Protein AF-0000000066260259 (afdb_homodimer)

pLDDT: mean 92.44, std 12.63, range [24.7, 98.81]

Radius of gyration: 32.08 Å; Cα contacts (8 Å, |Δi|>4): 1469; chains: 2; bounding box: 53×121×78 Å

Sequence (698 aa):
MSDLNYLYGAPLSKADFKTTAEDFMVDEDLGIEFTGSGEHVCLQVVKKGENTQYVAKLIAQRAGVSPRDVSYAGMKDRHGVCSQWFSVKVPIKKPIDFSDLNSESVFVVSQQRHERKLRTGCHKGNKFTITLRNVTDPLDILCRINAVRSGVPNYFGEQRFGRDGHNLVMAEKMFAGERIRDKKLRGIIISAARSHVFNQLVSLRVKEHGLAKTMHREVFMLSGSNAFFEDAISDENIARLASGDIMMSAPMVGKSEKGLTEQEKVWLGPYQSWCDGLGELGLKNERRMLRLIPQDFSVETIDESTLKLSFGLPKGCFATALLRELVDYTDASPRERKEKDSKDEDPIKMSDLNYLYGAPLSKADFKTTAEDFMVDEDLGIEFTGSGEHVCLQVVKKGENTQYVAKLIAQRAGVSPRDVSYAGMKDRHGVCSQWFSVKVPIKKPIDFSDLNSESVFVVSQQRHERKLRTGCHKGNKFTITLRNVTDPLDILCRINAVRSGVPNYFGEQRFGRDGHNLVMAEKMFAGERIRDKKLRGIIISAARSHVFNQLVSLRVKEHGLAKTMHREVFMLSGSNAFFEDAISDENIARLASGDIMMSAPMVGKSEKGLTEQEKVWLGPYQSWCDGLGELGLKNERRMLRLIPQDFSVETIDESTLKLSFGLPKGCFATALLRELVDYTDASPRERKEKDSKDEDPIK

Organism: Pseudoalteromonas translucida (strain TAC 125) (NCBI:txid326442)

Foldseek 3Di:
DVPFDWLQDFFDKEWAWLQAQAQKEKEFAAVDDAPQDAQKKKWKKKFAQAWPLVVLCLVCVQQVHDSVQKAWAETDDNRHTYITMIMHGHDPVDDGDPCVVDDPGMGTPDIGDHHDGRHHNSTFWMKIKHKIFQIPDVVSLVVCQVVCLVWFFQADDPVLQPDVNVLQVVLVVVLVPDDDPPPVSVVSSLRSLLRVLQSQLLSVCSVPPNQPDDDQKFWKAAPPDQDTDIDGDDPVVVVCVVVRRIAGWTKSAEQDPPRPDPVRVVSCVVVVSSNVSRHVVPDHITIDGGIWRWAPWDKDDPDPGMIMIITMGGPPTDPVSSVRNRHNYDHNGDDDDPPPPPPPPPPPD/DVPFDWLQDFFDKEWAWLLAQAQKEKEFAAVDDAPQDAQKKKWKKKFAQDWPLVVLCLVCVQQVHDSVQKAWAETDDNRHTYITMIMHGHDPVDDGDPCVVDDPGMGTPDIGDHHDGHHHNSTFWMKIKHKIFQIPDVVSLVVCQVVCLVWFFQADDPVLQPDVNVLQVVLVVVLVPDDDPPPVSVVSSLRSLLRVLQSQLLSVCSVPPNQPDDDQKFWKAAPPDQDTDIDGDDPVVVVCVVVRRIAGWTKSAEQDPPRPDPVRVVSCVVVVSSNVSRHVVPDHITIDGGIWRWAPWDKDDPDPGMIMIITMGGPPTDPVSSVRNRHNYDHNGDDDDPPPPVPPPPPPD

Solvent-accessible surface area (backbone atoms only — not comparable to full-atom values): 37172 Å² total; per-residue (Å²): 118,87,81,54,62,59,89,84,48,79,42,85,19,36,26,34,33,29,71,45,41,77,22,30,28,36,40,54,37,49,87,72,84,70,71,69,40,55,41,19,39,34,33,35,34,37,31,43,65,42,42,52,66,58,54,32,39,53,51,13,60,75,67,70,51,55,46,86,60,36,34,37,21,66,88,57,66,32,79,9,35,35,34,40,47,33,19,34,75,41,57,76,93,56,76,78,75,64,63,78,62,48,54,96,38,33,38,60,78,44,78,42,28,17,76,59,77,46,46,71,65,62,35,52,24,35,35,38,38,38,34,37,34,68,29,72,36,55,54,58,32,60,22,31,47,68,31,46,54,73,29,35,61,50,37,71,43,66,81,62,24,43,75,92,38,46,31,48,56,49,32,54,41,38,66,73,65,49,84,68,82,53,63,68,58,42,52,51,22,52,50,24,42,36,43,49,53,30,36,53,53,52,23,49,40,42,70,75,59,41,82,56,41,57,53,59,56,42,43,32,26,37,59,98,51,80,50,67,51,72,45,63,66,42,58,65,53,52,54,32,45,73,73,49,54,31,39,59,42,42,47,34,63,16,54,50,71,62,78,55,51,74,68,52,54,58,71,40,53,92,45,44,69,58,38,51,43,38,18,73,72,67,36,58,46,43,66,39,62,40,64,39,60,50,40,81,69,48,62,43,75,76,53,87,31,31,41,35,39,34,33,30,41,55,61,95,62,46,70,55,27,56,42,54,61,35,28,49,64,41,82,44,51,79,77,78,74,80,74,77,85,65,70,84,72,67,77,83,123,121,86,82,52,62,60,88,84,47,80,42,84,18,35,26,34,33,29,70,45,42,78,21,30,28,37,39,54,36,48,85,70,84,69,73,70,40,55,42,19,39,33,32,34,33,38,31,43,65,44,42,54,65,59,53,32,40,55,52,12,60,75,68,70,50,54,46,85,59,37,34,38,21,65,87,57,68,32,80,10,34,33,35,41,46,35,19,32,76,42,59,76,91,58,76,80,76,64,63,77,63,48,54,97,36,33,38,59,78,43,78,44,27,17,75,60,76,45,45,70,65,61,35,53,24,36,36,39,38,39,35,37,35,68,29,74,36,57,52,60,32,61,21,31,48,65,31,44,52,75,30,35,62,51,36,72,44,65,79,61,26,43,74,93,39,44,30,47,56,50,33,54,41,37,68,73,67,49,80,66,81,54,63,68,59,42,52,50,22,52,49,25,43,36,43,49,54,30,36,53,51,53,22,50,39,41,70,75,59,42,80,57,40,57,52,58,56,42,45,34,27,37,59,98,53,80,49,66,50,75,46,64,67,41,58,63,54,52,53,32,44,73,73,49,53,30,39,61,42,43,50,34,66,16,54,48,71,62,79,55,50,73,66,52,53,59,70,39,51,93,46,43,69,58,36,49,43,37,19,73,73,66,37,59,46,42,67,40,63,38,64,39,59,51,40,79,70,48,62,43,74,77,53,87,32,30,40,37,38,35,32,29,41,55,62,95,62,47,69,55,28,55,42,53,61,34,28,49,64,40,80,45,50,79,80,77,72,81,74,75,85,66,67,83,72,70,75,85,121

InterPro domains:
  IPR001656 Pseudouridine synthase, TruD [MF_01082] (2-331)
  IPR001656 Pseudouridine synthase, TruD [PF01142] (6-164)
  IPR001656 Pseudouridine synthase, TruD [PF01142] (182-326)
  IPR011760 Pseudouridine synthase, TruD, insertion domain [PS50984] (151-309)
  IPR020103 Pseudouridine synthase, catalytic domain superfamily [SSF55120] (4-329)
  IPR042214 Pseudouridine synthase, TruD, catalytic domain [G3DSA:3.30.2350.20] (14-326)
  IPR043165 Pseudouridine synthase, TruD, insertion domain superfamily [G3DSA:3.30.2340.10] (163-290)
  IPR050170 tRNA pseudouridine synthase D [PTHR47811] (1-342)

Structure (mmCIF, N/CA/C/O backbone):
data_AF-0000000066260259-model_v1
#
loop_
_entity.id
_entity.type
_entity.pdbx_description
1 polymer 'tRNA pseudouridine synthase D'
#
loop_
_atom_site.group_PDB
_atom_site.id
_atom_site.type_symbol
_atom_site.label_atom_id
_atom_site.label_alt_id
_atom_site.label_comp_id
_atom_site.label_asym_id
_atom_site.label_entity_id
_atom_site.label_seq_id
_atom_site.pdbx_PDB_ins_code
_atom_site.Cartn_x
_atom_site.Cartn_y
_atom_site.Cartn_z
_atom_site.occupancy
_atom_site.B_iso_or_equiv
_atom_site.auth_seq_id
_atom_site.auth_comp_id
_atom_site.auth_asym_id
_atom_site.auth_atom_id
_atom_site.pdbx_PDB_model_num
ATOM 1 N N . MET A 1 1 ? -6.402 25.031 -4.301 1 54.44 1 MET A N 1
ATOM 2 C CA . MET A 1 1 ? -5.867 23.703 -4.09 1 54.44 1 MET A CA 1
ATOM 3 C C . MET A 1 1 ? -6.52 22.703 -5.039 1 54.44 1 MET A C 1
ATOM 5 O O . MET A 1 1 ? -6.047 21.562 -5.18 1 54.44 1 MET A O 1
ATOM 9 N N . SER A 1 2 ? -7.512 23.234 -5.75 1 63.25 2 SER A N 1
ATOM 10 C CA . SER A 1 2 ? -8.289 22.375 -6.645 1 63.25 2 SER A CA 1
ATOM 11 C C . SER A 1 2 ? -7.457 21.938 -7.848 1 63.25 2 SER A C 1
ATOM 13 O O . SER A 1 2 ? -7.789 20.953 -8.508 1 63.25 2 SER A O 1
ATOM 15 N N . ASP A 1 3 ? -6.262 22.422 -7.945 1 85.94 3 ASP A N 1
ATOM 16 C CA . ASP A 1 3 ? -5.527 22.125 -9.172 1 85.94 3 ASP A CA 1
ATOM 17 C C . ASP A 1 3 ? -4.465 21.062 -8.922 1 85.94 3 ASP A C 1
ATOM 19 O O . ASP A 1 3 ? -3.746 20.672 -9.844 1 85.94 3 ASP A O 1
ATOM 23 N N . LEU A 1 4 ? -4.445 20.609 -7.707 1 95.94 4 LEU A N 1
ATOM 24 C CA . LEU A 1 4 ? -3.453 19.594 -7.402 1 95.94 4 LEU A CA 1
ATOM 25 C C . LEU A 1 4 ? -3.955 18.203 -7.809 1 95.94 4 LEU A C 1
ATOM 27 O O . LEU A 1 4 ? -5.141 17.906 -7.66 1 95.94 4 LEU A O 1
ATOM 31 N N . ASN A 1 5 ? -3.127 17.422 -8.312 1 97.81 5 ASN A N 1
ATOM 32 C CA . ASN A 1 5 ? -3.488 16.078 -8.758 1 97.81 5 ASN A CA 1
ATOM 33 C C . ASN A 1 5 ? -3.869 15.18 -7.586 1 97.81 5 ASN A C 1
ATOM 35 O O . ASN A 1 5 ? -3.316 15.312 -6.492 1 97.81 5 ASN A O 1
ATOM 39 N N . TYR A 1 6 ? -4.867 14.352 -7.836 1 97.31 6 TYR A N 1
ATOM 40 C CA . TYR A 1 6 ? -5.277 13.336 -6.871 1 97.31 6 TYR A CA 1
ATOM 41 C C . TYR A 1 6 ? -4.52 12.031 -7.094 1 97.31 6 TYR A C 1
ATOM 43 O O . TYR A 1 6 ? -4.242 11.656 -8.234 1 97.31 6 TYR A O 1
ATOM 51 N N . LEU A 1 7 ? -4.184 11.352 -6.043 1 97.12 7 LEU A N 1
ATOM 52 C CA . LEU A 1 7 ? -3.514 10.062 -6.16 1 97.12 7 LEU A CA 1
ATOM 53 C C . LEU A 1 7 ? -4.504 8.969 -6.539 1 97.12 7 LEU A C 1
ATOM 55 O O . LEU A 1 7 ? -4.176 8.07 -7.324 1 97.12 7 LEU A O 1
ATOM 59 N N . TYR A 1 8 ? -5.75 9.055 -5.977 1 96.25 8 TYR A N 1
ATOM 60 C CA . TYR A 1 8 ? -6.734 8 -6.18 1 96.25 8 TYR A CA 1
ATOM 61 C C . TYR A 1 8 ? -7.918 8.508 -7 1 96.25 8 TYR A C 1
ATOM 63 O O . TYR A 1 8 ? -9.031 8.008 -6.867 1 96.25 8 TYR A O 1
ATOM 71 N N . GLY A 1 9 ? -7.727 9.57 -7.762 1 95.12 9 GLY A N 1
ATOM 72 C CA . GLY A 1 9 ? -8.805 10.195 -8.508 1 95.12 9 GLY A CA 1
ATOM 73 C C . GLY A 1 9 ? -9.648 11.141 -7.668 1 95.12 9 GLY A C 1
ATOM 74 O O . GLY A 1 9 ? -9.734 10.984 -6.449 1 95.12 9 GLY A O 1
ATOM 75 N N . ALA A 1 10 ? -10.297 12.07 -8.289 1 96.12 10 ALA A N 1
ATOM 76 C CA . ALA A 1 10 ? -11.117 13.055 -7.574 1 96.12 10 ALA A CA 1
ATOM 77 C C . ALA A 1 10 ? -12.312 12.391 -6.898 1 96.12 10 ALA A C 1
ATOM 79 O O . ALA A 1 10 ? -12.984 11.555 -7.5 1 96.12 10 ALA A O 1
ATOM 80 N N . PRO A 1 11 ? -12.547 12.719 -5.664 1 97.06 11 PRO A N 1
ATOM 81 C CA . PRO A 1 11 ? -13.734 12.172 -5 1 97.06 11 PRO A CA 1
ATOM 82 C C . PRO A 1 11 ? -15.039 12.672 -5.609 1 97.06 11 PRO A C 1
ATOM 84 O O . PRO A 1 11 ? -15.086 13.789 -6.137 1 97.06 11 PRO A O 1
ATOM 87 N N . LEU A 1 12 ? -16.047 11.883 -5.477 1 96.69 12 LEU A N 1
ATOM 88 C CA . LEU A 1 12 ? -17.359 12.234 -6.008 1 96.69 12 LEU A CA 1
ATOM 89 C C . LEU A 1 12 ? -18.25 12.781 -4.902 1 96.69 12 LEU A C 1
ATOM 91 O O . LEU A 1 12 ? -19.109 13.633 -5.16 1 96.69 12 LEU A O 1
ATOM 95 N N . SER A 1 13 ? -18.078 12.273 -3.695 1 98.38 13 SER A N 1
ATOM 96 C CA . SER A 1 13 ? -18.938 12.648 -2.574 1 98.38 13 SER A CA 1
ATOM 97 C C . SER A 1 13 ? -18.625 14.055 -2.08 1 98.38 13 SER A C 1
ATOM 99 O O . SER A 1 13 ? -17.469 14.477 -2.09 1 98.38 13 SER A O 1
ATOM 101 N N . LYS A 1 14 ? -19.562 14.711 -1.703 1 98.5 14 LYS A N 1
ATOM 102 C CA . LYS A 1 14 ? -19.438 16 -1.031 1 98.5 14 LYS A CA 1
ATOM 103 C C . LYS A 1 14 ? -19.828 15.898 0.439 1 98.5 14 LYS A C 1
ATOM 105 O O . LYS A 1 14 ? -20.594 15 0.823 1 98.5 14 LYS A O 1
ATOM 110 N N . ALA A 1 15 ? -19.344 16.781 1.272 1 98.69 15 ALA A N 1
ATOM 111 C CA . ALA A 1 15 ? -19.688 16.797 2.691 1 98.69 15 ALA A CA 1
ATOM 112 C C . ALA A 1 15 ? -19.344 18.141 3.332 1 98.69 15 ALA A C 1
ATOM 114 O O . ALA A 1 15 ? -18.562 18.922 2.777 1 98.69 15 ALA A O 1
ATOM 115 N N . ASP A 1 16 ? -20 18.391 4.441 1 98.25 16 ASP A N 1
ATOM 116 C CA . ASP A 1 16 ? -19.641 19.531 5.281 1 98.25 16 ASP A CA 1
ATOM 117 C C . ASP A 1 16 ? -18.594 19.141 6.316 1 98.25 16 ASP A C 1
ATOM 119 O O . ASP A 1 16 ? -18.703 18.094 6.953 1 98.25 16 ASP A O 1
ATOM 123 N N . PHE A 1 17 ? -17.641 20 6.352 1 95.56 17 PHE A N 1
ATOM 124 C CA . PHE A 1 17 ? -16.531 19.844 7.277 1 95.56 17 PHE A CA 1
ATOM 125 C C . PHE A 1 17 ? -16.531 20.938 8.328 1 95.56 17 PHE A C 1
ATOM 127 O O . PHE A 1 17 ? -16.672 22.125 8 1 95.56 17 PHE A O 1
ATOM 134 N N . LYS A 1 18 ? -16.547 20.609 9.602 1 95.56 18 LYS A N 1
ATOM 135 C CA . LYS A 1 18 ? -16.484 21.547 10.727 1 95.56 18 LYS A CA 1
ATOM 136 C C . LYS A 1 18 ? -17.812 22.312 10.875 1 95.56 18 LYS A C 1
ATOM 138 O O . LYS A 1 18 ? -17.812 23.531 11.062 1 95.56 18 LYS A O 1
ATOM 143 N N . THR A 1 19 ? -18.953 21.594 10.789 1 95.75 19 THR A N 1
ATOM 144 C CA . THR A 1 19 ? -20.25 22.203 11.031 1 95.75 19 THR A CA 1
ATOM 145 C C . THR A 1 19 ? -20.375 22.703 12.469 1 95.75 19 THR A C 1
ATOM 147 O O . THR A 1 19 ? -20.922 23.781 12.719 1 95.75 19 THR A O 1
ATOM 150 N N . THR A 1 20 ? -19.938 21.953 13.383 1 95.56 20 THR A N 1
ATOM 151 C CA . THR A 1 20 ? -19.781 22.328 14.789 1 95.56 20 THR A CA 1
ATOM 152 C C . THR A 1 20 ? -18.344 22.094 15.25 1 95.56 20 THR A C 1
ATOM 154 O O . THR A 1 20 ? -17.578 21.375 14.586 1 95.56 20 THR A O 1
ATOM 157 N N . ALA A 1 21 ? -17.938 22.703 16.312 1 95.56 21 ALA A N 1
ATOM 158 C CA . ALA A 1 21 ? -16.594 22.531 16.844 1 95.56 21 ALA A CA 1
ATOM 159 C C . ALA A 1 21 ? -16.281 21.047 17.094 1 95.56 21 ALA A C 1
ATOM 161 O O . ALA A 1 21 ? -15.156 20.609 16.859 1 95.56 21 ALA A O 1
ATOM 162 N N . GLU A 1 22 ? -17.312 20.281 17.516 1 96.69 22 GLU A N 1
ATOM 163 C CA . GLU A 1 22 ? -17.156 18.875 17.859 1 96.69 22 GLU A CA 1
ATOM 164 C C . GLU A 1 22 ? -16.906 18.016 16.625 1 96.69 22 GLU A C 1
ATOM 166 O O . GLU A 1 22 ? -16.469 16.875 16.734 1 96.69 22 GLU A O 1
ATOM 171 N N . ASP A 1 23 ? -17.141 18.562 15.477 1 97.94 23 ASP A N 1
ATOM 172 C CA . ASP A 1 23 ? -16.938 17.828 14.234 1 97.94 23 ASP A CA 1
ATOM 173 C C . ASP A 1 23 ? -15.461 17.781 13.852 1 97.94 23 ASP A C 1
ATOM 175 O O . ASP A 1 23 ? -15.078 17.047 12.938 1 97.94 23 ASP A O 1
ATOM 179 N N . PHE A 1 24 ? -14.68 18.562 14.555 1 97.75 24 PHE A N 1
ATOM 180 C CA . PHE A 1 24 ? -13.234 18.578 14.352 1 97.75 24 PHE A CA 1
ATOM 181 C C . PHE A 1 24 ? -12.508 18.547 15.688 1 97.75 24 PHE A C 1
ATOM 183 O O . PHE A 1 24 ? -12.281 19.594 16.312 1 97.75 24 PHE A O 1
ATOM 190 N N . MET A 1 25 ? -12.047 17.422 16 1 98.38 25 MET A N 1
ATOM 191 C CA . MET A 1 25 ? -11.359 17.234 17.281 1 98.38 25 MET A CA 1
ATOM 192 C C . MET A 1 25 ? -9.906 16.828 17.062 1 98.38 25 MET A C 1
ATOM 194 O O . MET A 1 25 ? -9.617 15.977 16.203 1 98.38 25 MET A O 1
ATOM 198 N N . VAL A 1 26 ? -9.008 17.453 17.766 1 98.12 26 VAL A N 1
ATOM 199 C CA . VAL A 1 26 ? -7.582 17.156 17.672 1 98.12 26 VAL A CA 1
ATOM 200 C C . VAL A 1 26 ? -6.996 16.969 19.078 1 98.12 26 VAL A C 1
ATOM 202 O O . VAL A 1 26 ? -7.129 17.844 19.922 1 98.12 26 VAL A O 1
ATOM 205 N N . ASP A 1 27 ? -6.41 15.859 19.297 1 98.06 27 ASP A N 1
ATOM 206 C CA . ASP A 1 27 ? -5.691 15.594 20.531 1 98.06 27 ASP A CA 1
ATOM 207 C C . ASP A 1 27 ? -4.184 15.555 20.297 1 98.06 27 ASP A C 1
ATOM 209 O O . ASP A 1 27 ? -3.686 14.68 19.594 1 98.06 27 ASP A O 1
ATOM 213 N N . GLU A 1 28 ? -3.541 16.453 20.906 1 97.81 28 GLU A N 1
ATOM 214 C CA . GLU A 1 28 ? -2.09 16.516 20.766 1 97.81 28 GLU A CA 1
ATOM 215 C C . GLU A 1 28 ? -1.412 15.398 21.562 1 97.81 28 GLU A C 1
ATOM 217 O O . GLU A 1 28 ? -1.689 15.219 22.75 1 97.81 28 GLU A O 1
ATOM 222 N N . ASP A 1 29 ? -0.609 14.688 20.875 1 96.88 29 ASP A N 1
ATOM 223 C CA . ASP A 1 29 ? 0.257 13.695 21.516 1 96.88 29 ASP A CA 1
ATOM 224 C C . ASP A 1 29 ? 1.654 14.266 21.75 1 96.88 29 ASP A C 1
ATOM 226 O O . ASP A 1 29 ? 2.455 14.375 20.828 1 96.88 29 ASP A O 1
ATOM 230 N N . LEU A 1 30 ? 1.907 14.586 22.906 1 95.38 30 LEU A N 1
ATOM 231 C CA . LEU A 1 30 ? 3.174 15.234 23.234 1 95.38 30 LEU A CA 1
ATOM 232 C C . LEU A 1 30 ? 4.336 14.25 23.109 1 95.38 30 LEU A C 1
ATOM 234 O O . LEU A 1 30 ? 5.375 14.594 22.531 1 95.38 30 LEU A O 1
ATOM 238 N N . GLY A 1 31 ? 4.16 13.008 23.656 1 93.81 31 GLY A N 1
ATOM 239 C CA . GLY A 1 31 ? 5.199 11.984 23.594 1 93.81 31 GLY A CA 1
ATOM 240 C C . GLY A 1 31 ? 6.352 12.25 24.547 1 93.81 31 GLY A C 1
ATOM 241 O O . GLY A 1 31 ? 7.48 11.82 24.297 1 93.81 31 GLY A O 1
ATOM 242 N N . ILE A 1 32 ? 6.18 13.016 25.5 1 93.5 32 ILE A N 1
ATOM 243 C CA . ILE A 1 32 ? 7.211 13.367 26.469 1 93.5 32 ILE A CA 1
ATOM 244 C C . ILE A 1 32 ? 6.785 12.906 27.859 1 93.5 32 ILE A C 1
ATOM 246 O O . ILE A 1 32 ? 5.641 13.117 28.266 1 93.5 32 ILE A O 1
ATOM 250 N N . GLU A 1 33 ? 7.688 12.305 28.531 1 94.44 33 GLU A N 1
ATOM 251 C CA . GLU A 1 33 ? 7.48 11.984 29.938 1 94.44 33 GLU A CA 1
ATOM 252 C C . GLU A 1 33 ? 7.945 13.125 30.828 1 94.44 33 GLU A C 1
ATOM 254 O O . GLU A 1 33 ? 9.117 13.508 30.797 1 94.44 33 GLU A O 1
ATOM 259 N N . PHE A 1 34 ? 7.094 13.539 31.609 1 96.06 34 PHE A N 1
ATOM 260 C CA . PHE A 1 34 ? 7.426 14.664 32.469 1 96.06 34 PHE A CA 1
ATOM 261 C C . PHE A 1 34 ? 8.266 14.195 33.656 1 96.06 34 PHE A C 1
ATOM 263 O O . PHE A 1 34 ? 8.062 13.102 34.188 1 96.06 34 PHE A O 1
ATOM 270 N N . THR A 1 35 ? 9.109 15.062 34.156 1 96 35 THR A N 1
ATOM 271 C CA . THR A 1 35 ? 10.039 14.711 35.219 1 96 35 THR A CA 1
ATOM 272 C C . THR A 1 35 ? 9.352 14.75 36.594 1 96 35 THR A C 1
ATOM 274 O O . THR A 1 35 ? 9.836 14.156 37.531 1 96 35 THR A O 1
ATOM 277 N N . GLY A 1 36 ? 8.289 15.484 36.688 1 94.75 36 GLY A N 1
ATOM 278 C CA . GLY A 1 36 ? 7.574 15.594 37.969 1 94.75 36 GLY A CA 1
ATOM 279 C C . GLY A 1 36 ? 8.148 16.656 38.875 1 94.75 36 GLY A C 1
ATOM 280 O O . GLY A 1 36 ? 7.656 16.859 39.969 1 94.75 36 GLY A O 1
ATOM 281 N N . SER A 1 37 ? 9.156 17.25 38.375 1 93.56 37 SER A N 1
ATOM 282 C CA . SER A 1 37 ? 9.82 18.328 39.125 1 93.56 37 SER A CA 1
ATOM 283 C C . SER A 1 37 ? 10.289 19.438 38.156 1 93.56 37 SER A C 1
ATOM 285 O O . SER A 1 37 ? 10.188 19.297 36.938 1 93.56 37 SER A O 1
ATOM 287 N N . GLY A 1 38 ? 10.633 20.594 38.75 1 94.25 38 GLY A N 1
ATOM 288 C CA . GLY A 1 38 ? 11.117 21.703 37.969 1 94.25 38 GLY A CA 1
ATOM 289 C C . GLY A 1 38 ? 10.219 22.922 38.031 1 94.25 38 GLY A C 1
ATOM 290 O O . GLY A 1 38 ? 9.148 22.875 38.656 1 94.25 38 GLY A O 1
ATOM 291 N N . GLU A 1 39 ? 10.68 23.953 37.375 1 95.19 39 GLU A N 1
ATOM 292 C CA . GLU A 1 39 ? 9.992 25.234 37.531 1 95.19 39 GLU A CA 1
ATOM 293 C C . GLU A 1 39 ? 8.93 25.406 36.438 1 95.19 39 GLU A C 1
ATOM 295 O O . GLU A 1 39 ? 8.094 26.312 36.531 1 95.19 39 GLU A O 1
ATOM 300 N N . HIS A 1 40 ? 8.977 24.5 35.531 1 97.25 40 HIS A N 1
ATOM 301 C CA . HIS A 1 40 ? 7.965 24.641 34.469 1 97.25 40 HIS A CA 1
ATOM 302 C C . HIS A 1 40 ? 6.73 23.797 34.781 1 97.25 40 HIS A C 1
ATOM 304 O O . HIS A 1 40 ? 6.848 22.625 35.125 1 97.25 40 HIS A O 1
ATOM 310 N N . VAL A 1 41 ? 5.625 24.469 34.688 1 97.88 41 VAL A N 1
ATOM 311 C CA . VAL A 1 41 ? 4.352 23.766 34.812 1 97.88 41 VAL A CA 1
ATOM 312 C C . VAL A 1 41 ? 3.779 23.516 33.406 1 97.88 41 VAL A C 1
ATOM 314 O O . VAL A 1 41 ? 3.543 24.469 32.656 1 97.88 41 VAL A O 1
ATOM 317 N N . CYS A 1 42 ? 3.611 22.25 33.094 1 98.06 42 CYS A N 1
ATOM 318 C CA . CYS A 1 42 ? 3.002 21.844 31.844 1 98.06 42 CYS A CA 1
ATOM 319 C C . CYS A 1 42 ? 1.512 21.578 32.031 1 98.06 42 CYS A C 1
ATOM 321 O O . CYS A 1 42 ? 1.113 20.812 32.906 1 98.06 42 CYS A O 1
ATOM 323 N N . LEU A 1 43 ? 0.734 22.234 31.156 1 98.12 43 LEU A N 1
ATOM 324 C CA . LEU A 1 43 ? -0.72 22.156 31.25 1 98.12 43 LEU A CA 1
ATOM 325 C C . LEU A 1 43 ? -1.307 21.531 29.984 1 98.12 43 LEU A C 1
ATOM 327 O O . LEU A 1 43 ? -1.063 22.016 28.875 1 98.12 43 LEU A O 1
ATOM 331 N N . GLN A 1 44 ? -2.004 20.484 30.172 1 98.25 44 GLN A N 1
ATOM 332 C CA . GLN A 1 44 ? -2.857 20.016 29.078 1 98.25 44 GLN A CA 1
ATOM 333 C C . GLN A 1 44 ? -4.211 20.719 29.094 1 98.25 44 GLN A C 1
ATOM 335 O O . GLN A 1 44 ? -4.934 20.656 30.094 1 98.25 44 GLN A O 1
ATOM 340 N N . VAL A 1 45 ? -4.52 21.359 28 1 98.31 45 VAL A N 1
ATOM 341 C CA . VAL A 1 45 ? -5.742 22.156 27.984 1 98.31 45 VAL A CA 1
ATOM 342 C C . VAL A 1 45 ? -6.625 21.703 26.812 1 98.31 45 VAL A C 1
ATOM 344 O O . VAL A 1 45 ? -6.145 21.516 25.703 1 98.31 45 VAL A O 1
ATOM 347 N N . VAL A 1 46 ? -7.887 21.516 27.125 1 98.44 46 VAL A N 1
ATOM 348 C CA . VAL A 1 46 ? -8.891 21.344 26.078 1 98.44 46 VAL A CA 1
ATOM 349 C C . VAL A 1 46 ? -9.555 22.688 25.781 1 98.44 46 VAL A C 1
ATOM 351 O O . VAL A 1 46 ? -10.031 23.359 26.703 1 98.44 46 VAL A O 1
ATOM 354 N N . LYS A 1 47 ? -9.523 23.062 24.609 1 98 47 LYS A N 1
ATOM 355 C CA . LYS A 1 47 ? -10.188 24.312 24.219 1 98 47 LYS A CA 1
ATOM 356 C C . LYS A 1 47 ? -11.258 24.062 23.172 1 98 47 LYS A C 1
ATOM 358 O O . LYS A 1 47 ? -11.109 23.172 22.328 1 98 47 LYS A O 1
ATOM 363 N N . LYS A 1 48 ? -12.273 24.859 23.172 1 97.12 48 LYS A N 1
ATOM 364 C CA . LYS A 1 48 ? -13.359 24.844 22.188 1 97.12 48 LYS A CA 1
ATOM 365 C C . LYS A 1 48 ? -13.633 26.234 21.641 1 97.12 48 LYS A C 1
ATOM 367 O O . LYS A 1 48 ? -14.133 27.094 22.359 1 97.12 48 LYS A O 1
ATOM 372 N N . GLY A 1 49 ? -13.289 26.469 20.453 1 92.25 49 GLY A N 1
ATOM 373 C CA . GLY A 1 49 ? -13.594 27.734 19.812 1 92.25 49 GLY A CA 1
ATOM 374 C C . GLY A 1 49 ? -12.617 28.844 20.172 1 92.25 49 GLY A C 1
ATOM 375 O O . GLY A 1 49 ? -12.93 30.031 20.031 1 92.25 49 GLY A O 1
ATOM 376 N N . GLU A 1 50 ? -11.523 28.453 20.781 1 93.44 50 GLU A N 1
ATOM 377 C CA . GLU A 1 50 ? -10.516 29.438 21.188 1 93.44 50 GLU A CA 1
ATOM 378 C C . GLU A 1 50 ? -9.203 29.219 20.422 1 93.44 50 GLU A C 1
ATOM 380 O O . GLU A 1 50 ? -8.891 28.094 20.031 1 93.44 50 GLU A O 1
ATOM 385 N N . ASN A 1 51 ? -8.516 30.266 20.234 1 92.56 51 ASN A N 1
ATOM 386 C CA . ASN A 1 51 ? -7.203 30.109 19.625 1 92.56 51 ASN A CA 1
ATOM 387 C C . ASN A 1 51 ? -6.125 29.859 20.672 1 92.56 51 ASN A C 1
ATOM 389 O O . ASN A 1 51 ? -6.332 30.125 21.859 1 92.56 51 ASN A O 1
ATOM 393 N N . THR A 1 52 ? -5.059 29.375 20.219 1 95.31 52 THR A N 1
ATOM 394 C CA . THR A 1 52 ? -3.949 29 21.094 1 95.31 52 THR A CA 1
ATOM 395 C C . THR A 1 52 ? -3.402 30.219 21.812 1 95.31 52 THR A C 1
ATOM 397 O O . THR A 1 52 ? -3.139 30.172 23.016 1 95.31 52 THR A O 1
ATOM 400 N N . GLN A 1 53 ? -3.389 31.328 21.172 1 93.38 53 GLN A N 1
ATOM 401 C CA . GLN A 1 53 ? -2.834 32.562 21.75 1 93.38 53 GLN A CA 1
ATOM 402 C C . GLN A 1 53 ? -3.721 33.062 22.875 1 93.38 53 GLN A C 1
ATOM 404 O O . GLN A 1 53 ? -3.221 33.562 23.891 1 93.38 53 GLN A O 1
ATOM 409 N N . TYR A 1 54 ? -4.957 33 22.688 1 95.06 54 TYR A N 1
ATOM 410 C CA . TYR A 1 54 ? -5.895 33.406 23.719 1 95.06 54 TYR A CA 1
ATOM 411 C C . TYR A 1 54 ? -5.715 32.594 24.984 1 95.06 54 TYR A C 1
ATOM 413 O O . TYR A 1 54 ? -5.637 33.156 26.078 1 95.06 54 TYR A O 1
ATOM 421 N N . VAL A 1 55 ? -5.59 31.297 24.812 1 97.19 55 VAL A N 1
ATOM 422 C CA . VAL A 1 55 ? -5.402 30.406 25.969 1 97.19 55 VAL A CA 1
ATOM 423 C C . VAL A 1 55 ? -4.066 30.719 26.641 1 97.19 55 VAL A C 1
ATOM 425 O O . VAL A 1 55 ? -3.979 30.734 27.859 1 97.19 55 VAL A O 1
ATOM 428 N N . ALA A 1 56 ? -3.08 30.969 25.859 1 97.5 56 ALA A N 1
ATOM 429 C CA . ALA A 1 56 ? -1.773 31.344 26.406 1 97.5 56 ALA A CA 1
ATOM 430 C C . ALA A 1 56 ? -1.868 32.594 27.25 1 97.5 56 ALA A C 1
ATOM 432 O O . ALA A 1 56 ? -1.246 32.688 28.312 1 97.5 56 ALA A O 1
ATOM 433 N N . LYS A 1 57 ? -2.656 33.531 26.828 1 97.5 57 LYS A N 1
ATOM 434 C CA . LYS A 1 57 ? -2.854 34.781 27.562 1 97.5 57 LYS A CA 1
ATOM 435 C C . LYS A 1 57 ? -3.535 34.5 28.906 1 97.5 57 LYS A C 1
ATOM 437 O O . LYS A 1 57 ? -3.156 35.094 29.922 1 97.5 57 LYS A O 1
ATOM 442 N N . LEU A 1 58 ? -4.547 33.688 28.859 1 97.69 58 LEU A N 1
ATOM 443 C CA . LEU A 1 58 ? -5.238 33.344 30.094 1 97.69 58 LEU A CA 1
ATOM 444 C C . LEU A 1 58 ? -4.277 32.688 31.078 1 97.69 58 LEU A C 1
ATOM 446 O O . LEU A 1 58 ? -4.297 33.031 32.281 1 97.69 58 LEU A O 1
ATOM 450 N N . ILE A 1 59 ? -3.455 31.812 30.609 1 98.06 59 ILE A N 1
ATOM 451 C CA . ILE A 1 59 ? -2.488 31.125 31.453 1 98.06 59 ILE A CA 1
ATOM 452 C C . ILE A 1 59 ? -1.484 32.125 32.031 1 98.06 59 ILE A C 1
ATOM 454 O O . ILE A 1 59 ? -1.155 32.094 33.219 1 98.06 59 ILE A O 1
ATOM 458 N N . ALA A 1 60 ? -1.03 33 31.219 1 98.06 60 ALA A N 1
ATOM 459 C CA . ALA A 1 60 ? -0.077 34.031 31.641 1 98.06 60 ALA A CA 1
ATOM 460 C C . ALA A 1 60 ? -0.658 34.906 32.75 1 98.06 60 ALA A C 1
ATOM 462 O O . ALA A 1 60 ? 0.014 35.188 33.75 1 98.06 60 ALA A O 1
ATOM 463 N N . GLN A 1 61 ? -1.878 35.312 32.531 1 97.38 61 GLN A N 1
ATOM 464 C CA . GLN A 1 61 ? -2.559 36.156 33.531 1 97.38 61 GLN A CA 1
ATOM 465 C C . GLN A 1 61 ? -2.641 35.438 34.875 1 97.38 61 GLN A C 1
ATOM 467 O O . GLN A 1 61 ? -2.344 36.031 35.938 1 97.38 61 GLN A O 1
ATOM 472 N N . ARG A 1 62 ? -2.984 34.219 34.812 1 96.88 62 ARG A N 1
ATOM 473 C CA . ARG A 1 62 ? -3.102 33.438 36.031 1 96.88 62 ARG A CA 1
ATOM 474 C C . ARG A 1 62 ? -1.743 33.25 36.688 1 96.88 62 ARG A C 1
ATOM 476 O O . ARG A 1 62 ? -1.648 33.25 37.938 1 96.88 62 ARG A O 1
ATOM 483 N N . ALA A 1 63 ? -0.754 33.125 35.938 1 96.75 63 ALA A N 1
ATOM 484 C CA . ALA A 1 63 ? 0.589 32.875 36.438 1 96.75 63 ALA A CA 1
ATOM 485 C C . ALA A 1 63 ? 1.287 34.188 36.812 1 96.75 63 ALA A C 1
ATOM 487 O O . ALA A 1 63 ? 2.348 34.188 37.438 1 96.75 63 ALA A O 1
ATOM 488 N N . GLY A 1 64 ? 0.784 35.281 36.312 1 96.19 64 GLY A N 1
ATOM 489 C CA . GLY A 1 64 ? 1.396 36.594 36.562 1 96.19 64 GLY A CA 1
ATOM 490 C C . GLY A 1 64 ? 2.637 36.844 35.719 1 96.19 64 GLY A C 1
ATOM 491 O O . GLY A 1 64 ? 3.613 37.406 36.219 1 96.19 64 GLY A O 1
ATOM 492 N N . VAL A 1 65 ? 2.648 36.312 34.594 1 96.69 65 VAL A N 1
ATOM 493 C CA . VAL A 1 65 ? 3.785 36.5 33.688 1 96.69 65 VAL A CA 1
ATOM 494 C C . VAL A 1 65 ? 3.307 37.094 32.375 1 96.69 65 VAL A C 1
ATOM 496 O O . VAL A 1 65 ? 2.109 37.312 32.156 1 96.69 65 VAL A O 1
ATOM 499 N N . SER A 1 66 ? 4.258 37.375 31.516 1 96.19 66 SER A N 1
ATOM 500 C CA . SER A 1 66 ? 3.922 37.844 30.172 1 96.19 66 SER A CA 1
ATOM 501 C C . SER A 1 66 ? 3.439 36.688 29.297 1 96.19 66 SER A C 1
ATOM 503 O O . SER A 1 66 ? 3.904 35.562 29.422 1 96.19 66 SER A O 1
ATOM 505 N N . PRO A 1 67 ? 2.535 37 28.406 1 95.12 67 PRO A N 1
ATOM 506 C CA . PRO A 1 67 ? 2.086 35.969 27.469 1 95.12 67 PRO A CA 1
ATOM 507 C C . PRO A 1 67 ? 3.24 35.312 26.703 1 95.12 67 PRO A C 1
ATOM 509 O O . PRO A 1 67 ? 3.17 34.156 26.359 1 95.12 67 PRO A O 1
ATOM 512 N N . ARG A 1 68 ? 4.293 36 26.453 1 93.38 68 ARG A N 1
ATOM 513 C CA . ARG A 1 68 ? 5.453 35.5 25.734 1 93.38 68 ARG A CA 1
ATOM 514 C C . ARG A 1 68 ? 6.172 34.406 26.531 1 93.38 68 ARG A C 1
ATOM 516 O O . ARG A 1 68 ? 6.957 33.625 25.984 1 93.38 68 ARG A O 1
ATOM 523 N N . ASP A 1 69 ? 5.926 34.406 27.766 1 95.5 69 ASP A N 1
ATOM 524 C CA . ASP A 1 69 ? 6.598 33.469 28.656 1 95.5 69 ASP A CA 1
ATOM 525 C C . ASP A 1 69 ? 5.836 32.156 28.719 1 95.5 69 ASP A C 1
ATOM 527 O O . ASP A 1 69 ? 6.281 31.203 29.359 1 95.5 69 ASP A O 1
ATOM 531 N N . VAL A 1 70 ? 4.707 32.125 28.078 1 97.69 70 VAL A N 1
ATOM 532 C CA . VAL A 1 70 ? 3.949 30.875 27.953 1 97.69 70 VAL A CA 1
ATOM 533 C C . VAL A 1 70 ? 4.25 30.219 26.609 1 97.69 70 VAL A C 1
ATOM 535 O O . VAL A 1 70 ? 4.074 30.828 25.562 1 97.69 70 VAL A O 1
ATOM 538 N N . SER A 1 71 ? 4.723 28.984 26.703 1 97.25 71 SER A N 1
ATOM 539 C CA . SER A 1 71 ? 5.035 28.25 25.484 1 97.25 71 SER A CA 1
ATOM 540 C C . SER A 1 71 ? 4.016 27.156 25.219 1 97.25 71 SER A C 1
ATOM 542 O O . SER A 1 71 ? 3.252 26.781 26.109 1 97.25 71 SER A O 1
ATOM 544 N N . TYR A 1 72 ? 3.941 26.766 24.016 1 97.31 72 TYR A N 1
ATOM 545 C CA . TYR A 1 72 ? 3.08 25.656 23.609 1 97.31 72 TYR A CA 1
ATOM 546 C C . TYR A 1 72 ? 3.768 24.781 22.562 1 97.31 72 TYR A C 1
ATOM 548 O O . TYR A 1 72 ? 4.609 25.266 21.797 1 97.31 72 TYR A O 1
ATOM 556 N N . ALA A 1 73 ? 3.416 23.516 22.578 1 94.94 73 ALA A N 1
ATOM 557 C CA . ALA A 1 73 ? 4.066 22.547 21.688 1 94.94 73 ALA A CA 1
ATOM 558 C C . ALA A 1 73 ? 3.545 22.688 20.266 1 94.94 73 ALA A C 1
ATOM 560 O O . ALA A 1 73 ? 4.316 22.609 19.297 1 94.94 73 ALA A O 1
ATOM 561 N N . GLY A 1 74 ? 2.295 22.812 20.141 1 93.25 74 GLY A N 1
ATOM 562 C CA . GLY A 1 74 ? 1.692 23 18.828 1 93.25 74 GLY A CA 1
ATOM 563 C C . GLY A 1 74 ? 0.586 24.031 18.812 1 93.25 74 GLY A C 1
ATOM 564 O O . GLY A 1 74 ? -0.106 24.219 19.812 1 93.25 74 GLY A O 1
ATOM 565 N N . MET A 1 75 ? 0.454 24.641 17.641 1 90.25 75 MET A N 1
ATOM 566 C CA . MET A 1 75 ? -0.679 25.531 17.422 1 90.25 75 MET A CA 1
ATOM 567 C C . MET A 1 75 ? -1.876 24.781 16.859 1 90.25 75 MET A C 1
ATOM 569 O O . MET A 1 75 ? -1.721 23.938 15.984 1 90.25 75 MET A O 1
ATOM 573 N N . LYS A 1 76 ? -3.027 24.953 17.5 1 91.94 76 LYS A N 1
ATOM 574 C CA . LYS A 1 76 ? -4.234 24.25 17.078 1 91.94 76 LYS A CA 1
ATOM 575 C C . LYS A 1 76 ? -5.273 25.219 16.531 1 91.94 76 LYS A C 1
ATOM 577 O O . LYS A 1 76 ? -5.254 26.406 16.859 1 91.94 76 LYS A O 1
ATOM 582 N N . ASP A 1 77 ? -6.18 24.734 15.773 1 87.5 77 ASP A N 1
ATOM 583 C CA . ASP A 1 77 ? -7.23 25.516 15.141 1 87.5 77 ASP A CA 1
ATOM 584 C C . ASP A 1 77 ? -8.195 26.078 16.172 1 87.5 77 ASP A C 1
ATOM 586 O O . ASP A 1 77 ? -8.453 25.453 17.203 1 87.5 77 ASP A O 1
ATOM 590 N N . ARG A 1 78 ? -8.664 27.188 15.781 1 90.5 78 ARG A N 1
ATOM 591 C CA . ARG A 1 78 ? -9.688 27.812 16.625 1 90.5 78 ARG A CA 1
ATOM 592 C C . ARG A 1 78 ? -11 27.031 16.547 1 90.5 78 ARG A C 1
ATOM 594 O O . ARG A 1 78 ? -11.586 26.688 17.578 1 90.5 78 ARG A O 1
ATOM 601 N N . HIS A 1 79 ? -11.383 26.766 15.328 1 91.12 79 HIS A N 1
ATOM 602 C CA . HIS A 1 79 ? -12.664 26.109 15.133 1 91.12 79 HIS A CA 1
ATOM 603 C C . HIS A 1 79 ? -12.531 24.594 15.305 1 91.12 79 HIS A C 1
ATOM 605 O O . HIS A 1 79 ? -12.422 23.859 14.312 1 91.12 79 HIS A O 1
ATOM 611 N N . GLY A 1 80 ? -12.75 24.094 16.469 1 95.56 80 GLY A N 1
ATOM 612 C CA . GLY A 1 80 ? -12.633 22.703 16.859 1 95.56 80 GLY A CA 1
ATOM 613 C C . GLY A 1 80 ? -12.523 22.5 18.359 1 95.56 80 GLY A C 1
ATOM 614 O O . GLY A 1 80 ? -12.531 23.469 19.109 1 95.56 80 GLY A O 1
ATOM 615 N N . VAL A 1 81 ? -12.594 21.312 18.781 1 97.81 81 VAL A N 1
ATOM 616 C CA . VAL A 1 81 ? -12.266 20.906 20.141 1 97.81 81 VAL A CA 1
ATOM 617 C C . VAL A 1 81 ? -10.875 20.281 20.172 1 97.81 81 VAL A C 1
ATOM 619 O O . VAL A 1 81 ? -10.68 19.156 19.688 1 97.81 81 VAL A O 1
ATOM 622 N N . CYS A 1 82 ? -9.914 20.953 20.797 1 98.25 82 CYS A N 1
ATOM 623 C CA . CYS A 1 82 ? -8.531 20.516 20.719 1 98.25 82 CYS A CA 1
ATOM 624 C C . CYS A 1 82 ? -7.914 20.391 22.109 1 98.25 82 CYS A C 1
ATOM 626 O O . CYS A 1 82 ? -8.156 21.234 22.969 1 98.25 82 CYS A O 1
ATOM 628 N N . SER A 1 83 ? -7.219 19.375 22.312 1 98.06 83 SER A N 1
ATOM 629 C CA . SER A 1 83 ? -6.363 19.25 23.5 1 98.06 83 SER A CA 1
ATOM 630 C C . SER A 1 83 ? -4.906 19.531 23.141 1 98.06 83 SER A C 1
ATOM 632 O O . SER A 1 83 ? -4.371 18.953 22.188 1 98.06 83 SER A O 1
ATOM 634 N N . GLN A 1 84 ? -4.305 20.391 23.812 1 97.88 84 GLN A N 1
ATOM 635 C CA . GLN A 1 84 ? -2.91 20.734 23.531 1 97.88 84 GLN A CA 1
ATOM 636 C C . GLN A 1 84 ? -2.16 21.047 24.812 1 97.88 84 GLN A C 1
ATOM 638 O O . GLN A 1 84 ? -2.77 21.188 25.891 1 97.88 84 GLN A O 1
ATOM 643 N N . TRP A 1 85 ? -0.837 21.156 24.719 1 97.94 85 TRP A N 1
ATOM 644 C CA . TRP A 1 85 ? 0.014 21.344 25.891 1 97.94 85 TRP A CA 1
ATOM 645 C C . TRP A 1 85 ? 0.648 22.719 25.891 1 97.94 85 TRP A C 1
ATOM 647 O O . TRP A 1 85 ? 1.095 23.219 24.859 1 97.94 85 TRP A O 1
ATOM 657 N N . PHE A 1 86 ? 0.655 23.297 27.047 1 98.06 86 PHE A N 1
ATOM 658 C CA . PHE A 1 86 ? 1.323 24.562 27.312 1 98.06 86 PHE A CA 1
ATOM 659 C C . PHE A 1 86 ? 2.357 24.406 28.422 1 98.06 86 PHE A C 1
ATOM 661 O O . PHE A 1 86 ? 2.316 23.438 29.172 1 98.06 86 PHE A O 1
ATOM 668 N N . SER A 1 87 ? 3.271 25.344 28.469 1 97.94 87 SER A N 1
ATOM 669 C CA . SER A 1 87 ? 4.238 25.375 29.547 1 97.94 87 SER A CA 1
ATOM 670 C C . SER A 1 87 ? 4.48 26.797 30.031 1 97.94 87 SER A C 1
ATOM 672 O O . SER A 1 87 ? 4.555 27.734 29.234 1 97.94 87 SER A O 1
ATOM 674 N N . VAL A 1 88 ? 4.559 26.938 31.359 1 97.88 88 VAL A N 1
ATOM 675 C CA . VAL A 1 88 ? 4.809 28.25 31.953 1 97.88 88 VAL A CA 1
ATOM 676 C C . VAL A 1 88 ? 5.688 28.078 33.188 1 97.88 88 VAL A C 1
ATOM 678 O O . VAL A 1 88 ? 5.551 27.109 33.938 1 97.88 88 VAL A O 1
ATOM 681 N N . LYS A 1 89 ? 6.547 29.047 33.344 1 96.31 89 LYS A N 1
ATOM 682 C CA . LYS A 1 89 ? 7.406 29 34.531 1 96.31 89 LYS A CA 1
ATOM 683 C C . LYS A 1 89 ? 6.652 29.484 35.781 1 96.31 89 LYS A C 1
ATOM 685 O O . LYS A 1 89 ? 6.082 30.578 35.781 1 96.31 89 LYS A O 1
ATOM 690 N N . VAL A 1 90 ? 6.637 28.672 36.812 1 95.25 90 VAL A N 1
ATOM 691 C CA . VAL A 1 90 ? 6.031 28.969 38.094 1 95.25 90 VAL A CA 1
ATOM 692 C C . VAL A 1 90 ? 6.996 28.594 39.219 1 95.25 90 VAL A C 1
ATOM 694 O O . VAL A 1 90 ? 7.43 27.438 39.312 1 95.25 90 VAL A O 1
ATOM 697 N N . PRO A 1 91 ? 7.27 29.578 40.031 1 94.69 91 PRO A N 1
ATOM 698 C CA . PRO A 1 91 ? 8.148 29.234 41.156 1 94.69 91 PRO A CA 1
ATOM 699 C C . PRO A 1 91 ? 7.609 28.078 42 1 94.69 91 PRO A C 1
ATOM 701 O O . PRO A 1 91 ? 6.41 28.016 42.281 1 94.69 91 PRO A O 1
ATOM 704 N N . ILE A 1 92 ? 8.5 27.188 42.406 1 93.25 92 ILE A N 1
ATOM 705 C CA . ILE A 1 92 ? 8.141 25.969 43.125 1 93.25 92 ILE A CA 1
ATOM 706 C C . ILE A 1 92 ? 7.492 26.344 44.469 1 93.25 92 ILE A C 1
ATOM 708 O O . ILE A 1 92 ? 6.539 25.703 44.906 1 93.25 92 ILE A O 1
ATOM 712 N N . LYS A 1 93 ? 7.863 27.406 45.062 1 92.56 93 LYS A N 1
ATOM 713 C CA . LYS A 1 93 ? 7.41 27.828 46.375 1 92.56 93 LYS A CA 1
ATOM 714 C C . LYS A 1 93 ? 6.051 28.516 46.312 1 92.56 93 LYS A C 1
ATOM 716 O O . LYS A 1 93 ? 5.398 28.734 47.344 1 92.56 93 LYS A O 1
ATOM 721 N N . LYS A 1 94 ? 5.605 28.844 45.125 1 91.81 94 LYS A N 1
ATOM 722 C CA . LYS A 1 94 ? 4.32 29.5 44.938 1 91.81 94 LYS A CA 1
ATOM 723 C C . LYS A 1 94 ? 3.469 28.766 43.906 1 91.81 94 LYS A C 1
ATOM 725 O O . LYS A 1 94 ? 3.219 29.281 42.844 1 91.81 94 LYS A O 1
ATOM 730 N N . PRO A 1 95 ? 3.043 27.641 44.312 1 91.56 95 PRO A N 1
ATOM 731 C CA . PRO A 1 95 ? 2.264 26.875 43.344 1 91.56 95 PRO A CA 1
ATOM 732 C C . PRO A 1 95 ? 0.958 27.562 42.969 1 91.56 95 PRO A C 1
ATOM 734 O O . PRO A 1 95 ? 0.345 28.25 43.781 1 91.56 95 PRO A O 1
ATOM 737 N N . ILE A 1 96 ? 0.605 27.359 41.75 1 95.44 96 ILE A N 1
ATOM 738 C CA . ILE A 1 96 ? -0.613 27.922 41.188 1 95.44 96 ILE A CA 1
ATOM 739 C C . ILE A 1 96 ? -1.553 26.797 40.75 1 95.44 96 ILE A C 1
ATOM 741 O O . ILE A 1 96 ? -1.114 25.797 40.188 1 95.44 96 ILE A O 1
ATOM 745 N N . ASP A 1 97 ? -2.811 26.938 41.062 1 96.19 97 ASP A N 1
ATOM 746 C CA . ASP A 1 97 ? -3.84 26.031 40.562 1 96.19 97 ASP A CA 1
ATOM 747 C C . ASP A 1 97 ? -4.488 26.578 39.312 1 96.19 97 ASP A C 1
ATOM 749 O O . ASP A 1 97 ? -5.285 27.516 39.375 1 96.19 97 ASP A O 1
ATOM 753 N N . PHE A 1 98 ? -4.262 25.953 38.281 1 97.62 98 PHE A N 1
ATOM 754 C CA . PHE A 1 98 ? -4.707 26.484 37 1 97.62 98 PHE A CA 1
ATOM 755 C C . PHE A 1 98 ? -6.121 26.016 36.688 1 97.62 98 PHE A C 1
ATOM 757 O O . PHE A 1 98 ? -6.711 26.422 35.688 1 97.62 98 PHE A O 1
ATOM 764 N N . SER A 1 99 ? -6.723 25.203 37.438 1 95.44 99 SER A N 1
ATOM 765 C CA . SER A 1 99 ? -8.109 24.797 37.25 1 95.44 99 SER A CA 1
ATOM 766 C C . SER A 1 99 ? -9.055 25.984 37.312 1 95.44 99 SER A C 1
ATOM 768 O O . SER A 1 99 ? -10.203 25.906 36.875 1 95.44 99 SER A O 1
ATOM 770 N N . ASP A 1 100 ? -8.555 27.031 37.875 1 95.12 100 ASP A N 1
ATOM 771 C CA . ASP A 1 100 ? -9.336 28.266 37.969 1 95.12 100 ASP A CA 1
ATOM 772 C C . ASP A 1 100 ? -9.633 28.828 36.562 1 95.12 100 ASP A C 1
ATOM 774 O O . ASP A 1 100 ? -10.516 29.672 36.406 1 95.12 100 ASP A O 1
ATOM 778 N N . LEU A 1 101 ? -8.945 28.328 35.594 1 96.19 101 LEU A N 1
ATOM 779 C CA . LEU A 1 101 ? -9.125 28.797 34.219 1 96.19 101 LEU A CA 1
ATOM 780 C C . LEU A 1 101 ? -10.312 28.094 33.562 1 96.19 101 LEU A C 1
ATOM 782 O O . LEU A 1 101 ? -10.773 28.516 32.5 1 96.19 101 LEU A O 1
ATOM 786 N N . ASN A 1 102 ? -10.859 27.078 34.188 1 97.06 102 ASN A N 1
ATOM 787 C CA . ASN A 1 102 ? -11.914 26.266 33.594 1 97.06 102 ASN A CA 1
ATOM 788 C C . ASN A 1 102 ? -13.148 27.109 33.25 1 97.06 102 ASN A C 1
ATOM 790 O O . ASN A 1 102 ? -13.594 27.906 34.062 1 97.06 102 ASN A O 1
ATOM 794 N N . SER A 1 103 ? -13.562 26.984 32.062 1 96.5 103 SER A N 1
ATOM 795 C CA . SER A 1 103 ? -14.758 27.625 31.547 1 96.5 103 SER A CA 1
ATOM 796 C C . SER A 1 103 ? -15.461 26.734 30.516 1 96.5 103 SER A C 1
ATOM 798 O O . SER A 1 103 ? -15.188 25.531 30.438 1 96.5 103 SER A O 1
ATOM 800 N N . GLU A 1 104 ? -16.375 27.344 29.844 1 95.06 104 GLU A N 1
ATOM 801 C CA . GLU A 1 104 ? -17.109 26.594 28.828 1 95.06 104 GLU A CA 1
ATOM 802 C C . GLU A 1 104 ? -16.234 26.297 27.625 1 95.06 104 GLU A C 1
ATOM 804 O O . GLU A 1 104 ? -16.453 25.312 26.906 1 95.06 104 GLU A O 1
ATOM 809 N N . SER A 1 105 ? -15.172 27.062 27.453 1 96.69 105 SER A N 1
ATOM 810 C CA . SER A 1 105 ? -14.391 26.938 26.219 1 96.69 105 SER A CA 1
ATOM 811 C C . SER A 1 105 ? -12.961 26.5 26.531 1 96.69 105 SER A C 1
ATOM 813 O O . SER A 1 105 ? -12.211 26.141 25.609 1 96.69 105 SER A O 1
ATOM 815 N N . VAL A 1 106 ? -12.578 26.562 27.844 1 97.88 106 VAL A N 1
ATOM 816 C CA . VAL A 1 106 ? -11.227 26.203 28.25 1 97.88 106 VAL A CA 1
ATOM 817 C C . VAL A 1 106 ? -11.273 25.266 29.453 1 97.88 106 VAL A C 1
ATOM 819 O O . VAL A 1 106 ? -11.914 25.578 30.453 1 97.88 106 VAL A O 1
ATOM 822 N N . PHE A 1 107 ? -10.648 24.141 29.359 1 98.12 107 PHE A N 1
ATOM 823 C CA . PHE A 1 107 ? -10.656 23.156 30.438 1 98.12 107 PHE A CA 1
ATOM 824 C C . PHE A 1 107 ? -9.258 22.594 30.656 1 98.12 107 PHE A C 1
ATOM 826 O O . PHE A 1 107 ? -8.688 21.969 29.75 1 98.12 107 PHE A O 1
ATOM 833 N N . VAL A 1 108 ? -8.703 22.75 31.859 1 98.12 108 VAL A N 1
ATOM 834 C CA . VAL A 1 108 ? -7.395 22.203 32.188 1 98.12 108 VAL A CA 1
ATOM 835 C C . VAL A 1 108 ? -7.531 20.734 32.625 1 98.12 108 VAL A C 1
ATOM 837 O O . VAL A 1 108 ? -8.148 20.438 33.656 1 98.12 108 VAL A O 1
ATOM 840 N N . VAL A 1 109 ? -6.953 19.812 31.875 1 97.06 109 VAL A N 1
ATOM 841 C CA . VAL A 1 109 ? -7.066 18.375 32.062 1 97.06 109 VAL A CA 1
ATOM 842 C C . VAL A 1 109 ? -5.965 17.906 33.031 1 97.06 109 VAL A C 1
ATOM 844 O O . VAL A 1 109 ? -6.18 17 33.844 1 97.06 109 VAL A O 1
ATOM 847 N N . SER A 1 110 ? -4.777 18.484 32.844 1 96.38 110 SER A N 1
ATOM 848 C CA . SER A 1 110 ? -3.607 18.047 33.594 1 96.38 110 SER A CA 1
ATOM 849 C C . SER A 1 110 ? -2.629 19.188 33.812 1 96.38 110 SER A C 1
ATOM 851 O O . SER A 1 110 ? -2.562 20.125 33.031 1 96.38 110 SER A O 1
ATOM 853 N N . GLN A 1 111 ? -2.033 19.109 34.938 1 96.56 111 GLN A N 1
ATOM 854 C CA . GLN A 1 111 ? -0.967 20.016 35.344 1 96.56 111 GLN A CA 1
ATOM 855 C C . GLN A 1 111 ? 0.22 19.25 35.938 1 96.56 111 GLN A C 1
ATOM 857 O O . GLN A 1 111 ? 0.083 18.547 36.938 1 96.56 111 GLN A O 1
ATOM 862 N N . GLN A 1 112 ? 1.357 19.375 35.219 1 96.62 112 GLN A N 1
ATOM 863 C CA . GLN A 1 112 ? 2.533 18.625 35.656 1 96.62 112 GLN A CA 1
ATOM 864 C C . GLN A 1 112 ? 3.791 19.484 35.594 1 96.62 112 GLN A C 1
ATOM 866 O O . GLN A 1 112 ? 3.938 20.297 34.688 1 96.62 112 GLN A O 1
ATOM 871 N N . ARG A 1 113 ? 4.684 19.297 36.531 1 97.06 113 ARG A N 1
ATOM 872 C CA . ARG A 1 113 ? 5.949 20.016 36.5 1 97.06 113 ARG A CA 1
ATOM 873 C C . ARG A 1 113 ? 6.961 19.312 35.594 1 97.06 113 ARG A C 1
ATOM 875 O O . ARG A 1 113 ? 6.945 18.078 35.5 1 97.06 113 ARG A O 1
ATOM 882 N N . HIS A 1 114 ? 7.809 20.062 35.031 1 96.94 114 HIS A N 1
ATOM 883 C CA . HIS A 1 114 ? 8.867 19.594 34.156 1 96.94 114 HIS A CA 1
ATOM 884 C C . HIS A 1 114 ? 10.102 20.484 34.25 1 96.94 114 HIS A C 1
ATOM 886 O O . HIS A 1 114 ? 9.992 21.672 34.562 1 96.94 114 HIS A O 1
ATOM 892 N N . GLU A 1 115 ? 11.258 19.906 33.938 1 95.75 115 GLU A N 1
ATOM 893 C CA . GLU A 1 115 ? 12.523 20.625 34.094 1 95.75 115 GLU A CA 1
ATOM 894 C C . GLU A 1 115 ? 12.758 21.594 32.938 1 95.75 115 GLU A C 1
ATOM 896 O O . GLU A 1 115 ? 13.5 22.578 33.094 1 95.75 115 GLU A O 1
ATOM 901 N N . ARG A 1 116 ? 12.102 21.359 31.797 1 95 116 ARG A N 1
ATOM 902 C CA . ARG A 1 116 ? 12.328 22.172 30.609 1 95 116 ARG A CA 1
ATOM 903 C C . ARG A 1 116 ? 11.023 22.734 30.062 1 95 116 ARG A C 1
ATOM 905 O O . ARG A 1 116 ? 9.969 22.109 30.219 1 95 116 ARG A O 1
ATOM 912 N N . LYS A 1 117 ? 11.141 23.875 29.438 1 95.62 117 LYS A N 1
ATOM 913 C CA . LYS A 1 117 ? 10 24.438 28.734 1 95.62 117 LYS A CA 1
ATOM 914 C C . LYS A 1 117 ? 9.617 23.594 27.516 1 95.62 117 LYS A C 1
ATOM 916 O O . LYS A 1 117 ? 10.484 22.953 26.906 1 95.62 117 LYS A O 1
ATOM 921 N N . LEU A 1 118 ? 8.344 23.594 27.203 1 95.81 118 LEU A N 1
ATOM 922 C CA . LEU A 1 118 ? 7.918 22.953 25.953 1 95.81 118 LEU A CA 1
ATOM 923 C C . LEU A 1 118 ? 8.203 23.859 24.766 1 95.81 118 LEU A C 1
ATOM 925 O O . LEU A 1 118 ? 7.707 24.984 24.703 1 95.81 118 LEU A O 1
ATOM 929 N N . ARG A 1 119 ? 8.945 23.359 23.922 1 93.75 119 ARG A N 1
ATOM 930 C CA . ARG A 1 119 ? 9.227 24.125 22.703 1 93.75 119 ARG A CA 1
ATOM 931 C C . ARG A 1 119 ? 8.203 23.844 21.625 1 93.75 119 ARG A C 1
ATOM 933 O O . ARG A 1 119 ? 7.625 22.75 21.578 1 93.75 119 ARG A O 1
ATOM 940 N N . THR A 1 120 ? 8.055 24.828 20.812 1 91.31 120 THR A N 1
ATOM 941 C CA . THR A 1 120 ? 7.168 24.641 19.672 1 91.31 120 THR A CA 1
ATOM 942 C C . THR A 1 120 ? 7.648 23.469 18.812 1 91.31 120 THR A C 1
ATOM 944 O O . THR A 1 120 ? 8.844 23.359 18.516 1 91.31 120 THR A O 1
ATOM 947 N N . GLY A 1 121 ? 6.734 22.562 18.5 1 90.75 121 GLY A N 1
ATOM 948 C CA . GLY A 1 121 ? 7.066 21.438 17.625 1 90.75 121 GLY A CA 1
ATOM 949 C C . GLY A 1 121 ? 7.605 20.234 18.375 1 90.75 121 GLY A C 1
ATOM 950 O O . GLY A 1 121 ? 8.016 19.25 17.766 1 90.75 121 GLY A O 1
ATOM 951 N N . CYS A 1 122 ? 7.641 20.312 19.641 1 92.88 122 CYS A N 1
ATOM 952 C CA . CYS A 1 122 ? 8.242 19.203 20.391 1 92.88 122 CYS A CA 1
ATOM 953 C C . CYS A 1 122 ? 7.273 18.031 20.5 1 92.88 122 CYS A C 1
ATOM 955 O O . CYS A 1 122 ? 7.672 16.938 20.906 1 92.88 122 CYS A O 1
ATOM 957 N N . HIS A 1 123 ? 5.965 18.281 20.141 1 94.25 123 HIS A N 1
ATOM 958 C CA . HIS A 1 123 ? 4.996 17.203 20.219 1 94.25 123 HIS A CA 1
ATOM 959 C C . HIS A 1 123 ? 5.27 16.125 19.156 1 94.25 123 HIS A C 1
ATOM 961 O O . HIS A 1 123 ? 5.883 16.422 18.125 1 94.25 123 HIS A O 1
ATOM 967 N N . LYS A 1 124 ? 4.824 14.961 19.453 1 94.06 124 LYS A N 1
ATOM 968 C CA . LYS A 1 124 ? 5.051 13.812 18.578 1 94.06 124 LYS A CA 1
ATOM 969 C C . LYS A 1 124 ? 4.098 13.828 17.391 1 94.06 124 LYS A C 1
ATOM 971 O O . LYS A 1 124 ? 4.488 13.5 16.266 1 94.06 124 LYS A O 1
ATOM 976 N N . GLY A 1 125 ? 2.873 14.078 17.656 1 96.06 125 GLY A N 1
ATOM 977 C CA . GLY A 1 125 ? 1.842 14.07 16.641 1 96.06 125 GLY A CA 1
ATOM 978 C C . GLY A 1 125 ? 0.469 14.438 17.172 1 96.06 125 GLY A C 1
ATOM 979 O O . GLY A 1 125 ? 0.351 15 18.266 1 96.06 125 GLY A O 1
ATOM 980 N N . ASN A 1 126 ? -0.497 14.227 16.281 1 97.81 126 ASN A N 1
ATOM 981 C CA . ASN A 1 126 ? -1.873 14.555 16.641 1 97.81 126 ASN A CA 1
ATOM 982 C C . ASN A 1 126 ? -2.834 13.43 16.266 1 97.81 126 ASN A C 1
ATOM 984 O O . ASN A 1 126 ? -2.66 12.766 15.242 1 97.81 126 ASN A O 1
ATOM 988 N N . LYS A 1 127 ? -3.781 13.266 17.156 1 98.38 127 LYS A N 1
ATOM 989 C CA . LYS A 1 127 ? -4.906 12.391 16.859 1 98.38 127 LYS A CA 1
ATOM 990 C C . LYS A 1 127 ? -6.129 13.188 16.422 1 98.38 127 LYS A C 1
ATOM 992 O O . LYS A 1 127 ? -6.551 14.117 17.109 1 98.38 127 LYS A O 1
ATOM 997 N N . PHE A 1 128 ? -6.691 12.781 15.352 1 98.62 128 PHE A N 1
ATOM 998 C CA . PHE A 1 128 ? -7.824 13.492 14.773 1 98.62 128 PHE A CA 1
ATOM 999 C C . PHE A 1 128 ? -9.094 12.648 14.867 1 98.62 128 PHE A C 1
ATOM 1001 O O . PHE A 1 128 ? -9.055 11.438 14.648 1 98.62 128 PHE A O 1
ATOM 1008 N N . THR A 1 129 ? -10.156 13.258 15.211 1 98.75 129 THR A N 1
ATOM 1009 C CA . THR A 1 129 ? -11.508 12.742 15.055 1 98.75 129 THR A CA 1
ATOM 1010 C C . THR A 1 129 ? -12.383 13.727 14.281 1 98.75 129 THR A C 1
ATOM 1012 O O . THR A 1 129 ? -12.703 14.805 14.789 1 98.75 129 THR A O 1
ATOM 1015 N N . ILE A 1 130 ? -12.766 13.367 13.125 1 98.69 130 ILE A N 1
ATOM 1016 C CA . ILE A 1 130 ? -13.461 14.281 12.219 1 98.69 130 ILE A CA 1
ATOM 1017 C C . ILE A 1 130 ? -14.836 13.703 11.867 1 98.69 130 ILE A C 1
ATOM 1019 O O . ILE A 1 130 ? -14.938 12.555 11.422 1 98.69 130 ILE A O 1
ATOM 1023 N N . THR A 1 131 ? -15.812 14.492 12.078 1 98.75 131 THR A N 1
ATOM 1024 C CA . THR A 1 131 ? -17.156 14.117 11.664 1 98.75 131 THR A CA 1
ATOM 1025 C C . THR A 1 131 ? -17.578 14.883 10.414 1 98.75 131 THR A C 1
ATOM 1027 O O . THR A 1 131 ? -17.625 16.109 10.422 1 98.75 131 THR A O 1
ATOM 1030 N N . LEU A 1 132 ? -17.828 14.188 9.336 1 98.75 132 LEU A N 1
ATOM 1031 C CA . LEU A 1 132 ? -18.359 14.766 8.102 1 98.75 132 LEU A CA 1
ATOM 1032 C C . LEU A 1 132 ? -19.891 14.719 8.086 1 98.75 132 LEU A C 1
ATOM 1034 O O . LEU A 1 132 ? -20.484 13.68 8.383 1 98.75 132 LEU A O 1
ATOM 1038 N N . ARG A 1 133 ? -20.469 15.805 7.758 1 98.62 133 ARG A N 1
ATOM 1039 C CA . ARG A 1 133 ? -21.922 15.891 7.742 1 98.62 133 ARG A CA 1
ATOM 1040 C C . ARG A 1 133 ? -22.438 16.188 6.336 1 98.62 133 ARG A C 1
ATOM 1042 O O . ARG A 1 133 ? -21.703 16.688 5.488 1 98.62 133 ARG A O 1
ATOM 1049 N N . ASN A 1 134 ? -23.734 15.828 6.086 1 98.62 134 ASN A N 1
ATOM 1050 C CA . ASN A 1 134 ? -24.375 16 4.793 1 98.62 134 ASN A CA 1
ATOM 1051 C C . ASN A 1 134 ? -23.594 15.32 3.674 1 98.62 134 ASN A C 1
ATOM 1053 O O . ASN A 1 134 ? -23.359 15.914 2.621 1 98.62 134 ASN A O 1
ATOM 1057 N N . VAL A 1 135 ? -23.156 14.188 3.977 1 98.75 135 VAL A N 1
ATOM 1058 C CA . VAL A 1 135 ? -22.422 13.391 2.996 1 98.75 135 VAL A CA 1
ATOM 1059 C C . VAL A 1 135 ? -23.359 12.945 1.881 1 98.75 135 VAL A C 1
ATOM 1061 O O . VAL A 1 135 ? -24.375 12.305 2.143 1 98.75 135 VAL A O 1
ATOM 1064 N N . THR A 1 136 ? -23.016 13.203 0.646 1 98.62 136 THR A N 1
ATOM 1065 C CA . THR A 1 136 ? -23.922 12.953 -0.471 1 98.62 136 THR A CA 1
ATOM 1066 C C . THR A 1 136 ? -23.828 11.5 -0.921 1 98.62 136 THR A C 1
ATOM 1068 O O . THR A 1 136 ? -24.812 10.922 -1.388 1 98.62 136 THR A O 1
ATOM 1071 N N . ASP A 1 137 ? -22.672 10.898 -0.891 1 97.81 137 ASP A N 1
ATOM 1072 C CA . ASP A 1 137 ? -22.438 9.523 -1.319 1 97.81 137 ASP A CA 1
ATOM 1073 C C . ASP A 1 137 ? -21.469 8.805 -0.371 1 97.81 137 ASP A C 1
ATOM 1075 O O . ASP A 1 137 ? -20.297 8.641 -0.681 1 97.81 137 ASP A O 1
ATOM 1079 N N . PRO A 1 138 ? -21.984 8.312 0.746 1 98 138 PRO A N 1
ATOM 1080 C CA . PRO A 1 138 ? -21.125 7.688 1.755 1 98 138 PRO A CA 1
ATOM 1081 C C . PRO A 1 138 ? -20.312 6.523 1.196 1 98 138 PRO A C 1
ATOM 1083 O O . PRO A 1 138 ? -19.156 6.324 1.594 1 98 138 PRO A O 1
ATOM 1086 N N . LEU A 1 139 ? -20.844 5.766 0.3 1 97.19 139 LEU A N 1
ATOM 1087 C CA . LEU A 1 139 ? -20.141 4.613 -0.255 1 97.19 139 LEU A CA 1
ATOM 1088 C C . LEU A 1 139 ? -18.891 5.051 -1.012 1 97.19 139 LEU A C 1
ATOM 1090 O O . LEU A 1 139 ? -17.891 4.34 -1.015 1 97.19 139 LEU A O 1
ATOM 1094 N N . ASP A 1 140 ? -18.984 6.148 -1.664 1 97.31 140 ASP A N 1
ATOM 1095 C CA . ASP A 1 140 ? -17.828 6.668 -2.379 1 97.31 140 ASP A CA 1
ATOM 1096 C C . ASP A 1 140 ? -16.656 6.926 -1.423 1 97.31 140 ASP A C 1
ATOM 1098 O O . ASP A 1 140 ? -15.508 6.641 -1.75 1 97.31 140 ASP A O 1
ATOM 1102 N N . ILE A 1 141 ? -16.969 7.445 -0.259 1 98.44 141 ILE A N 1
ATOM 1103 C CA . ILE A 1 141 ? -15.93 7.699 0.737 1 98.44 141 ILE A CA 1
ATOM 1104 C C . ILE A 1 141 ? -15.398 6.375 1.279 1 98.44 141 ILE A C 1
ATOM 1106 O O . ILE A 1 141 ? -14.188 6.172 1.362 1 98.44 141 ILE A O 1
ATOM 1110 N N . LEU A 1 142 ? -16.312 5.496 1.617 1 98.38 142 LEU A N 1
ATOM 1111 C CA . LEU A 1 142 ? -15.938 4.223 2.223 1 98.38 142 LEU A CA 1
ATOM 1112 C C . LEU A 1 142 ? -15.031 3.422 1.292 1 98.38 142 LEU A C 1
ATOM 1114 O O . LEU A 1 142 ? -14.086 2.781 1.744 1 98.38 142 LEU A O 1
ATOM 1118 N N . CYS A 1 143 ? -15.258 3.51 0.026 1 97.25 143 CYS A N 1
ATOM 1119 C CA . CYS A 1 143 ? -14.508 2.744 -0.964 1 97.25 143 CYS A CA 1
ATOM 1120 C C . CYS A 1 143 ? -13.062 3.205 -1.031 1 97.25 143 CYS A C 1
ATOM 1122 O O . CYS A 1 143 ? -12.203 2.504 -1.574 1 97.25 143 CYS A O 1
ATOM 1124 N N . ARG A 1 144 ? -12.773 4.348 -0.461 1 97.81 144 ARG A N 1
ATOM 1125 C CA . ARG A 1 144 ? -11.469 4.973 -0.621 1 97.81 144 ARG A CA 1
ATOM 1126 C C . ARG A 1 144 ? -10.625 4.797 0.637 1 97.81 144 ARG A C 1
ATOM 1128 O O . ARG A 1 144 ? -9.422 5.07 0.626 1 97.81 144 ARG A O 1
ATOM 1135 N N . ILE A 1 145 ? -11.219 4.27 1.694 1 97.88 145 ILE A N 1
ATOM 1136 C CA . ILE A 1 145 ? -10.586 4.289 3.01 1 97.88 145 ILE A CA 1
ATOM 1137 C C . ILE A 1 145 ? -9.328 3.424 2.988 1 97.88 145 ILE A C 1
ATOM 1139 O O . ILE A 1 145 ? -8.266 3.852 3.445 1 97.88 145 ILE A O 1
ATOM 1143 N N . ASN A 1 146 ? -9.414 2.281 2.488 1 94 146 ASN A N 1
ATOM 1144 C CA . ASN A 1 146 ? -8.242 1.404 2.504 1 94 146 ASN A CA 1
ATOM 1145 C C . ASN A 1 146 ? -7.125 1.946 1.622 1 94 146 ASN A C 1
ATOM 1147 O O . ASN A 1 146 ? -5.945 1.754 1.922 1 94 146 ASN A O 1
ATOM 1151 N N . ALA A 1 147 ? -7.496 2.596 0.499 1 96 147 ALA A N 1
ATOM 1152 C CA . ALA A 1 147 ? -6.488 3.256 -0.328 1 96 147 ALA A CA 1
ATOM 1153 C C . ALA A 1 147 ? -5.77 4.352 0.455 1 96 147 ALA A C 1
ATOM 1155 O O . ALA A 1 147 ? -4.535 4.422 0.445 1 96 147 ALA A O 1
ATOM 1156 N N . VAL A 1 148 ? -6.496 5.086 1.162 1 97.62 148 VAL A N 1
ATOM 1157 C CA . VAL A 1 148 ? -5.957 6.219 1.91 1 97.62 148 VAL A CA 1
ATOM 1158 C C . VAL A 1 148 ? -5.09 5.711 3.059 1 97.62 148 VAL A C 1
ATOM 1160 O O . VAL A 1 148 ? -4.078 6.328 3.402 1 97.62 148 VAL A O 1
ATOM 1163 N N . ARG A 1 149 ? -5.406 4.586 3.596 1 96.25 149 ARG A N 1
ATOM 1164 C CA . ARG A 1 149 ? -4.605 3.975 4.652 1 96.25 149 ARG A CA 1
ATOM 1165 C C . ARG A 1 149 ? -3.18 3.713 4.176 1 96.25 149 ARG A C 1
ATOM 1167 O O . ARG A 1 149 ? -2.244 3.703 4.977 1 96.25 149 ARG A O 1
ATOM 1174 N N . SER A 1 150 ? -3.084 3.584 2.865 1 93.62 150 SER A N 1
ATOM 1175 C CA . SER A 1 150 ? -1.765 3.311 2.305 1 93.62 150 SER A CA 1
ATOM 1176 C C . SER A 1 150 ? -0.983 4.602 2.078 1 93.62 150 SER A C 1
ATOM 1178 O O . SER A 1 150 ? 0.195 4.562 1.719 1 93.62 150 SER A O 1
ATOM 1180 N N . GLY A 1 151 ? -1.655 5.68 2.205 1 96.56 151 GLY A N 1
ATOM 1181 C CA . GLY A 1 151 ? -0.978 6.965 2.133 1 96.56 151 GLY A CA 1
ATOM 1182 C C . GLY A 1 151 ? -1.558 7.887 1.078 1 96.56 151 GLY A C 1
ATOM 1183 O O . GLY A 1 151 ? -2.189 7.426 0.124 1 96.56 151 GLY A O 1
ATOM 1184 N N . VAL A 1 152 ? -1.304 9.172 1.26 1 98.38 152 VAL A N 1
ATOM 1185 C CA . VAL A 1 152 ? -1.759 10.227 0.356 1 98.38 152 VAL A CA 1
ATOM 1186 C C . VAL A 1 152 ? -0.634 11.234 0.127 1 98.38 152 VAL A C 1
ATOM 1188 O O . VAL A 1 152 ? 0.355 11.242 0.863 1 98.38 152 VAL A O 1
ATOM 1191 N N . PRO A 1 153 ? -0.754 12.023 -0.952 1 98.5 153 PRO A N 1
ATOM 1192 C CA . PRO A 1 153 ? 0.231 13.102 -1.074 1 98.5 153 PRO A CA 1
ATOM 1193 C C . PRO A 1 153 ? 0.246 14.031 0.139 1 98.5 153 PRO A C 1
ATOM 1195 O O . PRO A 1 153 ? -0.81 14.484 0.588 1 98.5 153 PRO A O 1
ATOM 1198 N N . ASN A 1 154 ? 1.362 14.328 0.623 1 98.06 154 ASN A N 1
ATOM 1199 C CA . ASN A 1 154 ? 1.495 15.133 1.832 1 98.06 154 ASN A CA 1
ATOM 1200 C C . ASN A 1 154 ? 1.362 16.625 1.531 1 98.06 154 ASN A C 1
ATOM 1202 O O . ASN A 1 154 ? 2.215 17.422 1.926 1 98.06 154 ASN A O 1
ATOM 1206 N N . TYR A 1 155 ? 0.297 17.016 0.914 1 98.06 155 TYR A N 1
ATOM 1207 C CA . TYR A 1 155 ? 0.041 18.391 0.524 1 98.06 155 TYR A CA 1
ATOM 1208 C C . TYR A 1 155 ? -0.142 19.281 1.75 1 98.06 155 TYR A C 1
ATOM 1210 O O . TYR A 1 155 ? -0.674 18.844 2.771 1 98.06 155 TYR A O 1
ATOM 1218 N N . PHE A 1 156 ? 0.276 20.484 1.545 1 96.19 156 PHE A N 1
ATOM 1219 C CA . PHE A 1 156 ? -0.154 21.516 2.486 1 96.19 156 PHE A CA 1
ATOM 1220 C C . PHE A 1 156 ? -1.611 21.891 2.25 1 96.19 156 PHE A C 1
ATOM 1222 O O . PHE A 1 156 ? -2.053 22 1.104 1 96.19 156 PHE A O 1
ATOM 1229 N N . GLY A 1 157 ? -2.273 22.094 3.297 1 89.25 157 GLY A N 1
ATOM 1230 C CA . GLY A 1 157 ? -3.688 22.422 3.215 1 89.25 157 GLY A CA 1
ATOM 1231 C C . GLY A 1 157 ? -3.945 23.875 2.848 1 89.25 157 GLY A C 1
ATOM 1232 O O . GLY A 1 157 ? -3.037 24.703 2.908 1 89.25 157 GLY A O 1
ATOM 1233 N N . GLU A 1 158 ? -5.152 24.219 2.529 1 85.81 158 GLU A N 1
ATOM 1234 C CA . GLU A 1 158 ? -5.559 25.547 2.086 1 85.81 158 GLU A CA 1
ATOM 1235 C C . GLU A 1 158 ? -5.328 26.578 3.178 1 85.81 158 GLU A C 1
ATOM 1237 O O . GLU A 1 158 ? -5.059 27.75 2.883 1 85.81 158 GLU A O 1
ATOM 1242 N N . GLN A 1 159 ? -5.434 26.141 4.363 1 80.25 159 GLN A N 1
ATOM 1243 C CA . GLN A 1 159 ? -5.281 27.047 5.492 1 80.25 159 GLN A CA 1
ATOM 1244 C C . GLN A 1 159 ? -3.891 27.688 5.504 1 80.25 159 GLN A C 1
ATOM 1246 O O . GLN A 1 159 ? -3.701 28.766 6.062 1 80.25 159 GLN A O 1
ATOM 1251 N N . ARG A 1 160 ? -3.004 27.016 4.875 1 85 160 ARG A N 1
ATOM 1252 C CA . ARG A 1 160 ? -1.641 27.531 4.785 1 85 160 ARG A CA 1
ATOM 1253 C C . ARG A 1 160 ? -1.575 28.75 3.875 1 85 160 ARG A C 1
ATOM 1255 O O . ARG A 1 160 ? -0.68 29.594 4.012 1 85 160 ARG A O 1
ATOM 1262 N N . PHE A 1 161 ? -2.547 28.969 3.033 1 90.31 161 PHE A N 1
ATOM 1263 C CA . PHE A 1 161 ? -2.41 29.938 1.954 1 90.31 161 PHE A CA 1
ATOM 1264 C C . PHE A 1 161 ? -3.342 31.125 2.174 1 90.31 161 PHE A C 1
ATOM 1266 O O . PHE A 1 161 ? -3.355 32.062 1.376 1 90.31 161 PHE A O 1
ATOM 1273 N N . GLY A 1 162 ? -4.055 31.078 3.326 1 82.25 162 GLY A N 1
ATOM 1274 C CA . GLY A 1 162 ? -4.926 32.188 3.672 1 82.25 162 GLY A CA 1
ATOM 1275 C C . GLY A 1 162 ? -6.234 32.188 2.906 1 82.25 162 GLY A C 1
ATOM 1276 O O . GLY A 1 162 ? -6.465 31.312 2.066 1 82.25 162 GLY A O 1
ATOM 1277 N N . ARG A 1 163 ? -7.027 33.094 3.221 1 79.12 163 ARG A N 1
ATOM 1278 C CA . ARG A 1 163 ? -8.32 33.219 2.559 1 79.12 163 ARG A CA 1
ATOM 1279 C C . ARG A 1 163 ? -8.148 33.531 1.074 1 79.12 163 ARG A C 1
ATOM 1281 O O . ARG A 1 163 ? -7.457 34.5 0.71 1 79.12 163 ARG A O 1
ATOM 1288 N N . ASP A 1 164 ? -8.727 32.719 0.25 1 79.94 164 ASP A N 1
ATOM 1289 C CA . ASP A 1 164 ? -8.727 32.875 -1.2 1 79.94 164 ASP A CA 1
ATOM 1290 C C . ASP A 1 164 ? -7.305 33 -1.743 1 79.94 164 ASP A C 1
ATOM 1292 O O . ASP A 1 164 ? -7.047 33.75 -2.67 1 79.94 164 ASP A O 1
ATOM 1296 N N . GLY A 1 165 ? -6.348 32.5 -1.007 1 86.06 165 GLY A N 1
ATOM 1297 C CA . GLY A 1 165 ? -4.973 32.469 -1.481 1 86.06 165 GLY A CA 1
ATOM 1298 C C . GLY A 1 165 ? -4.262 33.781 -1.331 1 86.06 165 GLY A C 1
ATOM 1299 O O . GLY A 1 165 ? -3.307 34.062 -2.057 1 86.06 165 GLY A O 1
ATOM 1300 N N . HIS A 1 166 ? -4.68 34.562 -0.511 1 89.69 166 HIS A N 1
ATOM 1301 C CA . HIS A 1 166 ? -4.148 35.906 -0.341 1 89.69 166 HIS A CA 1
ATOM 1302 C C . HIS A 1 166 ? -2.65 35.875 -0.052 1 89.69 166 HIS A C 1
ATOM 1304 O O . HIS A 1 166 ? -1.903 36.719 -0.533 1 89.69 166 HIS A O 1
ATOM 1310 N N . ASN A 1 167 ? -2.211 34.938 0.722 1 92.81 167 ASN A N 1
ATOM 1311 C CA . ASN A 1 167 ? -0.792 34.812 1.051 1 92.81 167 ASN A CA 1
ATOM 1312 C C . ASN A 1 167 ? 0.059 34.625 -0.199 1 92.81 167 ASN A C 1
ATOM 1314 O O . ASN A 1 167 ? 1.188 35.094 -0.275 1 92.81 167 ASN A O 1
ATOM 1318 N N . LEU A 1 168 ? -0.471 33.969 -1.171 1 93.69 168 LEU A N 1
ATOM 1319 C CA . LEU A 1 168 ? 0.268 33.719 -2.402 1 93.69 168 LEU A CA 1
ATOM 1320 C C . LEU A 1 168 ? 0.362 34.969 -3.252 1 93.69 168 LEU A C 1
ATOM 1322 O O . LEU A 1 168 ? 1.386 35.219 -3.895 1 93.69 168 LEU A O 1
ATOM 1326 N N . VAL A 1 169 ? -0.712 35.688 -3.268 1 93.94 169 VAL A N 1
ATOM 1327 C CA . VAL A 1 169 ? -0.704 36.969 -3.971 1 93.94 169 VAL A CA 1
ATOM 1328 C C . VAL A 1 169 ? 0.348 37.906 -3.355 1 93.94 169 VAL A C 1
ATOM 1330 O O . VAL A 1 169 ? 1.122 38.531 -4.074 1 93.94 169 VAL A O 1
ATOM 1333 N N . MET A 1 170 ? 0.375 37.906 -2.051 1 94.62 170 MET A N 1
ATOM 1334 C CA . MET A 1 170 ? 1.361 38.719 -1.342 1 94.62 170 MET A CA 1
ATOM 1335 C C . MET A 1 170 ? 2.775 38.219 -1.633 1 94.62 170 MET A C 1
ATOM 1337 O O . MET A 1 170 ? 3.703 39.031 -1.748 1 94.62 170 MET A O 1
ATOM 1341 N N . ALA A 1 171 ? 2.939 37 -1.739 1 94.94 171 ALA A N 1
ATOM 1342 C CA . ALA A 1 171 ? 4.242 36.406 -2.07 1 94.94 171 ALA A CA 1
ATOM 1343 C C . ALA A 1 171 ? 4.715 36.875 -3.443 1 94.94 171 ALA A C 1
ATOM 1345 O O . ALA A 1 171 ? 5.879 37.25 -3.617 1 94.94 171 ALA A O 1
ATOM 1346 N N . GLU A 1 172 ? 3.824 36.844 -4.395 1 94.38 172 GLU A N 1
ATOM 1347 C CA . GLU A 1 172 ? 4.141 37.312 -5.742 1 94.38 172 GLU A CA 1
ATOM 1348 C C . GLU A 1 172 ? 4.609 38.75 -5.727 1 94.38 172 GLU A C 1
ATOM 1350 O O . GLU A 1 172 ? 5.602 39.094 -6.375 1 94.38 172 GLU A O 1
ATOM 1355 N N . LYS A 1 173 ? 3.912 39.5 -4.98 1 94.56 173 LYS A N 1
ATOM 1356 C CA . LYS A 1 173 ? 4.27 40.906 -4.863 1 94.56 173 LYS A CA 1
ATOM 1357 C C . LYS A 1 173 ? 5.621 41.094 -4.176 1 94.56 173 LYS A C 1
ATOM 1359 O O . LYS A 1 173 ? 6.438 41.906 -4.594 1 94.56 173 LYS A O 1
ATOM 1364 N N . MET A 1 174 ? 5.781 40.344 -3.148 1 94.56 174 MET A N 1
ATOM 1365 C CA . MET A 1 174 ? 7.039 40.406 -2.408 1 94.56 174 MET A CA 1
ATOM 1366 C C . MET A 1 174 ? 8.219 40.062 -3.307 1 94.56 174 MET A C 1
ATOM 1368 O O . MET A 1 174 ? 9.227 40.781 -3.322 1 94.56 174 MET A O 1
ATOM 1372 N N . PHE A 1 175 ? 8.102 39.062 -4.094 1 92.69 175 PHE A N 1
ATOM 1373 C CA . PHE A 1 175 ? 9.195 38.656 -4.957 1 92.69 175 PHE A CA 1
ATOM 1374 C C . PHE A 1 175 ? 9.352 39.594 -6.145 1 92.69 175 PHE A C 1
ATOM 1376 O O . PHE A 1 175 ? 10.391 39.562 -6.816 1 92.69 175 PHE A O 1
ATOM 1383 N N . ALA A 1 176 ? 8.336 40.344 -6.434 1 91.94 176 ALA A N 1
ATOM 1384 C CA . ALA A 1 176 ? 8.422 41.344 -7.484 1 91.94 176 ALA A CA 1
ATOM 1385 C C . ALA A 1 176 ? 9.031 42.625 -6.953 1 91.94 176 ALA A C 1
ATOM 1387 O O . ALA A 1 176 ? 9.195 43.594 -7.699 1 91.94 176 ALA A O 1
ATOM 1388 N N . GLY A 1 177 ? 9.25 42.688 -5.621 1 91 177 GLY A N 1
ATOM 1389 C CA . GLY A 1 177 ? 10.008 43.812 -5.117 1 91 177 GLY A CA 1
ATOM 1390 C C . GLY A 1 177 ? 9.289 44.562 -4.016 1 91 177 GLY A C 1
ATOM 1391 O O . GLY A 1 177 ? 9.852 45.5 -3.42 1 91 177 GLY A O 1
ATOM 1392 N N . GLU A 1 178 ? 8.039 44.219 -3.727 1 93.88 178 GLU A N 1
ATOM 1393 C CA . GLU A 1 178 ? 7.312 44.906 -2.66 1 93.88 178 GLU A CA 1
ATOM 1394 C C . GLU A 1 178 ? 7.828 44.469 -1.287 1 93.88 178 GLU A C 1
ATOM 1396 O O . GLU A 1 178 ? 8.055 43.281 -1.035 1 93.88 178 GLU A O 1
ATOM 1401 N N . ARG A 1 179 ? 7.973 45.469 -0.445 1 91.75 179 ARG A N 1
ATOM 1402 C CA . ARG A 1 179 ? 8.492 45.219 0.891 1 91.75 179 ARG A CA 1
ATOM 1403 C C . ARG A 1 179 ? 7.359 45 1.89 1 91.75 179 ARG A C 1
ATOM 1405 O O . ARG A 1 179 ? 6.41 45.781 1.928 1 91.75 179 ARG A O 1
ATOM 1412 N N . ILE A 1 180 ? 7.5 43.938 2.59 1 92.25 180 ILE A N 1
ATOM 1413 C CA . ILE A 1 180 ? 6.594 43.688 3.703 1 92.25 180 ILE A CA 1
ATOM 1414 C C . ILE A 1 180 ? 7.305 43.969 5.023 1 92.25 180 ILE A C 1
ATOM 1416 O O . ILE A 1 180 ? 8.211 43.25 5.422 1 92.25 180 ILE A O 1
ATOM 1420 N N . ARG A 1 181 ? 6.859 44.969 5.762 1 91.5 181 ARG A N 1
ATOM 1421 C CA . ARG A 1 181 ? 7.555 45.5 6.938 1 91.5 181 ARG A CA 1
ATOM 1422 C C . ARG A 1 181 ? 7.285 44.625 8.156 1 91.5 181 ARG A C 1
ATOM 1424 O O . ARG A 1 181 ? 8.18 44.375 8.969 1 91.5 181 ARG A O 1
ATOM 1431 N N . ASP A 1 182 ? 6.078 44.156 8.219 1 92.19 182 ASP A N 1
ATOM 1432 C CA . ASP A 1 182 ? 5.723 43.312 9.359 1 92.19 182 ASP A CA 1
ATOM 1433 C C . ASP A 1 182 ? 6.445 41.969 9.297 1 92.19 182 ASP A C 1
ATOM 1435 O O . ASP A 1 182 ? 6.188 41.156 8.406 1 92.19 182 ASP A O 1
ATOM 1439 N N . LYS A 1 183 ? 7.359 41.781 10.234 1 90.81 183 LYS A N 1
ATOM 1440 C CA . LYS A 1 183 ? 8.203 40.562 10.25 1 90.81 183 LYS A CA 1
ATOM 1441 C C . LYS A 1 183 ? 7.371 39.312 10.352 1 90.81 183 LYS A C 1
ATOM 1443 O O . LYS A 1 183 ? 7.668 38.312 9.695 1 90.81 183 LYS A O 1
ATOM 1448 N N . LYS A 1 184 ? 6.398 39.344 11.133 1 86.75 184 LYS A N 1
ATOM 1449 C CA . LYS A 1 184 ? 5.539 38.156 11.312 1 86.75 184 LYS A CA 1
ATOM 1450 C C . LYS A 1 184 ? 4.805 37.812 10.023 1 86.75 184 LYS A C 1
ATOM 1452 O O . LYS A 1 184 ? 4.785 36.656 9.609 1 86.75 184 LYS A O 1
ATOM 1457 N N . LEU A 1 185 ? 4.199 38.812 9.461 1 89.81 185 LEU A N 1
ATOM 1458 C CA . LEU A 1 185 ? 3.494 38.625 8.203 1 89.81 185 LEU A CA 1
ATOM 1459 C C . LEU A 1 185 ? 4.441 38.094 7.121 1 89.81 185 LEU A C 1
ATOM 1461 O O . LEU A 1 185 ? 4.09 37.219 6.352 1 89.81 185 LEU A O 1
ATOM 1465 N N . ARG A 1 186 ? 5.586 38.688 7.082 1 93.31 186 ARG A N 1
ATOM 1466 C CA . ARG A 1 186 ? 6.594 38.281 6.113 1 93.31 186 ARG A CA 1
ATOM 1467 C C . ARG A 1 186 ? 6.91 36.781 6.258 1 93.31 186 ARG A C 1
ATOM 1469 O O . ARG A 1 186 ? 7.012 36.062 5.262 1 93.31 186 ARG A O 1
ATOM 1476 N N . GLY A 1 187 ? 7.09 36.344 7.43 1 93.31 187 GLY A N 1
ATOM 1477 C CA . GLY A 1 187 ? 7.328 34.938 7.68 1 93.31 187 GLY A CA 1
ATOM 1478 C C . GLY A 1 187 ? 6.219 34.031 7.164 1 93.31 187 GLY A C 1
ATOM 1479 O O . GLY A 1 187 ? 6.484 33 6.551 1 93.31 187 GLY A O 1
ATOM 1480 N N . ILE A 1 188 ? 5.012 34.469 7.371 1 91.38 188 ILE A N 1
ATOM 1481 C CA . ILE A 1 188 ? 3.836 33.719 6.941 1 91.38 188 ILE A CA 1
ATOM 1482 C C . ILE A 1 188 ? 3.824 33.594 5.418 1 91.38 188 ILE A C 1
ATOM 1484 O O . ILE A 1 188 ? 3.584 32.531 4.871 1 91.38 188 ILE A O 1
ATOM 1488 N N . ILE A 1 189 ? 4.074 34.688 4.828 1 93.94 189 ILE A N 1
ATOM 1489 C CA . ILE A 1 189 ? 4.047 34.75 3.369 1 93.94 189 ILE A CA 1
ATOM 1490 C C . ILE A 1 189 ? 5.141 33.875 2.785 1 93.94 189 ILE A C 1
ATOM 1492 O O . ILE A 1 189 ? 4.906 33.125 1.824 1 93.94 189 ILE A O 1
ATOM 1496 N N . ILE A 1 190 ? 6.305 33.906 3.379 1 95.12 190 ILE A N 1
ATOM 1497 C CA . ILE A 1 190 ? 7.43 33.094 2.93 1 95.12 190 ILE A CA 1
ATOM 1498 C C . ILE A 1 190 ? 7.09 31.625 3.064 1 95.12 190 ILE A C 1
ATOM 1500 O O . ILE A 1 190 ? 7.316 30.844 2.137 1 95.12 190 ILE A O 1
ATOM 1504 N N . SER A 1 191 ? 6.531 31.266 4.109 1 94.12 191 SER A N 1
ATOM 1505 C CA . SER A 1 191 ? 6.133 29.891 4.348 1 94.12 191 SER A CA 1
ATOM 1506 C C . SER A 1 191 ? 5.074 29.438 3.348 1 94.12 191 SER A C 1
ATOM 1508 O O . SER A 1 191 ? 5.137 28.312 2.834 1 94.12 191 SER A O 1
ATOM 1510 N N . ALA A 1 192 ? 4.16 30.266 3.111 1 94.62 192 ALA A N 1
ATOM 1511 C CA . ALA A 1 192 ? 3.105 29.953 2.15 1 94.62 192 ALA A CA 1
ATOM 1512 C C . ALA A 1 192 ? 3.682 29.734 0.757 1 94.62 192 ALA A C 1
ATOM 1514 O O . ALA A 1 192 ? 3.279 28.797 0.056 1 94.62 192 ALA A O 1
ATOM 1515 N N . ALA A 1 193 ? 4.598 30.609 0.409 1 95.56 193 ALA A N 1
ATOM 1516 C CA . ALA A 1 193 ? 5.23 30.484 -0.902 1 95.56 193 ALA A CA 1
ATOM 1517 C C . ALA A 1 193 ? 5.961 29.156 -1.034 1 95.56 193 ALA A C 1
ATOM 1519 O O . ALA A 1 193 ? 5.797 28.453 -2.029 1 95.56 193 ALA A O 1
ATOM 1520 N N . ARG A 1 194 ? 6.707 28.828 -0.041 1 95.88 194 ARG A N 1
ATOM 1521 C CA . ARG A 1 194 ? 7.469 27.578 -0.034 1 95.88 194 ARG A CA 1
ATOM 1522 C C . ARG A 1 194 ? 6.535 26.375 -0.077 1 95.88 194 ARG A C 1
ATOM 1524 O O . ARG A 1 194 ? 6.793 25.406 -0.804 1 95.88 194 ARG A O 1
ATOM 1531 N N . SER A 1 195 ? 5.457 26.453 0.653 1 96.56 195 SER A N 1
ATOM 1532 C CA . SER A 1 195 ? 4.457 25.391 0.685 1 96.56 195 SER A CA 1
ATOM 1533 C C . SER A 1 195 ? 3.793 25.219 -0.676 1 96.56 195 SER A C 1
ATOM 1535 O O . SER A 1 195 ? 3.5 24.094 -1.091 1 96.56 195 SER A O 1
ATOM 1537 N N . HIS A 1 196 ? 3.6 26.328 -1.298 1 96.06 196 HIS A N 1
ATOM 1538 C CA . HIS A 1 196 ? 2.973 26.297 -2.615 1 96.06 196 HIS A CA 1
ATOM 1539 C C . HIS A 1 196 ? 3.857 25.562 -3.621 1 96.06 196 HIS A C 1
ATOM 1541 O O . HIS A 1 196 ? 3.387 24.672 -4.344 1 96.06 196 HIS A O 1
ATOM 1547 N N . VAL A 1 197 ? 5.078 25.875 -3.637 1 96.56 197 VAL A N 1
ATOM 1548 C CA . VAL A 1 197 ? 6.012 25.25 -4.562 1 96.56 197 VAL A CA 1
ATOM 1549 C C . VAL A 1 197 ? 6.121 23.75 -4.242 1 96.56 197 VAL A C 1
ATOM 1551 O O . VAL A 1 197 ? 6.121 22.922 -5.148 1 96.56 197 VAL A O 1
ATOM 1554 N N . PHE A 1 198 ? 6.207 23.469 -2.959 1 97.75 198 PHE A N 1
ATOM 1555 C CA . PHE A 1 198 ? 6.211 22.062 -2.533 1 97.75 198 PHE A CA 1
ATOM 1556 C C . PHE A 1 198 ? 5.008 21.328 -3.105 1 97.75 198 PHE A C 1
ATOM 1558 O O . PHE A 1 198 ? 5.16 20.266 -3.719 1 97.75 198 PHE A O 1
ATOM 1565 N N . ASN A 1 199 ? 3.836 21.891 -2.938 1 98 199 ASN A N 1
ATOM 1566 C CA . ASN A 1 199 ? 2.605 21.266 -3.418 1 98 199 ASN A CA 1
ATOM 1567 C C . ASN A 1 199 ? 2.652 21.016 -4.926 1 98 199 ASN A C 1
ATOM 1569 O O . ASN A 1 199 ? 2.242 19.953 -5.398 1 98 199 ASN A O 1
ATOM 1573 N N . GLN A 1 200 ? 3.15 22 -5.637 1 97 200 GLN A N 1
ATOM 1574 C CA . GLN A 1 200 ? 3.203 21.875 -7.09 1 97 200 GLN A CA 1
ATOM 1575 C C . GLN A 1 200 ? 4.137 20.734 -7.508 1 97 200 GLN A C 1
ATOM 1577 O O . GLN A 1 200 ? 3.822 19.969 -8.422 1 97 200 GLN A O 1
ATOM 1582 N N . LEU A 1 201 ? 5.207 20.625 -6.859 1 97.25 201 LEU A N 1
ATOM 1583 C CA . LEU A 1 201 ? 6.164 19.562 -7.188 1 97.25 201 LEU A CA 1
ATOM 1584 C C . LEU A 1 201 ? 5.59 18.188 -6.855 1 97.25 201 LEU A C 1
ATOM 1586 O O . LEU A 1 201 ? 5.711 17.25 -7.648 1 97.25 201 LEU A O 1
ATOM 1590 N N . VAL A 1 202 ? 4.984 18.078 -5.68 1 98.12 202 VAL A N 1
ATOM 1591 C CA . VAL A 1 202 ? 4.367 16.828 -5.281 1 98.12 202 VAL A CA 1
ATOM 1592 C C . VAL A 1 202 ? 3.266 16.453 -6.27 1 98.12 202 VAL A C 1
ATOM 1594 O O . VAL A 1 202 ? 3.139 15.281 -6.652 1 98.12 202 VAL A O 1
ATOM 1597 N N . SER A 1 203 ? 2.539 17.438 -6.676 1 98 203 SER A N 1
ATOM 1598 C CA . SER A 1 203 ? 1.472 17.219 -7.645 1 98 203 SER A CA 1
ATOM 1599 C C . SER A 1 203 ? 2.023 16.672 -8.961 1 98 203 SER A C 1
ATOM 1601 O O . SER A 1 203 ? 1.459 15.75 -9.539 1 98 203 SER A O 1
ATOM 1603 N N . LEU A 1 204 ? 3.084 17.234 -9.406 1 96.56 204 LEU A N 1
ATOM 1604 C CA . LEU A 1 204 ? 3.719 16.766 -10.633 1 96.56 204 LEU A CA 1
ATOM 1605 C C . LEU A 1 204 ? 4.219 15.344 -10.477 1 96.56 204 LEU A C 1
ATOM 1607 O O . LEU A 1 204 ? 4.066 14.523 -11.391 1 96.56 204 LEU A O 1
ATOM 1611 N N . ARG A 1 205 ? 4.797 15.086 -9.344 1 97.06 205 ARG A N 1
ATOM 1612 C CA . ARG A 1 205 ? 5.258 13.734 -9.047 1 97.06 205 ARG A CA 1
ATOM 1613 C C . ARG A 1 205 ? 4.105 12.742 -9.109 1 97.06 205 ARG A C 1
ATOM 1615 O O . ARG A 1 205 ? 4.234 11.664 -9.703 1 97.06 205 ARG A O 1
ATOM 1622 N N . VAL A 1 206 ? 3.025 13.055 -8.508 1 97.06 206 VAL A N 1
ATOM 1623 C CA . VAL A 1 206 ? 1.837 12.211 -8.477 1 97.06 206 VAL A CA 1
ATOM 1624 C C . VAL A 1 206 ? 1.364 11.945 -9.906 1 97.06 206 VAL A C 1
ATOM 1626 O O . VAL A 1 206 ? 1.063 10.797 -10.266 1 97.06 206 VAL A O 1
ATOM 1629 N N . LYS A 1 207 ? 1.352 12.953 -10.68 1 95.06 207 LYS A N 1
ATOM 1630 C CA . LYS A 1 207 ? 0.869 12.844 -12.055 1 95.06 207 LYS A CA 1
ATOM 1631 C C . LYS A 1 207 ? 1.794 11.969 -12.891 1 95.06 207 LYS A C 1
ATOM 1633 O O . LYS A 1 207 ? 1.331 11.078 -13.609 1 95.06 207 LYS A O 1
ATOM 1638 N N . GLU A 1 208 ? 3.043 12.156 -12.734 1 91.5 208 GLU A N 1
ATOM 1639 C CA . GLU A 1 208 ? 4.004 11.547 -13.641 1 91.5 208 GLU A CA 1
ATOM 1640 C C . GLU A 1 208 ? 4.391 10.148 -13.18 1 91.5 208 GLU A C 1
ATOM 1642 O O . GLU A 1 208 ? 4.598 9.25 -14 1 91.5 208 GLU A O 1
ATOM 1647 N N . HIS A 1 209 ? 4.477 9.961 -11.898 1 89.94 209 HIS A N 1
ATOM 1648 C CA . HIS A 1 209 ? 5.109 8.742 -11.414 1 89.94 209 HIS A CA 1
ATOM 1649 C C . HIS A 1 209 ? 4.254 8.055 -10.352 1 89.94 209 HIS A C 1
ATOM 1651 O O . HIS A 1 209 ? 4.488 6.895 -10.016 1 89.94 209 HIS A O 1
ATOM 1657 N N . GLY A 1 210 ? 3.303 8.75 -9.891 1 92.25 210 GLY A N 1
ATOM 1658 C CA . GLY A 1 210 ? 2.627 8.25 -8.703 1 92.25 210 GLY A CA 1
ATOM 1659 C C . GLY A 1 210 ? 3.512 8.242 -7.473 1 92.25 210 GLY A C 1
ATOM 1660 O O . GLY A 1 210 ? 4.523 8.945 -7.426 1 92.25 210 GLY A O 1
ATOM 1661 N N . LEU A 1 211 ? 3.127 7.531 -6.438 1 95.31 211 LEU A N 1
ATOM 1662 C CA . LEU A 1 211 ? 3.906 7.516 -5.207 1 95.31 211 LEU A CA 1
ATOM 1663 C C . LEU A 1 211 ? 4.34 6.094 -4.855 1 95.31 211 LEU A C 1
ATOM 1665 O O . LEU A 1 211 ? 5.027 5.883 -3.854 1 95.31 211 LEU A O 1
ATOM 1669 N N . ALA A 1 212 ? 3.969 5.184 -5.691 1 94.19 212 ALA A N 1
ATOM 1670 C CA . ALA A 1 212 ? 4.277 3.787 -5.395 1 94.19 212 ALA A CA 1
ATOM 1671 C C . ALA A 1 212 ? 5.719 3.457 -5.762 1 94.19 212 ALA A C 1
ATOM 1673 O O . ALA A 1 212 ? 6.422 2.789 -4.996 1 94.19 212 ALA A O 1
ATOM 1674 N N . LYS A 1 213 ? 6.203 3.928 -6.84 1 95.31 213 LYS A N 1
ATOM 1675 C CA . LYS A 1 213 ? 7.562 3.686 -7.32 1 95.31 213 LYS A CA 1
ATOM 1676 C C . LYS A 1 213 ? 8.508 4.797 -6.879 1 95.31 213 LYS A C 1
ATOM 1678 O O . LYS A 1 213 ? 8.07 5.91 -6.578 1 95.31 213 LYS A O 1
ATOM 1683 N N . THR A 1 214 ? 9.781 4.461 -6.859 1 96.56 214 THR A N 1
ATOM 1684 C CA . THR A 1 214 ? 10.797 5.5 -6.703 1 96.56 214 THR A CA 1
ATOM 1685 C C . THR A 1 214 ? 11.32 5.957 -8.062 1 96.56 214 THR A C 1
ATOM 1687 O O . THR A 1 214 ? 11.078 5.305 -9.078 1 96.56 214 THR A O 1
ATOM 1690 N N . MET A 1 215 ? 11.953 7.051 -8.062 1 95.44 215 MET A N 1
ATOM 1691 C CA . MET A 1 215 ? 12.773 7.441 -9.203 1 95.44 215 MET A CA 1
ATOM 1692 C C . MET A 1 215 ? 14.148 6.777 -9.141 1 95.44 215 MET A C 1
ATOM 1694 O O . MET A 1 215 ? 14.492 6.148 -8.141 1 95.44 215 MET A O 1
ATOM 1698 N N . HIS A 1 216 ? 14.891 6.91 -10.242 1 96.19 216 HIS A N 1
ATOM 1699 C CA . HIS A 1 216 ? 16.219 6.332 -10.273 1 96.19 216 HIS A CA 1
ATOM 1700 C C . HIS A 1 216 ? 17.109 6.945 -9.203 1 96.19 216 HIS A C 1
ATOM 1702 O O . HIS A 1 216 ? 17.969 6.258 -8.625 1 96.19 216 HIS A O 1
ATOM 1708 N N . ARG A 1 217 ? 16.922 8.18 -9.031 1 96.25 217 ARG A N 1
ATOM 1709 C CA . ARG A 1 217 ? 17.594 8.938 -7.984 1 96.25 217 ARG A CA 1
ATOM 1710 C C . ARG A 1 217 ? 16.594 9.719 -7.137 1 96.25 217 ARG A C 1
ATOM 1712 O O . ARG A 1 217 ? 15.648 10.297 -7.664 1 96.25 217 ARG A O 1
ATOM 1719 N N . GLU A 1 218 ? 16.766 9.586 -5.836 1 97.06 218 GLU A N 1
ATOM 1720 C CA . GLU A 1 218 ? 15.883 10.242 -4.883 1 97.06 218 GLU A CA 1
ATOM 1721 C C . GLU A 1 218 ? 16.672 11.008 -3.826 1 97.06 218 GLU A C 1
ATOM 1723 O O . GLU A 1 218 ? 17.859 10.742 -3.621 1 97.06 218 GLU A O 1
ATOM 1728 N N . VAL A 1 219 ? 16.031 11.961 -3.262 1 97.81 219 VAL A N 1
ATOM 1729 C CA . VAL A 1 219 ? 16.5 12.477 -1.979 1 97.81 219 VAL A CA 1
ATOM 1730 C C . VAL A 1 219 ? 15.688 11.852 -0.846 1 97.81 219 VAL A C 1
ATOM 1732 O O . VAL A 1 219 ? 14.5 12.148 -0.687 1 97.81 219 VAL A O 1
ATOM 1735 N N . PHE A 1 220 ? 16.312 10.992 -0.099 1 98 220 PHE A N 1
ATOM 1736 C CA . PHE A 1 220 ? 15.664 10.281 0.992 1 98 220 PHE A CA 1
ATOM 1737 C C . PHE A 1 220 ? 15.797 11.055 2.299 1 98 220 PHE A C 1
ATOM 1739 O O . PHE A 1 220 ? 16.812 11.703 2.537 1 98 220 PHE A O 1
ATOM 1746 N N . MET A 1 221 ? 14.797 10.969 3.062 1 97.19 221 MET A N 1
ATOM 1747 C CA . MET A 1 221 ? 14.844 11.523 4.41 1 97.19 221 MET A CA 1
ATOM 1748 C C . MET A 1 221 ? 14.953 10.422 5.453 1 97.19 221 MET A C 1
ATOM 1750 O O . MET A 1 221 ? 14.336 9.359 5.312 1 97.19 221 MET A O 1
ATOM 1754 N N . LEU A 1 222 ? 15.688 10.703 6.438 1 96.06 222 LEU A N 1
ATOM 1755 C CA . LEU A 1 222 ? 15.742 9.773 7.562 1 96.06 222 LEU A CA 1
ATOM 1756 C C . LEU A 1 222 ? 14.508 9.906 8.438 1 96.06 222 LEU A C 1
ATOM 1758 O O . LEU A 1 222 ? 14.094 11.023 8.781 1 96.06 222 LEU A O 1
ATOM 1762 N N . SER A 1 223 ? 13.969 8.742 8.773 1 91.5 223 SER A N 1
ATOM 1763 C CA . SER A 1 223 ? 12.766 8.75 9.594 1 91.5 223 SER A CA 1
ATOM 1764 C C . SER A 1 223 ? 13.031 9.391 10.953 1 91.5 223 SER A C 1
ATOM 1766 O O . SER A 1 223 ? 14 9.047 11.625 1 91.5 223 SER A O 1
ATOM 1768 N N . GLY A 1 224 ? 12.156 10.336 11.367 1 83.56 224 GLY A N 1
ATOM 1769 C CA . GLY A 1 224 ? 12.25 10.953 12.68 1 83.56 224 GLY A CA 1
ATOM 1770 C C . GLY A 1 224 ? 13.242 12.102 12.719 1 83.56 224 GLY A C 1
ATOM 1771 O O . GLY A 1 224 ? 13.531 12.633 13.797 1 83.56 224 GLY A O 1
ATOM 1772 N N . SER A 1 225 ? 13.812 12.398 11.539 1 86.75 225 SER A N 1
ATOM 1773 C CA . SER A 1 225 ? 14.766 13.5 11.5 1 86.75 225 SER A CA 1
ATOM 1774 C C . SER A 1 225 ? 14.562 14.367 10.266 1 86.75 225 SER A C 1
ATOM 1776 O O . SER A 1 225 ? 13.742 14.047 9.406 1 86.75 225 SER A O 1
ATOM 1778 N N . ASN A 1 226 ? 15.273 15.445 10.297 1 87.81 226 ASN A N 1
ATOM 1779 C CA . ASN A 1 226 ? 15.227 16.328 9.141 1 87.81 226 ASN A CA 1
ATOM 1780 C C . ASN A 1 226 ? 16.406 16.078 8.203 1 87.81 226 ASN A C 1
ATOM 1782 O O . ASN A 1 226 ? 16.531 16.75 7.176 1 87.81 226 ASN A O 1
ATOM 1786 N N . ALA A 1 227 ? 17.156 15.094 8.523 1 94.44 227 ALA A N 1
ATOM 1787 C CA . ALA A 1 227 ? 18.312 14.797 7.672 1 94.44 227 ALA A CA 1
ATOM 1788 C C . ALA A 1 227 ? 17.875 14.109 6.383 1 94.44 227 ALA A C 1
ATOM 1790 O O . ALA A 1 227 ? 16.875 13.383 6.367 1 94.44 227 ALA A O 1
ATOM 1791 N N . PHE A 1 228 ? 18.641 14.438 5.336 1 96.94 228 PHE A N 1
ATOM 1792 C CA . PHE A 1 228 ? 18.328 13.836 4.047 1 96.94 228 PHE A CA 1
ATOM 1793 C C . PHE A 1 228 ? 19.594 13.602 3.229 1 96.94 228 PHE A C 1
ATOM 1795 O O . PHE A 1 228 ? 20.641 14.18 3.521 1 96.94 228 PHE A O 1
ATOM 1802 N N . PHE A 1 229 ? 19.531 12.719 2.311 1 97.5 229 PHE A N 1
ATOM 1803 C CA . PHE A 1 229 ? 20.641 12.43 1.41 1 97.5 229 PHE A CA 1
ATOM 1804 C C . PHE A 1 229 ? 20.125 12.023 0.034 1 97.5 229 PHE A C 1
ATOM 1806 O O . PHE A 1 229 ? 19.062 11.414 -0.083 1 97.5 229 PHE A O 1
ATOM 1813 N N . GLU A 1 230 ? 20.859 12.414 -0.932 1 97.19 230 GLU A N 1
ATOM 1814 C CA . GLU A 1 230 ? 20.562 12.031 -2.309 1 97.19 230 GLU A CA 1
ATOM 1815 C C . GLU A 1 230 ? 21.297 10.758 -2.697 1 97.19 230 GLU A C 1
ATOM 1817 O O . GLU A 1 230 ? 22.484 10.609 -2.402 1 97.19 230 GLU A O 1
ATOM 1822 N N . ASP A 1 231 ? 20.625 9.852 -3.346 1 97.06 231 ASP A N 1
ATOM 1823 C CA . ASP A 1 231 ? 21.25 8.617 -3.805 1 97.06 231 ASP A CA 1
ATOM 1824 C C . ASP A 1 231 ? 20.453 7.965 -4.918 1 97.06 231 ASP A C 1
ATOM 1826 O O . ASP A 1 231 ? 19.25 8.219 -5.051 1 97.06 231 ASP A O 1
ATOM 1830 N N . ALA A 1 232 ? 21.141 7.207 -5.727 1 96.12 232 ALA A N 1
ATOM 1831 C CA . ALA A 1 232 ? 20.438 6.312 -6.633 1 96.12 232 ALA A CA 1
ATOM 1832 C C . ALA A 1 232 ? 19.75 5.188 -5.867 1 96.12 232 ALA A C 1
ATOM 1834 O O . ALA A 1 232 ? 20.219 4.766 -4.812 1 96.12 232 ALA A O 1
ATOM 1835 N N . ILE A 1 233 ? 18.625 4.746 -6.359 1 97.12 233 ILE A N 1
ATOM 1836 C CA . ILE A 1 233 ? 17.984 3.598 -5.742 1 97.12 233 ILE A CA 1
ATOM 1837 C C . ILE A 1 233 ? 18.922 2.396 -5.77 1 97.12 233 ILE A C 1
ATOM 1839 O O . ILE A 1 233 ? 19.625 2.176 -6.758 1 97.12 233 ILE A O 1
ATOM 1843 N N . SER A 1 234 ? 18.969 1.657 -4.691 1 97.25 234 SER A N 1
ATOM 1844 C CA . SER A 1 234 ? 19.844 0.499 -4.5 1 97.25 234 SER A CA 1
ATOM 1845 C C . SER A 1 234 ? 19.172 -0.554 -3.625 1 97.25 234 SER A C 1
ATOM 1847 O O . SER A 1 234 ? 18.109 -0.305 -3.049 1 97.25 234 SER A O 1
ATOM 1849 N N . ASP A 1 235 ? 19.797 -1.702 -3.609 1 97.06 235 ASP A N 1
ATOM 1850 C CA . ASP A 1 235 ? 19.312 -2.764 -2.736 1 97.06 235 ASP A CA 1
ATOM 1851 C C . ASP A 1 235 ? 19.156 -2.264 -1.302 1 97.06 235 ASP A C 1
ATOM 1853 O O . ASP A 1 235 ? 18.141 -2.543 -0.65 1 97.06 235 ASP A O 1
ATOM 1857 N N . GLU A 1 236 ? 20.094 -1.503 -0.942 1 96.62 236 GLU A N 1
ATOM 1858 C CA . GLU A 1 236 ? 20.109 -0.998 0.427 1 96.62 236 GLU A CA 1
ATOM 1859 C C . GLU A 1 236 ? 18.953 -0.032 0.673 1 96.62 236 GLU A C 1
ATOM 1861 O O . GLU A 1 236 ? 18.234 -0.156 1.668 1 96.62 236 GLU A O 1
ATOM 1866 N N . ASN A 1 237 ? 18.797 0.921 -0.212 1 96.94 237 ASN A N 1
ATOM 1867 C CA . ASN A 1 237 ? 17.734 1.912 -0.044 1 96.94 237 ASN A CA 1
ATOM 1868 C C . ASN A 1 237 ? 16.359 1.273 -0.119 1 96.94 237 ASN A C 1
ATOM 1870 O O . ASN A 1 237 ? 15.43 1.711 0.563 1 96.94 237 ASN A O 1
ATOM 1874 N N . ILE A 1 238 ? 16.266 0.273 -0.926 1 96.81 238 ILE A N 1
ATOM 1875 C CA . ILE A 1 238 ? 15.008 -0.455 -1.052 1 96.81 238 ILE A CA 1
ATOM 1876 C C . ILE A 1 238 ? 14.656 -1.104 0.284 1 96.81 238 ILE A C 1
ATOM 1878 O O . ILE A 1 238 ? 13.523 -0.99 0.754 1 96.81 238 ILE A O 1
ATOM 1882 N N . ALA A 1 239 ? 15.617 -1.742 0.877 1 96 239 ALA A N 1
ATOM 1883 C CA . ALA A 1 239 ? 15.406 -2.379 2.174 1 96 239 ALA A CA 1
ATOM 1884 C C . ALA A 1 239 ? 15.102 -1.344 3.252 1 96 239 ALA A C 1
ATOM 1886 O O . ALA A 1 239 ? 14.227 -1.561 4.098 1 96 239 ALA A O 1
ATOM 1887 N N . ARG A 1 240 ? 15.797 -0.25 3.18 1 96.5 240 ARG A N 1
ATOM 1888 C CA . ARG A 1 240 ? 15.617 0.801 4.176 1 96.5 240 ARG A CA 1
ATOM 1889 C C . ARG A 1 240 ? 14.25 1.468 4.016 1 96.5 240 ARG A C 1
ATOM 1891 O O . ARG A 1 240 ? 13.633 1.863 5.004 1 96.5 240 ARG A O 1
ATOM 1898 N N . LEU A 1 241 ? 13.773 1.628 2.801 1 96 241 LEU A N 1
ATOM 1899 C CA . LEU A 1 241 ? 12.43 2.131 2.564 1 96 241 LEU A CA 1
ATOM 1900 C C . LEU A 1 241 ? 11.383 1.176 3.131 1 96 241 LEU A C 1
ATOM 1902 O O . LEU A 1 241 ? 10.43 1.606 3.785 1 96 241 LEU A O 1
ATOM 1906 N N . ALA A 1 242 ? 11.633 -0.072 2.941 1 93.06 242 ALA A N 1
ATOM 1907 C CA . ALA A 1 242 ? 10.688 -1.091 3.391 1 93.06 242 ALA A CA 1
ATOM 1908 C C . ALA A 1 242 ? 10.586 -1.109 4.914 1 93.06 242 ALA A C 1
ATOM 1910 O O . ALA A 1 242 ? 9.5 -1.318 5.469 1 93.06 242 ALA A O 1
ATOM 1911 N N . SER A 1 243 ? 11.672 -0.88 5.57 1 93.69 243 SER A N 1
ATOM 1912 C CA . SER A 1 243 ? 11.688 -0.919 7.027 1 93.69 243 SER A CA 1
ATOM 1913 C C . SER A 1 243 ? 11.203 0.4 7.621 1 93.69 243 SER A C 1
ATOM 1915 O O . SER A 1 243 ? 10.953 0.49 8.828 1 93.69 243 SER A O 1
ATOM 1917 N N . GLY A 1 244 ? 11.164 1.399 6.801 1 93.25 244 GLY A N 1
ATOM 1918 C CA . GLY A 1 244 ? 10.75 2.707 7.281 1 93.25 244 GLY A CA 1
ATOM 1919 C C . GLY A 1 244 ? 11.891 3.533 7.836 1 93.25 244 GLY A C 1
ATOM 1920 O O . GLY A 1 244 ? 11.672 4.582 8.445 1 93.25 244 GLY A O 1
ATOM 1921 N N . ASP A 1 245 ? 13.07 3.057 7.621 1 96.56 245 ASP A N 1
ATOM 1922 C CA . ASP A 1 245 ? 14.258 3.779 8.07 1 96.56 245 ASP A CA 1
ATOM 1923 C C . ASP A 1 245 ? 14.414 5.102 7.324 1 96.56 245 ASP A C 1
ATOM 1925 O O . ASP A 1 245 ? 14.867 6.094 7.898 1 96.56 245 ASP A O 1
ATOM 1929 N N . ILE A 1 246 ? 14.094 5.027 6.051 1 97.31 246 ILE A N 1
ATOM 1930 C CA . ILE A 1 246 ? 14.117 6.234 5.234 1 97.31 246 ILE A CA 1
ATOM 1931 C C . ILE A 1 246 ? 12.781 6.398 4.516 1 97.31 246 ILE A C 1
ATOM 1933 O O . ILE A 1 246 ? 11.977 5.465 4.461 1 97.31 246 ILE A O 1
ATOM 1937 N N . MET A 1 247 ? 12.547 7.582 4.027 1 96.56 247 MET A N 1
ATOM 1938 C CA . MET A 1 247 ? 11.305 7.91 3.332 1 96.56 247 MET A CA 1
ATOM 1939 C C . MET A 1 247 ? 11.578 8.758 2.092 1 96.56 247 MET A C 1
ATOM 1941 O O . MET A 1 247 ? 12.586 9.469 2.033 1 96.56 247 MET A O 1
ATOM 1945 N N . MET A 1 248 ? 10.711 8.656 1.19 1 96.5 248 MET A N 1
ATOM 1946 C CA . MET A 1 248 ? 10.773 9.57 0.051 1 96.5 248 MET A CA 1
ATOM 1947 C C . MET A 1 248 ? 10.352 10.977 0.457 1 96.5 248 MET A C 1
ATOM 1949 O O . MET A 1 248 ? 9.57 11.148 1.392 1 96.5 248 MET A O 1
ATOM 1953 N N . SER A 1 249 ? 10.852 11.906 -0.283 1 97.62 249 SER A N 1
ATOM 1954 C CA . SER A 1 249 ? 10.617 13.289 0.12 1 97.62 249 SER A CA 1
ATOM 1955 C C . SER A 1 249 ? 10.547 14.219 -1.09 1 97.62 249 SER A C 1
ATOM 1957 O O . SER A 1 249 ? 10.852 13.805 -2.213 1 97.62 249 SER A O 1
ATOM 1959 N N . ALA A 1 250 ? 10.086 15.359 -0.902 1 97.44 250 ALA A N 1
ATOM 1960 C CA . ALA A 1 250 ? 10.086 16.453 -1.87 1 97.44 250 ALA A CA 1
ATOM 1961 C C . ALA A 1 250 ? 10.688 17.719 -1.265 1 97.44 250 ALA A C 1
ATOM 1963 O O . ALA A 1 250 ? 10.758 17.859 -0.042 1 97.44 250 ALA A O 1
ATOM 1964 N N . PRO A 1 251 ? 11.086 18.594 -2.098 1 96.94 251 PRO A N 1
ATOM 1965 C CA . PRO A 1 251 ? 11.867 19.719 -1.574 1 96.94 251 PRO A CA 1
ATOM 1966 C C . PRO A 1 251 ? 10.984 20.844 -1.033 1 96.94 251 PRO A C 1
ATOM 1968 O O . PRO A 1 251 ? 9.953 21.156 -1.627 1 96.94 251 PRO A O 1
ATOM 1971 N N . MET A 1 252 ? 11.453 21.312 0.095 1 96.56 252 MET A N 1
ATOM 1972 C CA . MET A 1 252 ? 11.156 22.672 0.534 1 96.56 252 MET A CA 1
ATOM 1973 C C . MET A 1 252 ? 12.25 23.641 0.08 1 96.56 252 MET A C 1
ATOM 1975 O O . MET A 1 252 ? 13.297 23.75 0.721 1 96.56 252 MET A O 1
ATOM 1979 N N . VAL A 1 253 ? 11.945 24.375 -0.966 1 95.25 253 VAL A N 1
ATOM 1980 C CA . VAL A 1 253 ? 13 25 -1.766 1 95.25 253 VAL A CA 1
ATOM 1981 C C . VAL A 1 253 ? 13.586 26.188 -1.007 1 95.25 253 VAL A C 1
ATOM 1983 O O . VAL A 1 253 ? 12.875 26.875 -0.267 1 95.25 253 VAL A O 1
ATOM 1986 N N . GLY A 1 254 ? 14.898 26.438 -1.289 1 91.44 254 GLY A N 1
ATOM 1987 C CA . GLY A 1 254 ? 15.695 27.547 -0.804 1 91.44 254 GLY A CA 1
ATOM 1988 C C . GLY A 1 254 ? 16.906 27.844 -1.68 1 91.44 254 GLY A C 1
ATOM 1989 O O . GLY A 1 254 ? 16.828 27.703 -2.902 1 91.44 254 GLY A O 1
ATOM 1990 N N . LYS A 1 255 ? 17.984 28.406 -1.168 1 83.25 255 LYS A N 1
ATOM 1991 C CA . LYS A 1 255 ? 19.141 28.938 -1.872 1 83.25 255 LYS A CA 1
ATOM 1992 C C . LYS A 1 255 ? 19.969 27.828 -2.525 1 83.25 255 LYS A C 1
ATOM 1994 O O . LYS A 1 255 ? 20.484 28.016 -3.625 1 83.25 255 LYS A O 1
ATOM 1999 N N . SER A 1 256 ? 20.125 26.703 -2.018 1 75.38 256 SER A N 1
ATOM 2000 C CA . SER A 1 256 ? 21.078 25.703 -2.457 1 75.38 256 SER A CA 1
ATOM 2001 C C . SER A 1 256 ? 20.438 24.672 -3.373 1 75.38 256 SER A C 1
ATOM 2003 O O . SER A 1 256 ? 19.219 24.5 -3.35 1 75.38 256 SER A O 1
ATOM 2005 N N . GLU A 1 257 ? 21.375 24.25 -4.34 1 81.12 257 GLU A N 1
ATOM 2006 C CA . GLU A 1 257 ? 20.953 23.156 -5.199 1 81.12 257 GLU A CA 1
ATOM 2007 C C . GLU A 1 257 ? 21.094 21.812 -4.48 1 81.12 257 GLU A C 1
ATOM 2009 O O . GLU A 1 257 ? 20.594 20.781 -4.961 1 81.12 257 GLU A O 1
ATOM 2014 N N . LYS A 1 258 ? 21.672 21.938 -3.383 1 87.12 258 LYS A N 1
ATOM 2015 C CA . LYS A 1 258 ? 21.781 20.703 -2.611 1 87.12 258 LYS A CA 1
ATOM 2016 C C . LYS A 1 258 ? 20.406 20.156 -2.225 1 87.12 258 LYS A C 1
ATOM 2018 O O . LYS A 1 258 ? 19.516 20.938 -1.865 1 87.12 258 LYS A O 1
ATOM 2023 N N . GLY A 1 259 ? 20.266 18.891 -2.43 1 92.5 259 GLY A N 1
ATOM 2024 C CA . GLY A 1 259 ? 19.016 18.266 -2.025 1 92.5 259 GLY A CA 1
ATOM 2025 C C . GLY A 1 259 ? 17.969 18.281 -3.117 1 92.5 259 GLY A C 1
ATOM 2026 O O . GLY A 1 259 ? 16.766 18.156 -2.834 1 92.5 259 GLY A O 1
ATOM 2027 N N . LEU A 1 260 ? 18.406 18.578 -4.301 1 95.56 260 LEU A N 1
ATOM 2028 C CA . LEU A 1 260 ? 17.516 18.531 -5.457 1 95.56 260 LEU A CA 1
ATOM 2029 C C . LEU A 1 260 ? 18.016 17.547 -6.5 1 95.56 260 LEU A C 1
ATOM 2031 O O . LEU A 1 260 ? 19.188 17.609 -6.914 1 95.56 260 LEU A O 1
ATOM 2035 N N . THR A 1 261 ? 17.203 16.656 -6.887 1 96 261 THR A N 1
ATOM 2036 C CA . THR A 1 261 ? 17.562 15.805 -8.008 1 96 261 THR A CA 1
ATOM 2037 C C . THR A 1 261 ? 17.484 16.578 -9.328 1 96 261 THR A C 1
ATOM 2039 O O . THR A 1 261 ? 16.891 17.656 -9.383 1 96 261 THR A O 1
ATOM 2042 N N . GLU A 1 262 ? 18.047 16.016 -10.398 1 95.62 262 GLU A N 1
ATOM 2043 C CA . GLU A 1 262 ? 17.984 16.656 -11.703 1 95.62 262 GLU A CA 1
ATOM 2044 C C . GLU A 1 262 ? 16.547 16.812 -12.188 1 95.62 262 GLU A C 1
ATOM 2046 O O . GLU A 1 262 ? 16.172 17.844 -12.742 1 95.62 262 GLU A O 1
ATOM 2051 N N . GLN A 1 263 ? 15.797 15.828 -11.992 1 94.75 263 GLN A N 1
ATOM 2052 C CA . GLN A 1 263 ? 14.398 15.875 -12.398 1 94.75 263 GLN A CA 1
ATOM 2053 C C . GLN A 1 263 ? 13.641 16.969 -11.641 1 94.75 263 GLN A C 1
ATOM 2055 O O . GLN A 1 263 ? 12.812 17.672 -12.219 1 94.75 263 GLN A O 1
ATOM 2060 N N . GLU A 1 264 ? 13.883 17.109 -10.391 1 96.12 264 GLU A N 1
ATOM 2061 C CA . GLU A 1 264 ? 13.227 18.141 -9.586 1 96.12 264 GLU A CA 1
ATOM 2062 C C . GLU A 1 264 ? 13.602 19.547 -10.047 1 96.12 264 GLU A C 1
ATOM 2064 O O . GLU A 1 264 ? 12.773 20.453 -10.047 1 96.12 264 GLU A O 1
ATOM 2069 N N . LYS A 1 265 ? 14.82 19.688 -10.414 1 95.5 265 LYS A N 1
ATOM 2070 C CA . LYS A 1 265 ? 15.258 20.969 -10.961 1 95.5 265 LYS A CA 1
ATOM 2071 C C . LYS A 1 265 ? 14.445 21.344 -12.203 1 95.5 265 LYS A C 1
ATOM 2073 O O . LYS A 1 265 ? 14.055 22.5 -12.375 1 95.5 265 LYS A O 1
ATOM 2078 N N . VAL A 1 266 ? 14.219 20.328 -13.008 1 95.56 266 VAL A N 1
ATOM 2079 C CA . VAL A 1 266 ? 13.43 20.547 -14.211 1 95.56 266 VAL A CA 1
ATOM 2080 C C . VAL A 1 266 ? 12.008 20.953 -13.836 1 95.56 266 VAL A C 1
ATOM 2082 O O . VAL A 1 266 ? 11.453 21.906 -14.391 1 95.56 266 VAL A O 1
ATOM 2085 N N . TRP A 1 267 ? 11.43 20.281 -12.852 1 95.5 267 TRP A N 1
ATOM 2086 C CA . TRP A 1 267 ? 10.055 20.531 -12.422 1 95.5 267 TRP A CA 1
ATOM 2087 C C . TRP A 1 267 ? 9.945 21.906 -11.773 1 95.5 267 TRP A C 1
ATOM 2089 O O . TRP A 1 267 ? 8.875 22.531 -11.781 1 95.5 267 TRP A O 1
ATOM 2099 N N . LEU A 1 268 ? 11.016 22.438 -11.25 1 95.62 268 LEU A N 1
ATOM 2100 C CA . LEU A 1 268 ? 11.016 23.719 -10.555 1 95.62 268 LEU A CA 1
ATOM 2101 C C . LEU A 1 268 ? 11.141 24.875 -11.539 1 95.62 268 LEU A C 1
ATOM 2103 O O . LEU A 1 268 ? 10.969 26.031 -11.172 1 95.62 268 LEU A O 1
ATOM 2107 N N . GLY A 1 269 ? 11.352 24.578 -12.812 1 95.06 269 GLY A N 1
ATOM 2108 C CA . GLY A 1 269 ? 11.562 25.578 -13.852 1 95.06 269 GLY A CA 1
ATOM 2109 C C . GLY A 1 269 ? 10.523 26.688 -13.828 1 95.06 269 GLY A C 1
ATOM 2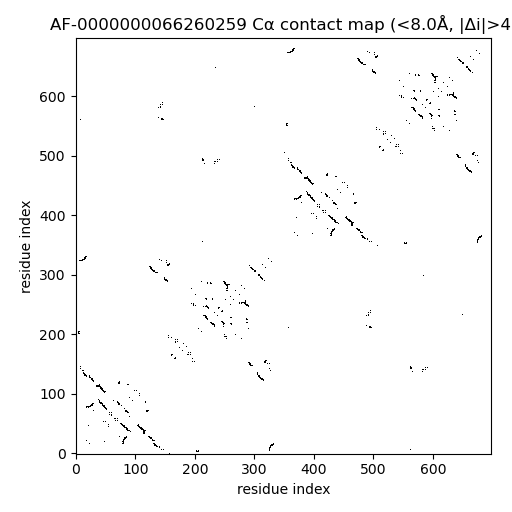110 O O . GLY A 1 269 ? 10.867 27.859 -13.695 1 95.06 269 GLY A O 1
ATOM 2111 N N . PRO A 1 270 ? 9.273 26.344 -13.914 1 94.88 270 PRO A N 1
ATOM 2112 C CA . PRO A 1 270 ? 8.203 27.344 -13.938 1 94.88 270 PRO A CA 1
ATOM 2113 C C . PRO A 1 270 ? 8.156 28.188 -12.664 1 94.88 270 PRO A C 1
ATOM 2115 O O . PRO A 1 270 ? 7.523 29.234 -12.641 1 94.88 270 PRO A O 1
ATOM 2118 N N . TYR A 1 271 ? 8.844 27.75 -11.578 1 93.69 271 TYR A N 1
ATOM 2119 C CA . TYR A 1 271 ? 8.805 28.438 -10.297 1 93.69 271 TYR A CA 1
ATOM 2120 C C . TYR A 1 271 ? 10.164 29.031 -9.945 1 93.69 271 TYR A C 1
ATOM 2122 O O . TYR A 1 271 ? 10.453 29.297 -8.781 1 93.69 271 TYR A O 1
ATOM 2130 N N . GLN A 1 272 ? 10.984 29.203 -10.914 1 92.56 272 GLN A N 1
ATOM 2131 C CA . GLN A 1 272 ? 12.367 29.609 -10.695 1 92.56 272 GLN A CA 1
ATOM 2132 C C . GLN A 1 272 ? 12.438 30.953 -9.984 1 92.56 272 GLN A C 1
ATOM 2134 O O . GLN A 1 272 ? 13.281 31.156 -9.109 1 92.56 272 GLN A O 1
ATOM 2139 N N . SER A 1 273 ? 11.578 31.844 -10.359 1 91.81 273 SER A N 1
ATOM 2140 C CA . SER A 1 273 ? 11.586 33.156 -9.742 1 91.81 273 SER A CA 1
ATOM 2141 C C . SER A 1 273 ? 11.32 33.062 -8.242 1 91.81 273 SER A C 1
ATOM 2143 O O . SER A 1 273 ? 11.945 33.781 -7.449 1 91.81 273 SER A O 1
ATOM 2145 N N . TRP A 1 274 ? 10.383 32.219 -7.836 1 92.81 274 TRP A N 1
ATOM 2146 C CA . TRP A 1 274 ? 10.094 32.031 -6.418 1 92.81 274 TRP A CA 1
ATOM 2147 C C . TRP A 1 274 ? 11.258 31.375 -5.707 1 92.81 274 TRP A C 1
ATOM 2149 O O . TRP A 1 274 ? 11.617 31.75 -4.59 1 92.81 274 TRP A O 1
ATOM 2159 N N . CYS A 1 275 ? 11.852 30.438 -6.391 1 93.38 275 CYS A N 1
ATOM 2160 C CA . CYS A 1 275 ? 13.016 29.766 -5.82 1 93.38 275 CYS A CA 1
ATOM 2161 C C . CYS A 1 275 ? 14.141 30.766 -5.555 1 93.38 275 CYS A C 1
ATOM 2163 O O . CYS A 1 275 ? 14.742 30.75 -4.477 1 93.38 275 CYS A O 1
ATOM 2165 N N . ASP A 1 276 ? 14.359 31.609 -6.531 1 92.31 276 ASP A N 1
ATOM 2166 C CA . ASP A 1 276 ? 15.398 32.625 -6.391 1 92.31 276 ASP A CA 1
ATOM 2167 C C . ASP A 1 276 ? 15.078 33.562 -5.242 1 92.31 276 ASP A C 1
ATOM 2169 O O . ASP A 1 276 ? 15.953 33.906 -4.438 1 92.31 276 ASP A O 1
ATOM 2173 N N . GLY A 1 277 ? 13.852 34 -5.234 1 92.5 277 GLY A N 1
ATOM 2174 C CA . GLY A 1 277 ? 13.43 34.875 -4.168 1 92.5 277 GLY A CA 1
ATOM 2175 C C . GLY A 1 277 ? 13.602 34.281 -2.783 1 92.5 277 GLY A C 1
ATOM 2176 O O . GLY A 1 277 ? 14.109 34.938 -1.873 1 92.5 277 GLY A O 1
ATOM 2177 N N . LEU A 1 278 ? 13.227 33.062 -2.629 1 94.19 278 LEU A N 1
ATOM 2178 C CA . LEU A 1 278 ? 13.359 32.344 -1.355 1 94.19 278 LEU A CA 1
ATOM 2179 C C . LEU A 1 278 ? 14.828 32.188 -0.98 1 94.19 278 LEU A C 1
ATOM 2181 O O . LEU A 1 278 ? 15.195 32.312 0.188 1 94.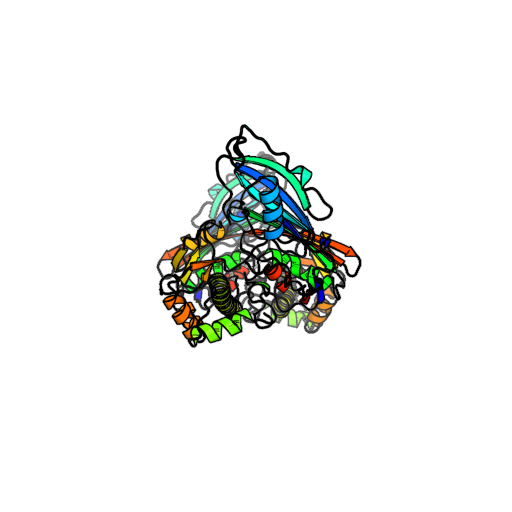19 278 LEU A O 1
ATOM 2185 N N . GLY A 1 279 ? 15.625 31.922 -1.938 1 92.56 279 GLY A N 1
ATOM 2186 C CA . GLY A 1 279 ? 17.062 31.844 -1.716 1 92.56 279 GLY A CA 1
ATOM 2187 C C . GLY A 1 279 ? 17.672 33.156 -1.261 1 92.56 279 GLY A C 1
ATOM 2188 O O . GLY A 1 279 ? 18.531 33.156 -0.373 1 92.56 279 GLY A O 1
ATOM 2189 N N . GLU A 1 280 ? 17.266 34.156 -1.844 1 92.19 280 GLU A N 1
ATOM 2190 C CA . GLU A 1 280 ? 17.781 35.5 -1.5 1 92.19 280 GLU A CA 1
ATOM 2191 C C . GLU A 1 280 ? 17.438 35.875 -0.063 1 92.19 280 GLU A C 1
ATOM 2193 O O . GLU A 1 280 ? 18.156 36.625 0.583 1 92.19 280 GLU A O 1
ATOM 2198 N N . LEU A 1 281 ? 16.344 35.312 0.383 1 92 281 LEU A N 1
ATOM 2199 C CA . LEU A 1 281 ? 15.914 35.562 1.754 1 92 281 LEU A CA 1
ATOM 2200 C C . LEU A 1 281 ? 16.688 34.688 2.74 1 92 281 LEU A C 1
ATOM 2202 O O . LEU A 1 281 ? 16.469 34.781 3.951 1 92 281 LEU A O 1
ATOM 2206 N N . GLY A 1 282 ? 17.594 33.844 2.221 1 91.62 282 GLY A N 1
ATOM 2207 C CA . GLY A 1 282 ? 18.5 33.094 3.066 1 91.62 282 GLY A CA 1
ATOM 2208 C C . GLY A 1 282 ? 17.969 31.719 3.432 1 91.62 282 GLY A C 1
ATOM 2209 O O . GLY A 1 282 ? 18.547 31.031 4.266 1 91.62 282 GLY A O 1
ATOM 2210 N N . LEU A 1 283 ? 16.906 31.312 2.844 1 93.19 283 LEU A N 1
ATOM 2211 C CA . LEU A 1 283 ? 16.359 29.984 3.146 1 93.19 283 LEU A CA 1
ATOM 2212 C C . LEU A 1 283 ? 17.203 28.891 2.484 1 93.19 283 LEU A C 1
ATOM 2214 O O . LEU A 1 283 ? 17.656 29.062 1.354 1 93.19 283 LEU A O 1
ATOM 2218 N N . LYS A 1 284 ? 17.359 27.797 3.23 1 92.25 284 LYS A N 1
ATOM 2219 C CA . LYS A 1 284 ? 18.047 26.625 2.703 1 92.25 284 LYS A CA 1
ATOM 2220 C C . LYS A 1 284 ? 17.047 25.578 2.219 1 92.25 284 LYS A C 1
ATOM 2222 O O . LYS A 1 284 ? 15.906 25.547 2.664 1 92.25 284 LYS A O 1
ATOM 2227 N N . ASN A 1 285 ? 17.531 24.734 1.316 1 93.81 285 ASN A N 1
ATOM 2228 C CA . ASN A 1 285 ? 16.703 23.609 0.915 1 93.81 285 ASN A CA 1
ATOM 2229 C C . ASN A 1 285 ? 16.484 22.641 2.072 1 93.81 285 ASN A C 1
ATOM 2231 O O . ASN A 1 285 ? 17.422 22.297 2.791 1 93.81 285 ASN A O 1
ATOM 2235 N N . GLU A 1 286 ? 15.305 22.344 2.277 1 95.12 286 GLU A N 1
ATOM 2236 C CA . GLU A 1 286 ? 14.891 21.297 3.209 1 95.12 286 GLU A CA 1
ATOM 2237 C C . GLU A 1 286 ? 14.047 20.234 2.508 1 95.12 286 GLU A C 1
ATOM 2239 O O . GLU A 1 286 ? 13.781 20.344 1.309 1 95.12 286 GLU A O 1
ATOM 2244 N N . ARG A 1 287 ? 13.797 19.188 3.236 1 96.69 287 ARG A N 1
ATOM 2245 C CA . ARG A 1 287 ? 12.992 18.125 2.662 1 96.69 287 ARG A CA 1
ATOM 2246 C C . ARG A 1 287 ? 11.781 17.812 3.541 1 96.69 287 ARG A C 1
ATOM 2248 O O . ARG A 1 287 ? 11.836 17.984 4.762 1 96.69 287 ARG A O 1
ATOM 2255 N N . ARG A 1 288 ? 10.781 17.453 2.902 1 96.75 288 ARG A N 1
ATOM 2256 C CA . ARG A 1 288 ? 9.547 17.031 3.557 1 96.75 288 ARG A CA 1
ATOM 2257 C C . ARG A 1 288 ? 9.023 15.727 2.959 1 96.75 288 ARG A C 1
ATOM 2259 O O . ARG A 1 288 ? 9.141 15.5 1.753 1 96.75 288 ARG A O 1
ATOM 2266 N N . MET A 1 289 ? 8.453 14.945 3.824 1 96.44 289 MET A N 1
ATOM 2267 C CA . MET A 1 289 ? 7.957 13.648 3.381 1 96.44 289 MET A CA 1
ATOM 2268 C C . MET A 1 289 ? 6.992 13.805 2.211 1 96.44 289 MET A C 1
ATOM 2270 O O . MET A 1 289 ? 6.137 14.695 2.223 1 96.44 289 MET A O 1
ATOM 2274 N N . LEU A 1 290 ? 7.113 12.953 1.294 1 97 290 LEU A N 1
ATOM 2275 C CA . LEU A 1 290 ? 6.324 12.969 0.068 1 97 290 LEU A CA 1
ATOM 2276 C C . LEU A 1 290 ? 4.941 12.375 0.302 1 97 290 LEU A C 1
ATOM 2278 O O . LEU A 1 290 ? 3.945 12.875 -0.219 1 97 290 LEU A O 1
ATOM 2282 N N . ARG A 1 291 ? 4.914 11.336 1.052 1 96.88 291 ARG A N 1
ATOM 2283 C CA . ARG A 1 291 ? 3.713 10.547 1.291 1 96.88 291 ARG A CA 1
ATOM 2284 C C . ARG A 1 291 ? 3.318 10.578 2.764 1 96.88 291 ARG A C 1
ATOM 2286 O O . ARG A 1 291 ? 4.156 10.359 3.641 1 96.88 291 ARG A O 1
ATOM 2293 N N . LEU A 1 292 ? 2.072 10.883 2.994 1 97.38 292 LEU A N 1
ATOM 2294 C CA . LEU A 1 292 ? 1.502 10.898 4.336 1 97.38 292 LEU A CA 1
ATOM 2295 C C . LEU A 1 292 ? 0.715 9.617 4.602 1 97.38 292 LEU A C 1
ATOM 2297 O O . LEU A 1 292 ? -0.281 9.344 3.93 1 97.38 292 LEU A O 1
ATOM 2301 N N . ILE A 1 293 ? 1.141 8.852 5.57 1 96.44 293 ILE A N 1
ATOM 2302 C CA . ILE A 1 293 ? 0.46 7.617 5.949 1 96.44 293 ILE A CA 1
ATOM 2303 C C . ILE A 1 293 ? -0.207 7.793 7.309 1 96.44 293 ILE A C 1
ATOM 2305 O O . ILE A 1 293 ? 0.474 7.973 8.32 1 96.44 293 ILE A O 1
ATOM 2309 N N . PRO A 1 294 ? -1.529 7.742 7.34 1 98 294 PRO A N 1
ATOM 2310 C CA . PRO A 1 294 ? -2.205 7.883 8.633 1 98 294 PRO A CA 1
ATOM 2311 C C . PRO A 1 294 ? -2.025 6.664 9.531 1 98 294 PRO A C 1
ATOM 2313 O O . PRO A 1 294 ? -1.913 5.539 9.039 1 98 294 PRO A O 1
ATOM 2316 N N . GLN A 1 295 ? -2.01 6.93 10.789 1 96.88 295 GLN A N 1
ATOM 2317 C CA . GLN A 1 295 ? -1.918 5.855 11.766 1 96.88 295 GLN A CA 1
ATOM 2318 C C . GLN A 1 295 ? -3.293 5.496 12.32 1 96.88 295 GLN A C 1
ATOM 2320 O O . GLN A 1 295 ? -4.102 6.379 12.609 1 96.88 295 GLN A O 1
ATOM 2325 N N . ASP A 1 296 ? -3.578 4.176 12.406 1 96 296 ASP A N 1
ATOM 2326 C CA . ASP A 1 296 ? -4.773 3.639 13.047 1 96 296 ASP A CA 1
ATOM 2327 C C . ASP A 1 296 ? -6.039 4.277 12.477 1 96 296 ASP A C 1
ATOM 2329 O O . ASP A 1 296 ? -6.898 4.738 13.227 1 96 296 ASP A O 1
ATOM 2333 N N . PHE A 1 297 ? -6.16 4.328 11.195 1 97.56 297 PHE A N 1
ATOM 2334 C CA . PHE A 1 297 ? -7.309 4.93 10.531 1 97.56 297 PHE A CA 1
ATOM 2335 C C . PHE A 1 297 ? -8.555 4.066 10.703 1 97.56 297 PHE A C 1
ATOM 2337 O O . PHE A 1 297 ? -8.539 2.877 10.375 1 97.56 297 PHE A O 1
ATOM 2344 N N . SER A 1 298 ? -9.633 4.68 11.219 1 96.94 298 SER A N 1
ATOM 2345 C CA . SER A 1 298 ? -10.914 3.99 11.352 1 96.94 298 SER A CA 1
ATOM 2346 C C . SER A 1 298 ? -12.07 4.875 10.898 1 96.94 298 SER A C 1
ATOM 2348 O O . SER A 1 298 ? -11.945 6.102 10.867 1 96.94 298 SER A O 1
ATOM 2350 N N . VAL A 1 299 ? -13.141 4.258 10.539 1 98.12 299 VAL A N 1
ATOM 2351 C CA . VAL A 1 299 ? -14.336 4.961 10.086 1 98.12 299 VAL A CA 1
ATOM 2352 C C . VAL A 1 299 ? -15.562 4.383 10.773 1 98.12 299 VAL A C 1
ATOM 2354 O O . VAL A 1 299 ? -15.625 3.18 11.047 1 98.12 299 VAL A O 1
ATOM 2357 N N . GLU A 1 300 ? -16.469 5.215 11.078 1 98.31 300 GLU A N 1
ATOM 2358 C CA . GLU A 1 300 ? -17.766 4.855 11.656 1 98.31 300 GLU A CA 1
ATOM 2359 C C . GLU A 1 300 ? -18.906 5.57 10.945 1 98.31 300 GLU A C 1
ATOM 2361 O O . GLU A 1 300 ? -18.953 6.805 10.93 1 98.31 300 GLU A O 1
ATOM 2366 N N . THR A 1 301 ? -19.781 4.809 10.391 1 98.44 301 THR A N 1
ATOM 2367 C CA . THR A 1 301 ? -21 5.383 9.836 1 98.44 301 THR A CA 1
ATOM 2368 C C . THR A 1 301 ? -22.016 5.668 10.938 1 98.44 301 THR A C 1
ATOM 2370 O O . THR A 1 301 ? -22.516 4.746 11.586 1 98.44 301 THR A O 1
ATOM 2373 N N . ILE A 1 302 ? -22.297 6.891 11.117 1 98.31 302 ILE A N 1
ATOM 2374 C CA . ILE A 1 302 ? -23.219 7.297 12.18 1 98.31 302 ILE A CA 1
ATOM 2375 C C . ILE A 1 302 ? -24.656 7.188 11.688 1 98.31 302 ILE A C 1
ATOM 2377 O O . ILE A 1 302 ? -25.531 6.688 12.406 1 98.31 302 ILE A O 1
ATOM 2381 N N . ASP A 1 303 ? -24.922 7.699 10.492 1 97.56 303 ASP A N 1
ATOM 2382 C CA . ASP A 1 303 ? -26.203 7.562 9.797 1 97.56 303 ASP A CA 1
ATOM 2383 C C . ASP A 1 303 ? -26.016 7.703 8.289 1 97.56 303 ASP A C 1
ATOM 2385 O O . ASP A 1 303 ? -24.891 7.637 7.785 1 97.56 303 ASP A O 1
ATOM 2389 N N . GLU A 1 304 ? -27.016 7.902 7.531 1 96.44 304 GLU A N 1
ATOM 2390 C CA . GLU A 1 304 ? -27 7.852 6.07 1 96.44 304 GLU A CA 1
ATOM 2391 C C . GLU A 1 304 ? -26.188 9.008 5.492 1 96.44 304 GLU A C 1
ATOM 2393 O O . GLU A 1 304 ? -25.766 8.953 4.332 1 96.44 304 GLU A O 1
ATOM 2398 N N . SER A 1 305 ? -25.922 10.07 6.254 1 98.25 305 SER A N 1
ATOM 2399 C CA . SER A 1 305 ? -25.234 11.234 5.703 1 98.25 305 SER A CA 1
ATOM 2400 C C . SER A 1 305 ? -24.156 11.742 6.652 1 98.25 305 SER A C 1
ATOM 2402 O O . SER A 1 305 ? -23.734 12.898 6.555 1 98.25 305 SER A O 1
ATOM 2404 N N . THR A 1 306 ? -23.797 10.922 7.629 1 98.75 306 THR A N 1
ATOM 2405 C CA . THR A 1 306 ? -22.812 11.328 8.609 1 98.75 306 THR A CA 1
ATOM 2406 C C . THR A 1 306 ? -21.75 10.242 8.812 1 98.75 306 THR A C 1
ATOM 2408 O O . THR A 1 306 ? -22.094 9.094 9.102 1 98.75 306 THR A O 1
ATOM 2411 N N . LEU A 1 307 ? -20.516 10.594 8.625 1 98.75 307 LEU A N 1
ATOM 2412 C CA . LEU A 1 307 ? -19.391 9.688 8.82 1 98.75 307 LEU A CA 1
ATOM 2413 C C . LEU A 1 307 ? -18.391 10.266 9.82 1 98.75 307 LEU A C 1
ATOM 2415 O O . LEU A 1 307 ? -18.109 11.469 9.789 1 98.75 307 LEU A O 1
ATOM 2419 N N . LYS A 1 308 ? -17.891 9.461 10.648 1 98.81 308 LYS A N 1
ATOM 2420 C CA . LYS A 1 308 ? -16.828 9.828 11.594 1 98.81 308 LYS A CA 1
ATOM 2421 C C . LYS A 1 308 ? -15.523 9.133 11.25 1 98.81 308 LYS A C 1
ATOM 2423 O O . LYS A 1 308 ? -15.484 7.91 11.078 1 98.81 308 LYS A O 1
ATOM 2428 N N . LEU A 1 309 ? -14.5 9.867 11.133 1 98.69 309 LEU A N 1
ATOM 2429 C CA . LEU A 1 309 ? -13.164 9.383 10.82 1 98.69 309 LEU A CA 1
ATOM 2430 C C . LEU A 1 309 ? -12.219 9.609 12 1 98.69 309 LEU A C 1
ATOM 2432 O O . LEU A 1 309 ? -12.266 10.656 12.648 1 98.69 309 LEU A O 1
ATOM 2436 N N . SER A 1 310 ? -11.336 8.672 12.273 1 98.62 310 SER A N 1
ATOM 2437 C CA . SER A 1 310 ? -10.32 8.789 13.312 1 98.62 310 SER A CA 1
ATOM 2438 C C . SER A 1 310 ? -8.961 8.297 12.828 1 98.62 310 SER A C 1
ATOM 2440 O O . SER A 1 310 ? -8.859 7.227 12.227 1 98.62 310 SER A O 1
ATOM 2442 N N . PHE A 1 311 ? -7.902 9.094 13.109 1 98.56 311 PHE A N 1
ATOM 2443 C CA . PHE A 1 311 ? -6.559 8.703 12.695 1 98.56 311 PHE A CA 1
ATOM 2444 C C . PHE A 1 311 ? -5.512 9.594 13.367 1 98.56 311 PHE A C 1
ATOM 2446 O O . PHE A 1 311 ? -5.836 10.648 13.898 1 98.56 311 PHE A O 1
ATOM 2453 N N . GLY A 1 312 ? -4.293 9.164 13.352 1 98.31 312 GLY A N 1
ATOM 2454 C CA . GLY A 1 312 ? -3.156 9.945 13.812 1 98.31 312 GLY A CA 1
ATOM 2455 C C . GLY A 1 312 ? -2.268 10.422 12.672 1 98.31 312 GLY A C 1
ATOM 2456 O O . GLY A 1 312 ? -2.123 9.734 11.664 1 98.31 312 GLY A O 1
ATOM 2457 N N . LEU A 1 313 ? -1.694 11.562 12.891 1 97.44 313 LEU A N 1
ATOM 2458 C CA . LEU A 1 313 ? -0.724 12.109 11.945 1 97.44 313 LEU A CA 1
ATOM 2459 C C . LEU A 1 313 ? 0.51 12.633 12.672 1 97.44 313 LEU A C 1
ATOM 2461 O O . LEU A 1 313 ? 0.41 13.117 13.797 1 97.44 313 LEU A O 1
ATOM 2465 N N . PRO A 1 314 ? 1.668 12.594 11.969 1 94 314 PRO A N 1
ATOM 2466 C CA . PRO A 1 314 ? 2.854 13.234 12.539 1 94 314 PRO A CA 1
ATOM 2467 C C . PRO A 1 314 ? 2.715 14.758 12.625 1 94 314 PRO A C 1
ATOM 2469 O O . PRO A 1 314 ? 1.813 15.328 12.016 1 94 314 PRO A O 1
ATOM 2472 N N . LYS A 1 315 ? 3.561 15.312 13.406 1 92.12 315 LYS A N 1
ATOM 2473 C CA . LYS A 1 315 ? 3.547 16.766 13.508 1 92.12 315 LYS A CA 1
ATOM 2474 C C . LYS A 1 315 ? 3.795 17.422 12.148 1 92.12 315 LYS A C 1
ATOM 2476 O O . LYS A 1 315 ? 4.512 16.859 11.312 1 92.12 315 LYS A O 1
ATOM 2481 N N . GLY A 1 316 ? 3.178 18.438 11.953 1 88.88 316 GLY A N 1
ATOM 2482 C CA . GLY A 1 316 ? 3.41 19.219 10.742 1 88.88 316 GLY A CA 1
ATOM 2483 C C . GLY A 1 316 ? 2.584 18.734 9.562 1 88.88 316 GLY A C 1
ATOM 2484 O O . GLY A 1 316 ? 2.646 19.328 8.477 1 88.88 316 GLY A O 1
ATOM 2485 N N . CYS A 1 317 ? 1.815 17.719 9.719 1 93.69 317 CYS A N 1
ATOM 2486 C CA . CYS A 1 317 ? 0.968 17.203 8.648 1 93.69 317 CYS A CA 1
ATOM 2487 C C . CYS A 1 317 ? -0.477 17.641 8.836 1 93.69 317 CYS A C 1
ATOM 2489 O O . CYS A 1 317 ? -0.892 17.969 9.953 1 93.69 317 CYS A O 1
ATOM 2491 N N . PHE A 1 318 ? -1.217 17.625 7.734 1 94.75 318 PHE A N 1
ATOM 2492 C CA . PHE A 1 318 ? -2.561 18.188 7.75 1 94.75 318 PHE A CA 1
ATOM 2493 C C . PHE A 1 318 ? -3.605 17.109 7.496 1 94.75 318 PHE A C 1
ATOM 2495 O O . PHE A 1 318 ? -3.492 16.344 6.539 1 94.75 318 PHE A O 1
ATOM 2502 N N . ALA A 1 319 ? -4.629 17.156 8.289 1 96.56 319 ALA A N 1
ATOM 2503 C CA . ALA A 1 319 ? -5.734 16.219 8.086 1 96.56 319 ALA A CA 1
ATOM 2504 C C . ALA A 1 319 ? -6.402 16.438 6.734 1 96.56 319 ALA A C 1
ATOM 2506 O O . ALA A 1 319 ? -6.922 15.5 6.129 1 96.56 319 ALA A O 1
ATOM 2507 N N . THR A 1 320 ? -6.34 17.656 6.285 1 95.62 320 THR A N 1
ATOM 2508 C CA . THR A 1 320 ? -7.004 18 5.035 1 95.62 320 THR A CA 1
ATOM 2509 C C . THR A 1 320 ? -6.324 17.312 3.852 1 95.62 320 THR A C 1
ATOM 2511 O O . THR A 1 320 ? -6.938 17.141 2.797 1 95.62 320 THR A O 1
ATOM 2514 N N . ALA A 1 321 ? -5.047 16.984 3.979 1 97.06 321 ALA A N 1
ATOM 2515 C CA . ALA A 1 321 ? -4.387 16.203 2.93 1 97.06 321 ALA A CA 1
ATOM 2516 C C . ALA A 1 321 ? -5.062 14.852 2.752 1 97.06 321 ALA A C 1
ATOM 2518 O O . ALA A 1 321 ? -5.215 14.367 1.628 1 97.06 321 ALA A O 1
ATOM 2519 N N . LEU A 1 322 ? -5.5 14.258 3.848 1 97.69 322 LEU A N 1
ATOM 2520 C CA . LEU A 1 322 ? -6.211 12.984 3.811 1 97.69 322 LEU A CA 1
ATOM 2521 C C . LEU A 1 322 ? -7.637 13.172 3.299 1 97.69 322 LEU A C 1
ATOM 2523 O O . LEU A 1 322 ? -8.094 12.414 2.436 1 97.69 322 LEU A O 1
ATOM 2527 N N . LEU A 1 323 ? -8.289 14.195 3.803 1 97.81 323 LEU A N 1
ATOM 2528 C CA . LEU A 1 323 ? -9.688 14.453 3.449 1 97.81 323 LEU A CA 1
ATOM 2529 C C . LEU A 1 323 ? -9.828 14.695 1.951 1 97.81 323 LEU A C 1
ATOM 2531 O O . LEU A 1 323 ? -10.812 14.273 1.341 1 97.81 323 LEU A O 1
ATOM 2535 N N . ARG A 1 324 ? -8.844 15.352 1.444 1 97.06 324 ARG A N 1
ATOM 2536 C CA . ARG A 1 324 ? -8.883 15.68 0.024 1 97.06 324 ARG A CA 1
ATOM 2537 C C . ARG A 1 324 ? -9.047 14.43 -0.83 1 97.06 324 ARG A C 1
ATOM 2539 O O . ARG A 1 324 ? -9.703 14.461 -1.871 1 97.06 324 ARG A O 1
ATOM 2546 N N . GLU A 1 325 ? -8.461 13.32 -0.434 1 98 325 GLU A N 1
ATOM 2547 C CA . GLU A 1 325 ? -8.516 12.078 -1.191 1 98 325 GLU A CA 1
ATOM 2548 C C . GLU A 1 325 ? -9.789 11.297 -0.888 1 98 325 GLU A C 1
ATOM 2550 O O . GLU A 1 325 ? -10.07 10.289 -1.538 1 98 325 GLU A O 1
ATOM 2555 N N . LEU A 1 326 ? -10.609 11.781 0.055 1 98.31 326 LEU A N 1
ATOM 2556 C CA . LEU A 1 326 ? -11.781 11.031 0.492 1 98.31 326 LEU A CA 1
ATOM 2557 C C . LEU A 1 326 ? -13.062 11.703 0.029 1 98.31 326 LEU A C 1
ATOM 2559 O O . LEU A 1 326 ? -14.055 11.031 -0.267 1 98.31 326 LEU A O 1
ATOM 2563 N N . VAL A 1 327 ? -13.023 13.102 -0.018 1 98.38 327 VAL A N 1
ATOM 2564 C CA . VAL A 1 327 ? -14.297 13.805 -0.172 1 98.38 327 VAL A CA 1
ATOM 2565 C C . VAL A 1 327 ? -14.039 15.219 -0.691 1 98.38 327 VAL A C 1
ATOM 2567 O O . VAL A 1 327 ? -12.992 15.812 -0.414 1 98.38 327 VAL A O 1
ATOM 2570 N N . ASP A 1 328 ? -14.938 15.711 -1.493 1 97.31 328 ASP A N 1
ATOM 2571 C CA . ASP A 1 328 ? -14.984 17.141 -1.819 1 97.31 328 ASP A CA 1
ATOM 2572 C C . ASP A 1 328 ? -15.703 17.922 -0.729 1 97.31 328 ASP A C 1
ATOM 2574 O O . ASP A 1 328 ? -16.922 18.141 -0.807 1 97.31 328 ASP A O 1
ATOM 2578 N N . TYR A 1 329 ? -14.984 18.375 0.25 1 96.31 329 TYR A N 1
ATOM 2579 C CA . TYR A 1 329 ? -15.625 18.938 1.437 1 96.31 329 TYR A CA 1
ATOM 2580 C C . TYR A 1 329 ? -15.766 20.453 1.315 1 96.31 329 TYR A C 1
ATOM 2582 O O . TYR A 1 329 ? -15.008 21.094 0.584 1 96.31 329 TYR A O 1
ATOM 2590 N N . THR A 1 330 ? -16.734 20.984 1.988 1 94.75 330 THR A N 1
ATOM 2591 C CA . THR A 1 330 ? -16.938 22.422 2.215 1 94.75 330 THR A CA 1
ATOM 2592 C C . THR A 1 330 ? -16.688 22.766 3.68 1 94.75 330 THR A C 1
ATOM 2594 O O . THR A 1 330 ? -17.281 22.156 4.574 1 94.75 330 THR A O 1
ATOM 2597 N N . ASP A 1 331 ? -15.797 23.672 3.879 1 92.19 331 ASP A N 1
ATOM 2598 C CA . ASP A 1 331 ? -15.594 24.156 5.238 1 92.19 331 ASP A CA 1
ATOM 2599 C C . ASP A 1 331 ? -16.812 24.922 5.742 1 92.19 331 ASP A C 1
ATOM 2601 O O . ASP A 1 331 ? -17.109 26.016 5.27 1 92.19 331 ASP A O 1
ATOM 2605 N N . ALA A 1 332 ? -17.484 24.406 6.695 1 92.62 332 ALA A N 1
ATOM 2606 C CA . ALA A 1 332 ? -18.734 24.969 7.199 1 92.62 332 ALA A CA 1
ATOM 2607 C C . ALA A 1 332 ? -18.516 25.672 8.539 1 92.62 332 ALA A C 1
ATOM 2609 O O . ALA A 1 332 ? -19.484 25.922 9.273 1 92.62 332 ALA A O 1
ATOM 2610 N N . SER A 1 333 ? -17.297 25.938 8.844 1 88.69 333 SER A N 1
ATOM 2611 C CA . SER A 1 333 ? -17 26.625 10.094 1 88.69 333 SER A CA 1
ATOM 2612 C C . SER A 1 333 ? -17.578 28.031 10.094 1 88.69 333 SER A C 1
ATOM 2614 O O . SER A 1 333 ? -17.688 28.672 9.047 1 88.69 333 SER A O 1
ATOM 2616 N N . PRO A 1 334 ? -18.125 28.469 11.266 1 81.5 334 PRO A N 1
ATOM 2617 C CA . PRO A 1 334 ? -18.703 29.812 11.328 1 81.5 334 PRO A CA 1
ATOM 2618 C C . PRO A 1 334 ? -17.703 30.891 10.938 1 81.5 334 PRO A C 1
ATOM 2620 O O . PRO A 1 334 ? -16.516 30.797 11.266 1 81.5 334 PRO A O 1
ATOM 2623 N N . ARG A 1 335 ? -18 31.688 10.039 1 67.25 335 ARG A N 1
ATOM 2624 C CA . ARG A 1 335 ? -17.156 32.781 9.57 1 67.25 335 ARG A CA 1
ATOM 2625 C C . ARG A 1 335 ? -16.969 33.844 10.648 1 67.25 335 ARG A C 1
ATOM 2627 O O . ARG A 1 335 ? -17.922 34.188 11.359 1 67.25 335 ARG A O 1
ATOM 2634 N N . GLU A 1 336 ? -15.953 33.875 11.492 1 55.41 336 GLU A N 1
ATOM 2635 C CA . GLU A 1 336 ? -15.672 34.906 12.492 1 55.41 336 GLU A CA 1
ATOM 2636 C C . GLU A 1 336 ? -15.891 36.281 11.93 1 55.41 336 GLU A C 1
ATOM 2638 O O . GLU A 1 336 ? -15.406 36.625 10.844 1 55.41 336 GLU A O 1
ATOM 2643 N N . ARG A 1 337 ? -16.938 37.031 12.312 1 41.41 337 ARG A N 1
ATOM 2644 C CA . ARG A 1 337 ? -17.031 38.469 12.125 1 41.41 337 ARG A CA 1
ATOM 2645 C C . ARG A 1 337 ? -15.836 39.188 12.766 1 41.41 337 ARG A C 1
ATOM 2647 O O . ARG A 1 337 ? -15.453 38.875 13.891 1 41.41 337 ARG A O 1
ATOM 2654 N N . LYS A 1 338 ? -14.789 39.625 12.109 1 42.59 338 LYS A N 1
ATOM 2655 C CA . LYS A 1 338 ? -13.773 40.562 12.555 1 42.59 338 LYS A CA 1
ATOM 2656 C C . LYS A 1 338 ? -14.344 41.531 13.57 1 42.59 338 LYS A C 1
ATOM 2658 O O . LYS A 1 338 ? -15.102 42.438 13.211 1 42.59 338 LYS A O 1
ATOM 2663 N N . GLU A 1 339 ? -14.734 41.188 14.742 1 36.59 339 GLU A N 1
ATOM 2664 C CA . GLU A 1 339 ? -14.945 42.281 15.672 1 36.59 339 GLU A CA 1
ATOM 2665 C C . GLU A 1 339 ? -13.672 43.125 15.828 1 36.59 339 GLU A C 1
ATOM 2667 O O . GLU A 1 339 ? -12.578 42.562 15.977 1 36.59 339 GLU A O 1
ATOM 2672 N N . LYS A 1 340 ? -13.547 44.406 15.352 1 39.38 340 LYS A N 1
ATOM 2673 C CA . LYS A 1 340 ? -12.672 45.562 15.555 1 39.38 340 LYS A CA 1
ATOM 2674 C C . LYS A 1 340 ? -12.289 45.719 17.031 1 39.38 340 LYS A C 1
ATOM 2676 O O . LYS A 1 340 ? -13.141 45.969 17.875 1 39.38 340 LYS A O 1
ATOM 2681 N N . ASP A 1 341 ? -11.383 44.938 17.578 1 37.12 341 ASP A N 1
ATOM 2682 C CA . ASP A 1 341 ? -10.75 45.469 18.797 1 37.12 341 ASP A CA 1
ATOM 2683 C C . ASP A 1 341 ? -10.445 46.969 18.656 1 37.12 341 ASP A C 1
ATOM 2685 O O . ASP A 1 341 ? -9.367 47.344 18.203 1 37.12 341 ASP A O 1
ATOM 2689 N N . SER A 1 342 ? -11.195 47.812 18.078 1 33.28 342 SER A N 1
ATOM 2690 C CA . SER A 1 342 ? -11.023 49.25 18.094 1 33.28 342 SER A CA 1
ATOM 2691 C C . SER A 1 342 ? -10.82 49.781 19.516 1 33.28 342 SER A C 1
ATOM 2693 O O . SER A 1 342 ? -10.516 50.969 19.703 1 33.28 342 SER A O 1
ATOM 2695 N N . LYS A 1 343 ? -11.43 49.344 20.656 1 37.97 343 LYS A N 1
ATOM 2696 C CA . LYS A 1 343 ? -11.594 50.312 21.734 1 37.97 343 LYS A CA 1
ATOM 2697 C C . LYS A 1 343 ? -10.258 50.594 22.422 1 37.97 343 LYS A C 1
ATOM 2699 O O . LYS A 1 343 ? -10.094 51.656 23.062 1 37.97 343 LYS A O 1
ATOM 2704 N N . ASP A 1 344 ? -9.508 49.625 22.938 1 33.38 344 ASP A N 1
ATOM 2705 C CA . ASP A 1 344 ? -8.664 50.062 24.047 1 33.38 344 ASP A CA 1
ATOM 2706 C C . ASP A 1 344 ? -7.406 50.781 23.531 1 33.38 344 ASP A C 1
ATOM 2708 O O . ASP A 1 344 ? -6.297 50.25 23.672 1 33.38 344 ASP A O 1
ATOM 2712 N N . GLU A 1 345 ? -7.297 51.25 22.266 1 29.27 345 GLU A N 1
ATOM 2713 C CA . GLU A 1 345 ? -6.223 52.219 22.125 1 29.27 345 GLU A CA 1
ATOM 2714 C C . GLU A 1 345 ? -6.453 53.438 23.031 1 29.27 345 GLU A C 1
ATOM 2716 O O . GLU A 1 345 ? -7.328 54.25 22.75 1 29.27 345 GLU A O 1
ATOM 2721 N N . ASP A 1 346 ? -6.508 53.281 24.406 1 28.8 346 ASP A N 1
ATOM 2722 C CA . ASP A 1 346 ? -6.352 54.438 25.25 1 28.8 346 ASP A CA 1
ATOM 2723 C C . ASP A 1 346 ? -5.219 55.344 24.75 1 28.8 346 ASP A C 1
ATOM 2725 O O . ASP A 1 346 ? -4.152 54.844 24.375 1 28.8 346 ASP A O 1
ATOM 2729 N N . PRO A 1 347 ? -5.492 56.625 24.344 1 31.48 347 PRO A N 1
ATOM 2730 C CA . PRO A 1 347 ? -4.531 57.656 24.031 1 31.48 347 PRO A CA 1
ATOM 2731 C C . PRO A 1 347 ? -3.48 57.844 25.109 1 31.48 347 PRO A C 1
ATOM 2733 O O . PRO A 1 347 ? -3.822 57.938 26.297 1 31.48 347 PRO A O 1
ATOM 2736 N N . ILE A 1 348 ? -2.438 57 25.375 1 27.19 348 ILE A N 1
ATOM 2737 C CA . ILE A 1 348 ? -1.329 57.531 26.172 1 27.19 348 ILE A CA 1
ATOM 2738 C C . ILE A 1 348 ? -1.151 59 25.922 1 27.19 348 ILE A C 1
ATOM 2740 O O . ILE A 1 348 ? -0.859 59.438 24.797 1 27.19 348 ILE A O 1
ATOM 2744 N N . LYS A 1 349 ? -1.998 59.75 26.812 1 24.7 349 LYS A N 1
ATOM 2745 C CA . LYS A 1 349 ? -1.424 60.969 27.375 1 24.7 349 LYS A CA 1
ATOM 2746 C C . LYS A 1 349 ? -0.143 60.656 28.141 1 24.7 349 LYS A C 1
ATOM 2748 O O . LYS A 1 349 ? -0.084 59.719 28.906 1 24.7 349 LYS A O 1
ATOM 2753 N N . MET B 1 1 ? -0.418 -12.336 -23.359 1 55.06 1 MET B N 1
ATOM 2754 C CA . MET B 1 1 ? -0.498 -11.688 -22.047 1 55.06 1 MET B CA 1
ATOM 2755 C C . MET B 1 1 ? -0.135 -10.211 -22.156 1 55.06 1 MET B C 1
ATOM 2757 O O . MET B 1 1 ? -0.413 -9.43 -21.234 1 55.06 1 MET B O 1
ATOM 2761 N N . SER B 1 2 ? 0.341 -9.859 -23.344 1 63.22 2 SER B N 1
ATOM 2762 C CA . SER B 1 2 ? 0.816 -8.492 -23.562 1 63.22 2 SER B CA 1
ATOM 2763 C C . SER B 1 2 ? -0.34 -7.5 -23.562 1 63.22 2 SER B C 1
ATOM 2765 O O . SER B 1 2 ? -0.135 -6.301 -23.359 1 63.22 2 SER B O 1
ATOM 2767 N N . ASP B 1 3 ? -1.529 -7.992 -23.484 1 86 3 ASP B N 1
ATOM 2768 C CA . ASP B 1 3 ? -2.639 -7.059 -23.641 1 86 3 ASP B CA 1
ATOM 2769 C C . ASP B 1 3 ? -3.273 -6.734 -22.281 1 86 3 ASP B C 1
ATOM 2771 O O . ASP B 1 3 ? -4.219 -5.945 -22.203 1 86 3 ASP B O 1
ATOM 2775 N N . LEU B 1 4 ? -2.705 -7.32 -21.281 1 95.94 4 LEU B N 1
ATOM 2776 C CA . LEU B 1 4 ? -3.26 -7.062 -19.969 1 95.94 4 LEU B CA 1
ATOM 2777 C C . LEU B 1 4 ? -2.713 -5.758 -19.391 1 95.94 4 LEU B C 1
ATOM 2779 O O . LEU B 1 4 ? -1.537 -5.438 -19.578 1 95.94 4 LEU B O 1
ATOM 2783 N N . ASN B 1 5 ? -3.496 -5.027 -18.75 1 97.88 5 ASN B N 1
ATOM 2784 C CA . ASN B 1 5 ? -3.096 -3.748 -18.172 1 97.88 5 ASN B CA 1
ATOM 2785 C C . ASN B 1 5 ? -2.1 -3.934 -17.031 1 97.88 5 ASN B C 1
ATOM 2787 O O . ASN B 1 5 ? -2.17 -4.922 -16.297 1 97.88 5 ASN B O 1
ATOM 2791 N N . TYR B 1 6 ? -1.153 -3.012 -16.969 1 97.38 6 TYR B N 1
ATOM 2792 C CA . TYR B 1 6 ? -0.193 -2.963 -15.875 1 97.38 6 TYR B CA 1
ATOM 2793 C C . TYR B 1 6 ? -0.707 -2.09 -14.734 1 97.38 6 TYR B C 1
ATOM 2795 O O . TYR B 1 6 ? -1.356 -1.068 -14.977 1 97.38 6 TYR B O 1
ATOM 2803 N N . LEU B 1 7 ? -0.439 -2.475 -13.531 1 97.19 7 LEU B N 1
ATOM 2804 C CA . LEU B 1 7 ? -0.836 -1.672 -12.383 1 97.19 7 LEU B CA 1
ATOM 2805 C C . LEU B 1 7 ? 0.099 -0.481 -12.195 1 97.19 7 LEU B C 1
ATOM 2807 O O . LEU B 1 7 ? -0.344 0.613 -11.836 1 97.19 7 LEU B O 1
ATOM 2811 N N . TYR B 1 8 ? 1.425 -0.708 -12.461 1 96.25 8 TYR B N 1
ATOM 2812 C CA . TYR B 1 8 ? 2.42 0.329 -12.219 1 96.25 8 TYR B CA 1
ATOM 2813 C C . TYR B 1 8 ? 3.033 0.821 -13.523 1 96.25 8 TYR B C 1
ATOM 2815 O O . TYR B 1 8 ? 4.184 1.267 -13.547 1 96.25 8 TYR B O 1
ATOM 2823 N N . GLY B 1 9 ? 2.336 0.646 -14.625 1 95.12 9 GLY B N 1
ATOM 2824 C CA . GLY B 1 9 ? 2.865 0.986 -15.938 1 95.12 9 GLY B CA 1
ATOM 2825 C C . GLY B 1 9 ? 3.777 -0.084 -16.516 1 95.12 9 GLY B C 1
ATOM 2826 O O . GLY B 1 9 ? 4.383 -0.856 -15.766 1 95.12 9 GLY B O 1
ATOM 2827 N N . ALA B 1 10 ? 3.934 -0.116 -17.797 1 96.12 10 ALA B N 1
ATOM 2828 C CA . ALA B 1 10 ? 4.758 -1.122 -18.469 1 96.12 10 ALA B CA 1
ATOM 2829 C C . ALA B 1 10 ? 6.23 -0.952 -18.094 1 96.12 10 ALA B C 1
ATOM 2831 O O . ALA B 1 10 ? 6.75 0.166 -18.094 1 96.12 10 ALA B O 1
ATOM 2832 N N . PRO B 1 11 ? 6.883 -2.02 -17.766 1 97.06 11 PRO B N 1
ATOM 2833 C CA . PRO B 1 11 ? 8.32 -1.917 -17.484 1 97.06 11 PRO B CA 1
ATOM 2834 C C . PRO B 1 11 ? 9.133 -1.546 -18.734 1 97.06 11 PRO B C 1
ATOM 2836 O O . PRO B 1 11 ? 8.742 -1.883 -19.844 1 97.06 11 PRO B O 1
ATOM 2839 N N . LEU B 1 12 ? 10.242 -0.925 -18.484 1 96.69 12 LEU B N 1
ATOM 2840 C CA . LEU B 1 12 ? 11.125 -0.519 -19.578 1 96.69 12 LEU B CA 1
ATOM 2841 C C . LEU B 1 12 ? 12.273 -1.502 -19.734 1 96.69 12 LEU B C 1
ATOM 2843 O O . LEU B 1 12 ? 12.773 -1.706 -20.844 1 96.69 12 LEU B O 1
ATOM 2847 N N . SER B 1 13 ? 12.711 -2.098 -18.641 1 98.38 13 SER B N 1
ATOM 2848 C CA . SER B 1 13 ? 13.867 -2.992 -18.656 1 98.38 13 SER B CA 1
ATOM 2849 C C . SER B 1 13 ? 13.516 -4.34 -19.281 1 98.38 13 SER B C 1
ATOM 2851 O O . SER B 1 13 ? 12.398 -4.832 -19.109 1 98.38 13 SER B O 1
ATOM 2853 N N . LYS B 1 14 ? 14.391 -4.859 -19.938 1 98.5 14 LYS B N 1
ATOM 2854 C CA . LYS B 1 14 ? 14.305 -6.223 -20.453 1 98.5 14 LYS B CA 1
ATOM 2855 C C . LYS B 1 14 ? 15.281 -7.148 -19.75 1 98.5 14 LYS B C 1
ATOM 2857 O O . LYS B 1 14 ? 16.297 -6.688 -19.203 1 98.5 14 LYS B O 1
ATOM 2862 N N . ALA B 1 15 ? 15.008 -8.43 -19.719 1 98.69 15 ALA B N 1
ATOM 2863 C CA . ALA B 1 15 ? 15.898 -9.406 -19.094 1 98.69 15 ALA B CA 1
ATOM 2864 C C . ALA B 1 15 ? 15.602 -10.82 -19.578 1 98.69 15 ALA B C 1
ATOM 2866 O O . ALA B 1 15 ? 14.523 -11.078 -20.125 1 98.69 15 ALA B O 1
ATOM 2867 N N . ASP B 1 16 ? 16.594 -11.672 -19.422 1 98.25 16 ASP B N 1
ATOM 2868 C CA . ASP B 1 16 ? 16.391 -13.102 -19.641 1 98.25 16 ASP B CA 1
ATOM 2869 C C . ASP B 1 16 ? 15.977 -13.797 -18.359 1 98.25 16 ASP B C 1
ATOM 2871 O O . ASP B 1 16 ? 16.547 -13.547 -17.297 1 98.25 16 ASP B O 1
ATOM 2875 N N . PHE B 1 17 ? 14.977 -14.57 -18.578 1 95.62 17 PHE B N 1
ATOM 2876 C CA . PHE B 1 17 ? 14.398 -15.352 -17.484 1 95.62 17 PHE B CA 1
ATOM 2877 C C . PHE B 1 17 ? 14.625 -16.844 -17.719 1 95.62 17 PHE B C 1
ATOM 2879 O O . PHE B 1 17 ? 14.391 -17.359 -18.812 1 95.62 17 PHE B O 1
ATOM 2886 N N . LYS B 1 18 ? 15.227 -17.547 -16.766 1 95.62 18 LYS B N 1
ATOM 2887 C CA . LYS B 1 18 ? 15.469 -18.984 -16.812 1 95.62 18 LYS B CA 1
ATOM 2888 C C . LYS B 1 18 ? 16.547 -19.344 -17.828 1 95.62 18 LYS B C 1
ATOM 2890 O O . LYS B 1 18 ? 16.391 -20.281 -18.609 1 95.62 18 LYS B O 1
ATOM 2895 N N . THR B 1 19 ? 17.672 -18.594 -17.828 1 95.75 19 THR B N 1
ATOM 2896 C CA . THR B 1 19 ? 18.812 -18.906 -18.688 1 95.75 19 THR B CA 1
ATOM 2897 C C . THR B 1 19 ? 19.406 -20.25 -18.297 1 95.75 19 THR B C 1
ATOM 2899 O O . THR B 1 19 ? 19.797 -21.047 -19.172 1 95.75 19 THR B O 1
ATOM 2902 N N . THR B 1 20 ? 19.547 -20.516 -17.078 1 95.69 20 THR B N 1
ATOM 2903 C CA . THR B 1 20 ? 19.906 -21.812 -16.516 1 95.69 20 THR B CA 1
ATOM 2904 C C . THR B 1 20 ? 18.859 -22.266 -15.5 1 95.69 20 THR B C 1
ATOM 2906 O O . THR B 1 20 ? 18.047 -21.469 -15.031 1 95.69 20 THR B O 1
ATOM 2909 N N . ALA B 1 21 ? 18.844 -23.531 -15.195 1 95.62 21 ALA B N 1
ATOM 2910 C CA . ALA B 1 21 ? 17.891 -24.062 -14.227 1 95.62 21 ALA B CA 1
ATOM 2911 C C . ALA B 1 21 ? 18 -23.344 -12.891 1 95.62 21 ALA B C 1
ATOM 2913 O O . ALA B 1 21 ? 17 -23.094 -12.219 1 95.62 21 ALA B O 1
ATOM 2914 N N . GLU B 1 22 ? 19.234 -22.938 -12.523 1 96.69 22 GLU B N 1
ATOM 2915 C CA . GLU B 1 22 ? 19.516 -22.297 -11.234 1 96.69 22 GLU B CA 1
ATOM 2916 C C . GLU B 1 22 ? 18.953 -20.891 -11.188 1 96.69 22 GLU B C 1
ATOM 2918 O O . GLU B 1 22 ? 18.844 -20.297 -10.109 1 96.69 22 GLU B O 1
ATOM 2923 N N . ASP B 1 23 ? 18.578 -20.359 -12.312 1 98 23 ASP B N 1
ATOM 2924 C CA . ASP B 1 23 ? 18.031 -19 -12.375 1 98 23 ASP B CA 1
ATOM 2925 C C . ASP B 1 23 ? 16.562 -18.984 -11.938 1 98 23 ASP B C 1
ATOM 2927 O O . ASP B 1 23 ? 15.984 -17.922 -11.742 1 98 23 ASP B O 1
ATOM 2931 N N . PHE B 1 24 ? 16 -20.172 -11.797 1 97.81 24 PHE B N 1
ATOM 2932 C CA . PHE B 1 24 ? 14.625 -20.312 -11.328 1 97.81 24 PHE B CA 1
ATOM 2933 C C . PHE B 1 24 ? 14.531 -21.406 -10.266 1 97.81 24 PHE B C 1
ATOM 2935 O O . PHE B 1 24 ? 14.391 -22.594 -10.602 1 97.81 24 PHE B O 1
ATOM 2942 N N . MET B 1 25 ? 14.469 -20.984 -9.094 1 98.38 25 MET B N 1
ATOM 2943 C CA . MET B 1 25 ? 14.422 -21.922 -7.973 1 98.38 25 MET B CA 1
ATOM 2944 C C . MET B 1 25 ? 13.117 -21.766 -7.191 1 98.38 25 MET B C 1
ATOM 2946 O O . MET B 1 25 ? 12.672 -20.656 -6.922 1 98.38 25 MET B O 1
ATOM 2950 N N . VAL B 1 26 ? 12.5 -22.875 -6.875 1 98.12 26 VAL B N 1
ATOM 2951 C CA . VAL B 1 26 ? 11.242 -22.891 -6.129 1 98.12 26 VAL B CA 1
ATOM 2952 C C . VAL B 1 26 ? 11.336 -23.906 -4.984 1 98.12 26 VAL B C 1
ATOM 2954 O O . VAL B 1 26 ? 11.633 -25.078 -5.207 1 98.12 26 VAL B O 1
ATOM 2957 N N . ASP B 1 27 ? 11.133 -23.438 -3.814 1 98.06 27 ASP B N 1
ATOM 2958 C CA . ASP B 1 27 ? 11.055 -24.312 -2.643 1 98.06 27 ASP B CA 1
ATOM 2959 C C . ASP B 1 27 ? 9.617 -24.406 -2.125 1 98.06 27 ASP B C 1
ATOM 2961 O O . ASP B 1 27 ? 9.055 -23.406 -1.676 1 98.06 27 ASP B O 1
ATOM 2965 N N . GLU B 1 28 ? 9.125 -25.562 -2.178 1 97.88 28 GLU B N 1
ATOM 2966 C CA . GLU B 1 28 ? 7.766 -25.781 -1.697 1 97.88 28 GLU B CA 1
ATOM 2967 C C . GLU B 1 28 ? 7.707 -25.75 -0.173 1 97.88 28 GLU B C 1
ATOM 2969 O O . GLU B 1 28 ? 8.484 -26.438 0.498 1 97.88 28 GLU B O 1
ATOM 2974 N N . ASP B 1 29 ? 6.844 -24.953 0.303 1 96.88 29 ASP B N 1
ATOM 2975 C CA . ASP B 1 29 ? 6.527 -24.922 1.728 1 96.88 29 ASP B CA 1
ATOM 2976 C C . ASP B 1 29 ? 5.273 -25.75 2.023 1 96.88 29 ASP B C 1
ATOM 2978 O O . ASP B 1 29 ? 4.156 -25.297 1.766 1 96.88 29 ASP B O 1
ATOM 2982 N N . LEU B 1 30 ? 5.469 -26.844 2.529 1 95.31 30 LEU B N 1
ATOM 2983 C CA . LEU B 1 30 ? 4.348 -27.75 2.76 1 95.31 30 LEU B CA 1
ATOM 2984 C C . LEU B 1 30 ? 3.453 -27.234 3.883 1 95.31 30 LEU B C 1
ATOM 2986 O O . LEU B 1 30 ? 2.227 -27.234 3.754 1 95.31 30 LEU B O 1
ATOM 2990 N N . GLY B 1 31 ? 4.086 -26.797 5.023 1 93.88 31 GLY B N 1
ATOM 2991 C CA . GLY B 1 31 ? 3.336 -26.281 6.16 1 93.88 31 GLY B CA 1
ATOM 2992 C C . GLY B 1 31 ? 2.645 -27.359 6.961 1 93.88 31 GLY B C 1
ATOM 2993 O O . GLY B 1 31 ? 1.619 -27.109 7.598 1 93.88 31 GLY B O 1
ATOM 2994 N N . ILE B 1 32 ? 3.053 -28.531 6.855 1 93.56 32 ILE B N 1
ATOM 2995 C CA . ILE B 1 32 ? 2.463 -29.672 7.555 1 93.56 32 ILE B CA 1
ATOM 2996 C C . ILE B 1 32 ? 3.502 -30.297 8.477 1 93.56 32 ILE B C 1
ATOM 2998 O O . ILE B 1 32 ? 4.648 -30.516 8.078 1 93.56 32 ILE B O 1
ATOM 3002 N N . GLU B 1 33 ? 3.09 -30.547 9.648 1 94.5 33 GLU B N 1
ATOM 3003 C CA . GLU B 1 33 ? 3.918 -31.328 10.57 1 94.5 33 GLU B CA 1
ATOM 3004 C C . GLU B 1 33 ? 3.648 -32.812 10.43 1 94.5 33 GLU B C 1
ATOM 3006 O O . GLU B 1 33 ? 2.521 -33.281 10.625 1 94.5 33 GLU B O 1
ATOM 3011 N N . PHE B 1 34 ? 4.645 -33.5 10.188 1 96.06 34 PHE B N 1
ATOM 3012 C CA . PHE B 1 34 ? 4.488 -34.938 9.992 1 96.06 34 PHE B CA 1
ATOM 3013 C C . PHE B 1 34 ? 4.324 -35.656 11.328 1 96.06 34 PHE B C 1
ATOM 3015 O O . PHE B 1 34 ? 4.941 -35.281 12.328 1 96.06 34 PHE B O 1
ATOM 3022 N N . THR B 1 35 ? 3.611 -36.719 11.312 1 96.06 35 THR B N 1
ATOM 3023 C CA . THR B 1 35 ? 3.289 -37.438 12.539 1 96.06 35 THR B CA 1
ATOM 3024 C C . THR B 1 35 ? 4.457 -38.344 12.977 1 96.06 35 THR B C 1
ATOM 3026 O O . THR B 1 35 ? 4.543 -38.75 14.133 1 96.06 35 THR B O 1
ATOM 3029 N N . GLY B 1 36 ? 5.301 -38.688 12.062 1 94.75 36 GLY B N 1
ATOM 3030 C CA . GLY B 1 36 ? 6.438 -39.562 12.375 1 94.75 36 GLY B CA 1
ATOM 3031 C C . GLY B 1 36 ? 6.102 -41.031 12.352 1 94.75 36 GLY B C 1
ATOM 3032 O O . GLY B 1 36 ? 6.961 -41.875 12.609 1 94.75 36 GLY B O 1
ATOM 3033 N N . SER B 1 37 ? 4.887 -41.25 12.062 1 93.56 37 SER B N 1
ATOM 3034 C CA . SER B 1 37 ? 4.387 -42.625 11.953 1 93.56 37 SER B CA 1
ATOM 3035 C C . SER B 1 37 ? 3.373 -42.75 10.828 1 93.56 37 SER B C 1
ATOM 3037 O O . SER B 1 37 ? 2.99 -41.75 10.211 1 93.56 37 SER B O 1
ATOM 3039 N N . GLY B 1 38 ? 3.076 -44.031 10.461 1 94.19 38 GLY B N 1
ATOM 3040 C CA . GLY B 1 38 ? 2.098 -44.281 9.414 1 94.19 38 GLY B CA 1
ATOM 3041 C C . GLY B 1 38 ? 2.689 -44.938 8.195 1 94.19 38 GLY B C 1
ATOM 3042 O O . GLY B 1 38 ? 3.902 -45.156 8.117 1 94.19 38 GLY B O 1
ATOM 3043 N N . GLU B 1 39 ? 1.819 -45.219 7.281 1 95.19 39 GLU B N 1
ATOM 3044 C CA . GLU B 1 39 ? 2.234 -46.031 6.145 1 95.19 39 GLU B CA 1
ATOM 3045 C C . GLU B 1 39 ? 2.697 -45.156 4.98 1 95.19 39 GLU B C 1
ATOM 3047 O O . GLU B 1 39 ? 3.301 -45.656 4.027 1 95.19 39 GLU B O 1
ATOM 3052 N N . HIS B 1 40 ? 2.447 -43.906 5.152 1 97.25 40 HIS B N 1
ATOM 3053 C CA . HIS B 1 40 ? 2.885 -43.031 4.062 1 97.25 40 HIS B CA 1
ATOM 3054 C C . HIS B 1 40 ? 4.277 -42.469 4.328 1 97.25 40 HIS B C 1
ATOM 3056 O O . HIS B 1 40 ? 4.543 -41.938 5.414 1 97.25 40 HIS B O 1
ATOM 3062 N N . VAL B 1 41 ? 5.102 -42.656 3.33 1 97.94 41 VAL B N 1
ATOM 3063 C CA . VAL B 1 41 ? 6.414 -42.031 3.371 1 97.94 41 VAL B CA 1
ATOM 3064 C C . VAL B 1 41 ? 6.395 -40.719 2.553 1 97.94 41 VAL B C 1
ATOM 3066 O O . VAL B 1 41 ? 6.102 -40.75 1.354 1 97.94 41 VAL B O 1
ATOM 3069 N N . CYS B 1 42 ? 6.664 -39.656 3.236 1 98.06 42 CYS B N 1
ATOM 3070 C CA . CYS B 1 42 ? 6.762 -38.344 2.586 1 98.06 42 CYS B CA 1
ATOM 3071 C C . CYS B 1 42 ? 8.211 -38 2.262 1 98.06 42 CYS B C 1
ATOM 3073 O O . CYS B 1 42 ? 9.086 -38.094 3.131 1 98.06 42 CYS B O 1
ATOM 3075 N N . LEU B 1 43 ? 8.43 -37.656 1.001 1 98.12 43 LEU B N 1
ATOM 3076 C CA . LEU B 1 43 ? 9.781 -37.375 0.503 1 98.12 43 LEU B CA 1
ATOM 3077 C C . LEU B 1 43 ? 9.898 -35.938 0.027 1 98.12 43 LEU B C 1
ATOM 3079 O O . LEU B 1 43 ? 9.133 -35.5 -0.827 1 98.12 43 LEU B O 1
ATOM 3083 N N . GLN B 1 44 ? 10.797 -35.25 0.596 1 98.25 44 GLN B N 1
ATOM 3084 C CA . GLN B 1 44 ? 11.195 -34 -0.019 1 98.25 44 GLN B CA 1
ATOM 3085 C C . GLN B 1 44 ? 12.273 -34.219 -1.078 1 98.25 44 GLN B C 1
ATOM 3087 O O . GLN B 1 44 ? 13.336 -34.75 -0.784 1 98.25 44 GLN B O 1
ATOM 3092 N N . VAL B 1 45 ? 11.977 -33.781 -2.266 1 98.31 45 VAL B N 1
ATOM 3093 C CA . VAL B 1 45 ? 12.898 -34.031 -3.365 1 98.31 45 VAL B CA 1
ATOM 3094 C C . VAL B 1 45 ? 13.297 -32.719 -4.043 1 98.31 45 VAL B C 1
ATOM 3096 O O . VAL B 1 45 ? 12.445 -31.875 -4.305 1 98.31 45 VAL B O 1
ATOM 3099 N N . VAL B 1 46 ? 14.57 -32.562 -4.254 1 98.44 46 VAL B N 1
ATOM 3100 C CA . VAL B 1 46 ? 15.062 -31.516 -5.125 1 98.44 46 VAL B CA 1
ATOM 3101 C C . VAL B 1 46 ? 15.273 -32.062 -6.535 1 98.44 46 VAL B C 1
ATOM 3103 O O . VAL B 1 46 ? 15.945 -33.062 -6.719 1 98.44 46 VAL B O 1
ATOM 3106 N N . LYS B 1 47 ? 14.688 -31.453 -7.441 1 98 47 LYS B N 1
ATOM 3107 C CA . LYS B 1 47 ? 14.875 -31.859 -8.828 1 98 47 LYS B CA 1
ATOM 3108 C C . LYS B 1 47 ? 15.438 -30.719 -9.672 1 98 47 LYS B C 1
ATOM 3110 O O . LYS B 1 47 ? 15.141 -29.547 -9.414 1 98 47 LYS B O 1
ATOM 3115 N N . LYS B 1 48 ? 16.172 -31.062 -10.68 1 97.12 48 LYS B N 1
ATOM 3116 C CA . LYS B 1 48 ? 16.75 -30.125 -11.641 1 97.12 48 LYS B CA 1
ATOM 3117 C C . LYS B 1 48 ? 16.5 -30.594 -13.07 1 97.12 48 LYS B C 1
ATOM 3119 O O . LYS B 1 48 ? 17.062 -31.594 -13.516 1 97.12 48 LYS B O 1
ATOM 3124 N N . GLY B 1 49 ? 15.648 -29.953 -13.75 1 92.25 49 GLY B N 1
ATOM 3125 C CA . GLY B 1 49 ? 15.414 -30.266 -15.148 1 92.25 49 GLY B CA 1
ATOM 3126 C C . GLY B 1 49 ? 14.477 -31.438 -15.352 1 92.25 49 GLY B C 1
ATOM 3127 O O . GLY B 1 49 ? 14.469 -32.062 -16.406 1 92.25 49 GLY B O 1
ATOM 3128 N N . GLU B 1 50 ? 13.828 -31.828 -14.281 1 93.44 50 GLU B N 1
ATOM 3129 C CA . GLU B 1 50 ? 12.906 -32.969 -14.352 1 93.44 50 GLU B CA 1
ATOM 3130 C C . GLU B 1 50 ? 11.477 -32.531 -14.07 1 93.44 50 GLU B C 1
ATOM 3132 O O . GLU B 1 50 ? 11.25 -31.562 -13.336 1 93.44 50 GLU B O 1
ATOM 3137 N N . ASN B 1 51 ? 10.57 -33.188 -14.656 1 92.62 51 ASN B N 1
ATOM 3138 C CA . ASN B 1 51 ? 9.18 -32.906 -14.328 1 92.62 51 ASN B CA 1
ATOM 3139 C C . ASN B 1 51 ? 8.703 -33.719 -13.125 1 92.62 51 ASN B C 1
ATOM 3141 O O . ASN B 1 51 ? 9.32 -34.719 -12.758 1 92.62 51 ASN B O 1
ATOM 3145 N N . THR B 1 52 ? 7.66 -33.281 -12.578 1 95.38 52 THR B N 1
ATOM 3146 C CA . THR B 1 52 ? 7.109 -33.875 -11.367 1 95.38 52 THR B CA 1
ATOM 3147 C C . THR B 1 52 ? 6.684 -35.312 -11.633 1 95.38 52 THR B C 1
ATOM 3149 O O . THR B 1 52 ? 6.957 -36.219 -10.828 1 95.38 52 THR B O 1
ATOM 3152 N N . GLN B 1 53 ? 6.191 -35.594 -12.789 1 93.44 53 GLN B N 1
ATOM 3153 C CA . GLN B 1 53 ? 5.699 -36.906 -13.125 1 93.44 53 GLN B CA 1
ATOM 3154 C C . GLN B 1 53 ? 6.848 -37.906 -13.266 1 93.44 53 GLN B C 1
ATOM 3156 O O . GLN B 1 53 ? 6.727 -39.062 -12.859 1 93.44 53 GLN B O 1
ATOM 3161 N N . TYR B 1 54 ? 7.883 -37.469 -13.82 1 95.12 54 TYR B N 1
ATOM 3162 C CA . TYR B 1 54 ? 9.062 -38.312 -13.953 1 95.12 54 TYR B CA 1
ATOM 3163 C C . TYR B 1 54 ? 9.586 -38.75 -12.586 1 95.12 54 TYR B C 1
ATOM 3165 O O . TYR B 1 54 ? 9.859 -39.938 -12.359 1 95.12 54 TYR B O 1
ATOM 3173 N N . VAL B 1 55 ? 9.664 -37.781 -11.68 1 97.25 55 VAL B N 1
ATOM 3174 C CA . VAL B 1 55 ? 10.148 -38.094 -10.328 1 97.25 55 VAL B CA 1
ATOM 3175 C C . VAL B 1 55 ? 9.18 -39.031 -9.625 1 97.25 55 VAL B C 1
ATOM 3177 O O . VAL B 1 55 ? 9.602 -39.969 -8.938 1 97.25 55 VAL B O 1
ATOM 3180 N N . ALA B 1 56 ? 7.926 -38.844 -9.828 1 97.56 56 ALA B N 1
ATOM 3181 C CA . ALA B 1 56 ? 6.914 -39.719 -9.258 1 97.56 56 ALA B CA 1
ATOM 3182 C C . ALA B 1 56 ? 7.102 -41.156 -9.758 1 97.56 56 ALA B C 1
ATOM 3184 O O . ALA B 1 56 ? 6.965 -42.094 -8.984 1 97.56 56 ALA B O 1
ATOM 3185 N N . LYS B 1 57 ? 7.441 -41.281 -11 1 97.5 57 LYS B N 1
ATOM 3186 C CA . LYS B 1 57 ? 7.68 -42.594 -11.578 1 97.5 57 LYS B CA 1
ATOM 3187 C C . LYS B 1 57 ? 8.891 -43.281 -10.93 1 97.5 57 LYS B C 1
ATOM 3189 O O . LYS B 1 57 ? 8.859 -44.469 -10.633 1 97.5 57 LYS B O 1
ATOM 3194 N N . LEU B 1 58 ? 9.938 -42.5 -10.773 1 97.75 58 LEU B N 1
ATOM 3195 C CA . LEU B 1 58 ? 11.133 -43.031 -10.125 1 97.75 58 LEU B CA 1
ATOM 3196 C C . LEU B 1 58 ? 10.812 -43.531 -8.719 1 97.75 58 LEU B C 1
ATOM 3198 O O . LEU B 1 58 ? 11.25 -44.625 -8.32 1 97.75 58 LEU B O 1
ATOM 3202 N N . ILE B 1 59 ? 10.055 -42.75 -7.996 1 98.06 59 ILE B N 1
ATOM 3203 C CA . ILE B 1 59 ? 9.672 -43.094 -6.629 1 98.06 59 ILE B CA 1
ATOM 3204 C C . ILE B 1 59 ? 8.82 -44.375 -6.633 1 98.06 59 ILE B C 1
ATOM 3206 O O . ILE B 1 59 ? 9.023 -45.281 -5.816 1 98.06 59 ILE B O 1
ATOM 3210 N N . ALA B 1 60 ? 7.91 -44.469 -7.523 1 98.06 60 ALA B N 1
ATOM 3211 C CA . ALA B 1 60 ? 7.031 -45.625 -7.648 1 98.06 60 ALA B CA 1
ATOM 3212 C C . ALA B 1 60 ? 7.832 -46.875 -7.918 1 98.06 60 ALA B C 1
ATOM 3214 O O . ALA B 1 60 ? 7.59 -47.938 -7.297 1 98.06 60 ALA B O 1
ATOM 3215 N N . GLN B 1 61 ? 8.758 -46.781 -8.836 1 97.38 61 GLN B N 1
ATOM 3216 C CA . GLN B 1 61 ? 9.609 -47.906 -9.18 1 97.38 61 GLN B CA 1
ATOM 3217 C C . GLN B 1 61 ? 10.383 -48.406 -7.957 1 97.38 61 GLN B C 1
ATOM 3219 O O . GLN B 1 61 ? 10.43 -49.625 -7.691 1 97.38 61 GLN B O 1
ATOM 3224 N N . ARG B 1 62 ? 10.906 -47.469 -7.25 1 96.94 62 ARG B N 1
ATOM 3225 C CA . ARG B 1 62 ? 11.672 -47.844 -6.059 1 96.94 62 ARG B CA 1
ATOM 3226 C C . ARG B 1 62 ? 10.773 -48.469 -5 1 96.94 62 ARG B C 1
ATOM 3228 O O . ARG B 1 62 ? 11.195 -49.375 -4.285 1 96.94 62 ARG B O 1
ATOM 3235 N N . ALA B 1 63 ? 9.594 -48 -4.906 1 96.75 63 ALA B N 1
ATOM 3236 C CA . ALA B 1 63 ? 8.664 -48.469 -3.887 1 96.75 63 ALA B CA 1
ATOM 3237 C C . ALA B 1 63 ? 7.934 -49.719 -4.355 1 96.75 63 ALA B C 1
ATOM 3239 O O . ALA B 1 63 ? 7.254 -50.406 -3.568 1 96.75 63 ALA B O 1
ATOM 3240 N N . GLY B 1 64 ? 7.961 -50 -5.641 1 96.19 64 GLY B N 1
ATOM 3241 C CA . GLY B 1 64 ? 7.273 -51.156 -6.184 1 96.19 64 GLY B CA 1
ATOM 3242 C C . GLY B 1 64 ? 5.777 -50.969 -6.312 1 96.19 64 GLY B C 1
ATOM 3243 O O . GLY B 1 64 ? 4.996 -51.875 -6.055 1 96.19 64 GLY B O 1
ATOM 3244 N N . VAL B 1 65 ? 5.395 -49.781 -6.547 1 96.69 65 VAL B N 1
ATOM 3245 C CA . VAL B 1 65 ? 3.977 -49.469 -6.703 1 96.69 65 VAL B CA 1
ATOM 3246 C C . VAL B 1 65 ? 3.736 -48.812 -8.055 1 96.69 65 VAL B C 1
ATOM 3248 O O . VAL B 1 65 ? 4.68 -48.594 -8.82 1 96.69 65 VAL B O 1
ATOM 3251 N N . SER B 1 66 ? 2.479 -48.562 -8.336 1 96.25 66 SER B N 1
ATOM 3252 C CA . SER B 1 66 ? 2.129 -47.844 -9.547 1 96.25 66 SER B CA 1
ATOM 3253 C C . SER B 1 66 ? 2.418 -46.344 -9.398 1 96.25 66 SER B C 1
ATOM 3255 O O . SER B 1 66 ? 2.283 -45.781 -8.312 1 96.25 66 SER B O 1
ATOM 3257 N N . PRO B 1 67 ? 2.799 -45.75 -10.484 1 95.12 67 PRO B N 1
ATOM 3258 C CA . PRO B 1 67 ? 3.012 -44.281 -10.43 1 95.12 67 PRO B CA 1
ATOM 3259 C C . PRO B 1 67 ? 1.795 -43.531 -9.906 1 95.12 67 PRO B C 1
ATOM 3261 O O . PRO B 1 67 ? 1.944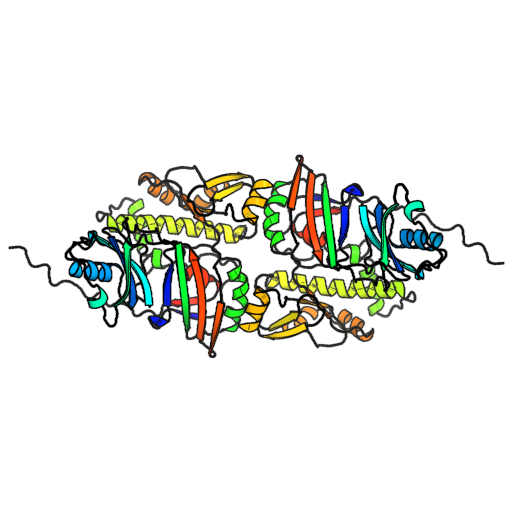 -42.5 -9.266 1 95.12 67 PRO B O 1
ATOM 3264 N N . ARG B 1 68 ? 0.623 -44 -10.094 1 93.5 68 ARG B N 1
ATOM 3265 C CA . ARG B 1 68 ? -0.608 -43.344 -9.641 1 93.5 68 ARG B CA 1
ATOM 3266 C C . ARG B 1 68 ? -0.706 -43.375 -8.117 1 93.5 68 ARG B C 1
ATOM 3268 O O . ARG B 1 68 ? -1.487 -42.625 -7.539 1 93.5 68 ARG B O 1
ATOM 3275 N N . ASP B 1 69 ? 0.023 -44.219 -7.539 1 95.44 69 ASP B N 1
ATOM 3276 C CA . ASP B 1 69 ? -0.024 -44.375 -6.086 1 95.44 69 ASP B CA 1
ATOM 3277 C C . ASP B 1 69 ? 0.937 -43.375 -5.406 1 95.44 69 ASP B C 1
ATOM 3279 O O . ASP B 1 69 ? 0.998 -43.312 -4.18 1 95.44 69 ASP B O 1
ATOM 3283 N N . VAL B 1 70 ? 1.683 -42.688 -6.223 1 97.69 70 VAL B N 1
ATOM 3284 C CA . VAL B 1 70 ? 2.551 -41.625 -5.699 1 97.69 70 VAL B CA 1
ATOM 3285 C C . VAL B 1 70 ? 1.86 -40.281 -5.828 1 97.69 70 VAL B C 1
ATOM 3287 O O . VAL B 1 70 ? 1.46 -39.875 -6.926 1 97.69 70 VAL B O 1
ATOM 3290 N N . SER B 1 71 ? 1.711 -39.625 -4.684 1 97.25 71 SER B N 1
ATOM 3291 C CA . SER B 1 71 ? 1.069 -38.312 -4.699 1 97.25 71 SER B CA 1
ATOM 3292 C C . SER B 1 71 ? 2.082 -37.219 -4.457 1 97.25 71 SER B C 1
ATOM 3294 O O . SER B 1 71 ? 3.201 -37.469 -4.008 1 97.25 71 SER B O 1
ATOM 3296 N N . TYR B 1 72 ? 1.738 -36.062 -4.863 1 97.31 72 TYR B N 1
ATOM 3297 C CA . TYR B 1 72 ? 2.549 -34.875 -4.645 1 97.31 72 TYR B CA 1
ATOM 3298 C C . TYR B 1 72 ? 1.674 -33.656 -4.309 1 97.31 72 TYR B C 1
ATOM 3300 O O . TYR B 1 72 ? 0.519 -33.594 -4.734 1 97.31 72 TYR B O 1
ATOM 3308 N N . ALA B 1 73 ? 2.238 -32.75 -3.525 1 94.81 73 ALA B N 1
ATOM 3309 C CA . ALA B 1 73 ? 1.478 -31.609 -3.049 1 94.81 73 ALA B CA 1
ATOM 3310 C C . ALA B 1 73 ? 1.328 -30.562 -4.145 1 94.81 73 ALA B C 1
ATOM 3312 O O . ALA B 1 73 ? 0.258 -29.969 -4.301 1 94.81 73 ALA B O 1
ATOM 3313 N N . GLY B 1 74 ? 2.369 -30.312 -4.816 1 93.19 74 GLY B N 1
ATOM 3314 C CA . GLY B 1 74 ? 2.332 -29.344 -5.914 1 93.19 74 GLY B CA 1
ATOM 3315 C C . GLY B 1 74 ? 3.105 -29.812 -7.133 1 93.19 74 GLY B C 1
ATOM 3316 O O . GLY B 1 74 ? 4.098 -30.531 -7.012 1 93.19 74 GLY B O 1
ATOM 3317 N N . MET B 1 75 ? 2.625 -29.328 -8.273 1 90.25 75 MET B N 1
ATOM 3318 C CA . MET B 1 75 ? 3.371 -29.547 -9.508 1 90.25 75 MET B CA 1
ATOM 3319 C C . MET B 1 75 ? 4.355 -28.406 -9.758 1 90.25 75 MET B C 1
ATOM 3321 O O . MET B 1 75 ? 4.023 -27.234 -9.547 1 90.25 75 MET B O 1
ATOM 3325 N N . LYS B 1 76 ? 5.602 -28.766 -10.016 1 92.06 76 LYS B N 1
ATOM 3326 C CA . LYS B 1 76 ? 6.641 -27.766 -10.234 1 92.06 76 LYS B CA 1
ATOM 3327 C C . LYS B 1 76 ? 7.148 -27.812 -11.672 1 92.06 76 LYS B C 1
ATOM 3329 O O . LYS B 1 76 ? 7.031 -28.844 -12.344 1 92.06 76 LYS B O 1
ATOM 3334 N N . ASP B 1 77 ? 7.742 -26.766 -12.102 1 87.69 77 ASP B N 1
ATOM 3335 C CA . ASP B 1 77 ? 8.258 -26.625 -13.461 1 87.69 77 ASP B CA 1
ATOM 3336 C C . ASP B 1 77 ? 9.438 -27.562 -13.703 1 87.69 77 ASP B C 1
ATOM 3338 O O . ASP B 1 77 ? 10.219 -27.844 -12.781 1 87.69 77 ASP B O 1
ATOM 3342 N N . ARG B 1 78 ? 9.477 -27.922 -14.922 1 90.69 78 ARG B N 1
ATOM 3343 C CA . ARG B 1 78 ? 10.617 -28.734 -15.328 1 90.69 78 ARG B CA 1
ATOM 3344 C C . ARG B 1 78 ? 11.898 -27.922 -15.352 1 90.69 78 ARG B C 1
ATOM 3346 O O . ARG B 1 78 ? 12.914 -28.328 -14.781 1 90.69 78 ARG B O 1
ATOM 3353 N N . HIS B 1 79 ? 11.781 -26.781 -15.977 1 91.19 79 HIS B N 1
ATOM 3354 C CA . HIS B 1 79 ? 12.977 -25.953 -16.125 1 91.19 79 HIS B CA 1
ATOM 3355 C C . HIS B 1 79 ? 13.211 -25.109 -14.875 1 91.19 79 HIS B C 1
ATOM 3357 O O . HIS B 1 79 ? 12.82 -23.938 -14.828 1 91.19 79 HIS B O 1
ATOM 3363 N N . GLY B 1 80 ? 14 -25.578 -13.984 1 95.56 80 GLY B N 1
ATOM 3364 C CA . GLY B 1 80 ? 14.328 -24.969 -12.703 1 95.56 80 GLY B CA 1
ATOM 3365 C C . GLY B 1 80 ? 14.891 -25.938 -11.695 1 95.56 80 GLY B C 1
ATOM 3366 O O . GLY B 1 80 ? 15.016 -27.141 -11.984 1 95.56 80 GLY B O 1
ATOM 3367 N N . VAL B 1 81 ? 15.352 -25.453 -10.617 1 97.81 81 VAL B N 1
ATOM 3368 C CA . VAL B 1 81 ? 15.703 -26.234 -9.445 1 97.81 81 VAL B CA 1
ATOM 3369 C C . VAL B 1 81 ? 14.602 -26.109 -8.391 1 97.81 81 VAL B C 1
ATOM 3371 O O . VAL B 1 81 ? 14.445 -25.062 -7.766 1 97.81 81 VAL B O 1
ATOM 3374 N N . CYS B 1 82 ? 13.875 -27.203 -8.148 1 98.25 82 CYS B N 1
ATOM 3375 C CA . CYS B 1 82 ? 12.695 -27.125 -7.297 1 98.25 82 CYS B CA 1
ATOM 3376 C C . CYS B 1 82 ? 12.742 -28.188 -6.195 1 98.25 82 CYS B C 1
ATOM 3378 O O . CYS B 1 82 ? 13.148 -29.312 -6.434 1 98.25 82 CYS B O 1
ATOM 3380 N N . SER B 1 83 ? 12.414 -27.781 -5.043 1 98.06 83 SER B N 1
ATOM 3381 C CA . SER B 1 83 ? 12.156 -28.734 -3.967 1 98.06 83 SER B CA 1
ATOM 3382 C C . SER B 1 83 ? 10.664 -28.953 -3.758 1 98.06 83 SER B C 1
ATOM 3384 O O . SER B 1 83 ? 9.898 -27.984 -3.662 1 98.06 83 SER B O 1
ATOM 3386 N N . GLN B 1 84 ? 10.227 -30.125 -3.771 1 97.88 84 GLN B N 1
ATOM 3387 C CA . GLN B 1 84 ? 8.812 -30.422 -3.596 1 97.88 84 GLN B CA 1
ATOM 3388 C C . GLN B 1 84 ? 8.617 -31.719 -2.814 1 97.88 84 GLN B C 1
ATOM 3390 O O . GLN B 1 84 ? 9.57 -32.469 -2.59 1 97.88 84 GLN B O 1
ATOM 3395 N N . TRP B 1 85 ? 7.375 -31.953 -2.393 1 98 85 TRP B N 1
ATOM 3396 C CA . TRP B 1 85 ? 7.07 -33.094 -1.531 1 98 85 TRP B CA 1
ATOM 3397 C C . TRP B 1 85 ? 6.238 -34.125 -2.273 1 98 85 TRP B C 1
ATOM 3399 O O . TRP B 1 85 ? 5.316 -33.781 -3.016 1 98 85 TRP B O 1
ATOM 3409 N N . PHE B 1 86 ? 6.578 -35.344 -2.055 1 98.06 86 PHE B N 1
ATOM 3410 C CA . PHE B 1 86 ? 5.852 -36.5 -2.551 1 98.06 86 PHE B CA 1
ATOM 3411 C C . PHE B 1 86 ? 5.418 -37.406 -1.397 1 98.06 86 PHE B C 1
ATOM 3413 O O . PHE B 1 86 ? 5.949 -37.312 -0.291 1 98.06 86 PHE B O 1
ATOM 3420 N N . SER B 1 87 ? 4.445 -38.219 -1.688 1 97.94 87 SER B N 1
ATOM 3421 C CA . SER B 1 87 ? 4.023 -39.219 -0.712 1 97.94 87 SER B CA 1
ATOM 3422 C C . SER B 1 87 ? 3.73 -40.562 -1.382 1 97.94 87 SER B C 1
ATOM 3424 O O . SER B 1 87 ? 3.15 -40.625 -2.469 1 97.94 87 SER B O 1
ATOM 3426 N N . VAL B 1 88 ? 4.18 -41.625 -0.735 1 97.88 88 VAL B N 1
ATOM 3427 C CA . VAL B 1 88 ? 3.953 -42.969 -1.246 1 97.88 88 VAL B CA 1
ATOM 3428 C C . VAL B 1 88 ? 3.715 -43.938 -0.083 1 97.88 88 VAL B C 1
ATOM 3430 O O . VAL B 1 88 ? 4.336 -43.812 0.974 1 97.88 88 VAL B O 1
ATOM 3433 N N . LYS B 1 89 ? 2.832 -44.844 -0.335 1 96.31 89 LYS B N 1
ATOM 3434 C CA . LYS B 1 89 ? 2.566 -45.844 0.694 1 96.31 89 LYS B CA 1
ATOM 3435 C C . LYS B 1 89 ? 3.658 -46.906 0.72 1 96.31 89 LYS B C 1
ATOM 3437 O O . LYS B 1 89 ? 3.945 -47.531 -0.302 1 96.31 89 LYS B O 1
ATOM 3442 N N . VAL B 1 90 ? 4.254 -47.125 1.854 1 95.31 90 VAL B N 1
ATOM 3443 C CA . VAL B 1 90 ? 5.273 -48.156 2.104 1 95.31 90 VAL B CA 1
ATOM 3444 C C . VAL B 1 90 ? 4.953 -48.906 3.395 1 95.31 90 VAL B C 1
ATOM 3446 O O . VAL B 1 90 ? 4.832 -48.281 4.461 1 95.31 90 VAL B O 1
ATOM 3449 N N . PRO B 1 91 ? 4.855 -50.219 3.238 1 94.62 91 PRO B N 1
ATOM 3450 C CA . PRO B 1 91 ? 4.605 -50.969 4.469 1 94.62 91 PRO B CA 1
ATOM 3451 C C . PRO B 1 91 ? 5.656 -50.688 5.543 1 94.62 91 PRO B C 1
ATOM 3453 O O . PRO B 1 91 ? 6.852 -50.625 5.246 1 94.62 91 PRO B O 1
ATOM 3456 N N . ILE B 1 92 ? 5.203 -50.594 6.789 1 93.19 92 ILE B N 1
ATOM 3457 C CA . ILE B 1 92 ? 6.066 -50.25 7.918 1 93.19 92 ILE B CA 1
ATOM 3458 C C . ILE B 1 92 ? 7.117 -51.344 8.102 1 93.19 92 ILE B C 1
ATOM 3460 O O . ILE B 1 92 ? 8.273 -51.062 8.414 1 93.19 92 ILE B O 1
ATOM 3464 N N . LYS B 1 93 ? 6.828 -52.562 7.805 1 92.56 93 LYS B N 1
ATOM 3465 C CA . LYS B 1 93 ? 7.688 -53.719 8.031 1 92.56 93 LYS B CA 1
ATOM 3466 C C . LYS B 1 93 ? 8.734 -53.844 6.926 1 92.56 93 LYS B C 1
ATOM 3468 O O . LYS B 1 93 ? 9.695 -54.594 7.059 1 92.56 93 LYS B O 1
ATOM 3473 N N . LYS B 1 94 ? 8.586 -53.125 5.871 1 91.81 94 LYS B N 1
ATOM 3474 C CA . LYS B 1 94 ? 9.523 -53.156 4.754 1 91.81 94 LYS B CA 1
ATOM 3475 C C . LYS B 1 94 ? 10 -51.75 4.371 1 91.81 94 LYS B C 1
ATOM 3477 O O . LYS B 1 94 ? 9.664 -51.281 3.295 1 91.81 94 LYS B O 1
ATOM 3482 N N . PRO B 1 95 ? 10.766 -51.25 5.234 1 91.5 95 PRO B N 1
ATOM 3483 C CA . PRO B 1 95 ? 11.211 -49.875 4.945 1 91.5 95 PRO B CA 1
ATOM 3484 C C . PRO B 1 95 ? 12.07 -49.781 3.689 1 91.5 95 PRO B C 1
ATOM 3486 O O . PRO B 1 95 ? 12.828 -50.719 3.387 1 91.5 95 PRO B O 1
ATOM 3489 N N . ILE B 1 96 ? 11.93 -48.719 3.021 1 95.44 96 ILE B N 1
ATOM 3490 C CA . ILE B 1 96 ? 12.664 -48.438 1.796 1 95.44 96 ILE B CA 1
ATOM 3491 C C . ILE B 1 96 ? 13.547 -47.188 1.99 1 95.44 96 ILE B C 1
ATOM 3493 O O . ILE B 1 96 ? 13.109 -46.219 2.578 1 95.44 96 ILE B O 1
ATOM 3497 N N . ASP B 1 97 ? 14.773 -47.281 1.539 1 96.12 97 ASP B N 1
ATOM 3498 C CA . ASP B 1 97 ? 15.656 -46.125 1.499 1 96.12 97 ASP B CA 1
ATOM 3499 C C . ASP B 1 97 ? 15.602 -45.438 0.136 1 96.12 97 ASP B C 1
ATOM 3501 O O . ASP B 1 97 ? 16.156 -45.938 -0.843 1 96.12 97 ASP B O 1
ATOM 3505 N N . PHE B 1 98 ? 15.102 -44.312 0.133 1 97.62 98 PHE B N 1
ATOM 3506 C CA . PHE B 1 98 ? 14.867 -43.656 -1.141 1 97.62 98 PHE B CA 1
ATOM 3507 C C . PHE B 1 98 ? 16.078 -42.844 -1.56 1 97.62 98 PHE B C 1
ATOM 3509 O O . PHE B 1 98 ? 16.109 -42.281 -2.656 1 97.62 98 PHE B O 1
ATOM 3516 N N . SER B 1 99 ? 17.094 -42.75 -0.806 1 95.44 99 SER B N 1
ATOM 3517 C CA . SER B 1 99 ? 18.328 -42.062 -1.192 1 95.44 99 SER B CA 1
ATOM 3518 C C . SER B 1 99 ? 18.969 -42.719 -2.41 1 95.44 99 SER B C 1
ATOM 3520 O O . SER B 1 99 ? 19.828 -42.125 -3.062 1 95.44 99 SER B O 1
ATOM 3522 N N . ASP B 1 100 ? 18.531 -43.906 -2.674 1 95.06 100 ASP B N 1
ATOM 3523 C CA . ASP B 1 100 ? 19.031 -44.625 -3.844 1 95.06 100 ASP B CA 1
ATOM 3524 C C . ASP B 1 100 ? 18.609 -43.938 -5.137 1 95.06 100 ASP B C 1
ATOM 3526 O O . ASP B 1 100 ? 19.156 -44.188 -6.203 1 95.06 100 ASP B O 1
ATOM 3530 N N . LEU B 1 101 ? 17.688 -43.031 -5.004 1 96.19 101 LEU B N 1
ATOM 3531 C CA . LEU B 1 101 ? 17.188 -42.312 -6.168 1 96.19 101 LEU B CA 1
ATOM 3532 C C . LEU B 1 101 ? 18.109 -41.156 -6.52 1 96.19 101 LEU B C 1
ATOM 3534 O O . LEU B 1 101 ? 18 -40.562 -7.598 1 96.19 101 LEU B O 1
ATOM 3538 N N . ASN B 1 102 ? 19.047 -40.812 -5.676 1 97.06 102 ASN B N 1
ATOM 3539 C CA . ASN B 1 102 ? 19.891 -39.625 -5.848 1 97.06 102 ASN B CA 1
ATOM 3540 C C . ASN B 1 102 ? 20.688 -39.719 -7.145 1 97.06 102 ASN B C 1
ATOM 3542 O O . ASN B 1 102 ? 21.266 -40.75 -7.465 1 97.06 102 ASN B O 1
ATOM 3546 N N . SER B 1 103 ? 20.609 -38.688 -7.867 1 96.5 103 SER B N 1
ATOM 3547 C CA . SER B 1 103 ? 21.328 -38.5 -9.125 1 96.5 103 SER B CA 1
ATOM 3548 C C . SER B 1 103 ? 21.703 -37.031 -9.328 1 96.5 103 SER B C 1
ATOM 3550 O O . SER B 1 103 ? 21.641 -36.219 -8.383 1 96.5 103 SER B O 1
ATOM 3552 N N . GLU B 1 104 ? 22.109 -36.75 -10.508 1 95.06 104 GLU B N 1
ATOM 3553 C CA . GLU B 1 104 ? 22.5 -35.375 -10.812 1 95.06 104 GLU B CA 1
ATOM 3554 C C . GLU B 1 104 ? 21.281 -34.469 -10.898 1 95.06 104 GLU B C 1
ATOM 3556 O O . GLU B 1 104 ? 21.375 -33.25 -10.672 1 95.06 104 GLU B O 1
ATOM 3561 N N . SER B 1 105 ? 20.109 -35.062 -11.117 1 96.69 105 SER B N 1
ATOM 3562 C CA . SER B 1 105 ? 18.938 -34.219 -11.375 1 96.69 105 SER B CA 1
ATOM 3563 C C . SER B 1 105 ? 17.859 -34.438 -10.305 1 96.69 105 SER B C 1
ATOM 3565 O O . SER B 1 105 ? 16.891 -33.688 -10.234 1 96.69 105 SER B O 1
ATOM 3567 N N . VAL B 1 106 ? 18.062 -35.531 -9.477 1 97.88 106 VAL B N 1
ATOM 3568 C CA . VAL B 1 106 ? 17.094 -35.844 -8.438 1 97.88 106 VAL B CA 1
ATOM 3569 C C . VAL B 1 106 ? 17.812 -36.094 -7.117 1 97.88 106 VAL B C 1
ATOM 3571 O O . VAL B 1 106 ? 18.734 -36.906 -7.055 1 97.88 106 VAL B O 1
ATOM 3574 N N . PHE B 1 107 ? 17.438 -35.406 -6.098 1 98.12 107 PHE B N 1
ATOM 3575 C CA . PHE B 1 107 ? 18.078 -35.531 -4.797 1 98.12 107 PHE B CA 1
ATOM 3576 C C . PHE B 1 107 ? 17.047 -35.594 -3.682 1 98.12 107 PHE B C 1
ATOM 3578 O O . PHE B 1 107 ? 16.281 -34.625 -3.498 1 98.12 107 PHE B O 1
ATOM 3585 N N . VAL B 1 108 ? 17.016 -36.656 -2.908 1 98.12 108 VAL B N 1
ATOM 3586 C CA . VAL B 1 108 ? 16.094 -36.812 -1.786 1 98.12 108 VAL B CA 1
ATOM 3587 C C . VAL B 1 108 ? 16.672 -36.125 -0.549 1 98.12 108 VAL B C 1
ATOM 3589 O O . VAL B 1 108 ? 17.703 -36.562 -0.021 1 98.12 108 VAL B O 1
ATOM 3592 N N . VAL B 1 109 ? 16.031 -35.094 -0.047 1 97.06 109 VAL B N 1
ATOM 3593 C CA . VAL B 1 109 ? 16.5 -34.281 1.062 1 97.06 109 VAL B CA 1
ATOM 3594 C C . VAL B 1 109 ? 16 -34.844 2.385 1 97.06 109 VAL B C 1
ATOM 3596 O O . VAL B 1 109 ? 16.719 -34.812 3.393 1 97.06 109 VAL B O 1
ATOM 3599 N N . SER B 1 110 ? 14.766 -35.344 2.352 1 96.44 110 SER B N 1
ATOM 3600 C CA . SER B 1 110 ? 14.125 -35.812 3.574 1 96.44 110 SER B CA 1
ATOM 3601 C C . SER B 1 110 ? 13.125 -36.938 3.279 1 96.44 110 SER B C 1
ATOM 3603 O O . SER B 1 110 ? 12.555 -37 2.188 1 96.44 110 SER B O 1
ATOM 3605 N N . GLN B 1 111 ? 13.07 -37.812 4.203 1 96.62 111 GLN B N 1
ATOM 3606 C CA . GLN B 1 111 ? 12.109 -38.906 4.207 1 96.62 111 GLN B CA 1
ATOM 3607 C C . GLN B 1 111 ? 11.438 -39.062 5.57 1 96.62 111 GLN B C 1
ATOM 3609 O O . GLN B 1 111 ? 12.109 -39.281 6.578 1 96.62 111 GLN B O 1
ATOM 3614 N N . GLN B 1 112 ? 10.117 -38.844 5.562 1 96.62 112 GLN B N 1
ATOM 3615 C CA . GLN B 1 112 ? 9.398 -38.906 6.832 1 96.62 112 GLN B CA 1
ATOM 3616 C C . GLN B 1 112 ? 8.078 -39.656 6.684 1 96.62 112 GLN B C 1
ATOM 3618 O O . GLN B 1 112 ? 7.418 -39.562 5.648 1 96.62 112 GLN B O 1
ATOM 3623 N N . ARG B 1 113 ? 7.707 -40.375 7.711 1 97.06 113 ARG B N 1
ATOM 3624 C CA . ARG B 1 113 ? 6.426 -41.094 7.684 1 97.06 113 ARG B CA 1
ATOM 3625 C C . ARG B 1 113 ? 5.293 -40.156 8.133 1 97.06 113 ARG B C 1
ATOM 3627 O O . ARG B 1 113 ? 5.5 -39.281 8.961 1 97.06 113 ARG B O 1
ATOM 3634 N N . HIS B 1 114 ? 4.148 -40.406 7.625 1 97 114 HIS B N 1
ATOM 3635 C CA . HIS B 1 114 ? 2.934 -39.656 7.93 1 97 114 HIS B CA 1
ATOM 3636 C C . HIS B 1 114 ? 1.701 -40.562 7.855 1 97 114 HIS B C 1
ATOM 3638 O O . HIS B 1 114 ? 1.699 -41.562 7.129 1 97 114 HIS B O 1
ATOM 3644 N N . GLU B 1 115 ? 0.661 -40.156 8.578 1 95.81 115 GLU B N 1
ATOM 3645 C CA . GLU B 1 115 ? -0.539 -41 8.672 1 95.81 115 GLU B CA 1
ATOM 3646 C C . GLU B 1 115 ? -1.411 -40.844 7.43 1 95.81 115 GLU B C 1
ATOM 3648 O O . GLU B 1 115 ? -2.213 -41.75 7.125 1 95.81 115 GLU B O 1
ATOM 3653 N N . ARG B 1 116 ? -1.238 -39.75 6.699 1 95.06 116 ARG B N 1
ATOM 3654 C CA . ARG B 1 116 ? -2.094 -39.469 5.551 1 95.06 116 ARG B CA 1
ATOM 3655 C C . ARG B 1 116 ? -1.263 -39.188 4.305 1 95.06 116 ARG B C 1
ATOM 3657 O O . ARG B 1 116 ? -0.138 -38.688 4.406 1 95.06 116 ARG B O 1
ATOM 3664 N N . LYS B 1 117 ? -1.864 -39.5 3.182 1 95.62 117 LYS B N 1
ATOM 3665 C CA . LYS B 1 117 ? -1.247 -39.156 1.906 1 95.62 117 LYS B CA 1
ATOM 3666 C C . LYS B 1 117 ? -1.249 -37.625 1.7 1 95.62 117 LYS B C 1
ATOM 3668 O O . LYS B 1 117 ? -2.143 -36.938 2.188 1 95.62 117 LYS B O 1
ATOM 3673 N N . LEU B 1 118 ? -0.245 -37.156 1.007 1 95.75 118 LEU B N 1
ATOM 3674 C CA . LEU B 1 118 ? -0.261 -35.75 0.61 1 95.75 118 LEU B CA 1
ATOM 3675 C C . LEU B 1 118 ? -1.186 -35.531 -0.583 1 95.75 118 LEU B C 1
ATOM 3677 O O . LEU B 1 118 ? -1.002 -36.125 -1.637 1 95.75 118 LEU B O 1
ATOM 3681 N N . ARG B 1 119 ? -2.082 -34.719 -0.381 1 93.81 119 ARG B N 1
ATOM 3682 C CA . ARG B 1 119 ? -2.988 -34.406 -1.482 1 93.81 119 ARG B CA 1
ATOM 3683 C C . ARG B 1 119 ? -2.469 -33.219 -2.301 1 93.81 119 ARG B C 1
ATOM 3685 O O . ARG B 1 119 ? -1.755 -32.375 -1.778 1 93.81 119 ARG B O 1
ATOM 3692 N N . THR B 1 120 ? -2.871 -33.25 -3.514 1 91.31 120 THR B N 1
ATOM 3693 C CA . THR B 1 120 ? -2.521 -32.125 -4.363 1 91.31 120 THR B CA 1
ATOM 3694 C C . THR B 1 120 ? -3.064 -30.828 -3.781 1 91.31 120 THR B C 1
ATOM 3696 O O . THR B 1 120 ? -4.223 -30.766 -3.359 1 91.31 120 THR B O 1
ATOM 3699 N N . GLY B 1 121 ? -2.203 -29.828 -3.686 1 90.75 121 GLY B N 1
ATOM 3700 C CA . GLY B 1 121 ? -2.633 -28.516 -3.215 1 90.75 121 GLY B CA 1
ATOM 3701 C C . GLY B 1 121 ? -2.57 -28.375 -1.705 1 90.75 121 GLY B C 1
ATOM 3702 O O . GLY B 1 121 ? -2.996 -27.359 -1.152 1 90.75 121 GLY B O 1
ATOM 3703 N N . CYS B 1 122 ? -2.094 -29.344 -1.043 1 93 122 CYS B N 1
ATOM 3704 C CA . CYS B 1 122 ? -2.102 -29.281 0.415 1 93 122 CYS B CA 1
ATOM 3705 C C . CYS B 1 122 ? -0.97 -28.406 0.931 1 93 122 CYS B C 1
ATOM 3707 O O . CYS B 1 122 ? -0.943 -28.047 2.109 1 93 122 CYS B O 1
ATOM 3709 N N . HIS B 1 123 ? -0.013 -28.047 0.001 1 94.25 123 HIS B N 1
ATOM 3710 C CA . HIS B 1 123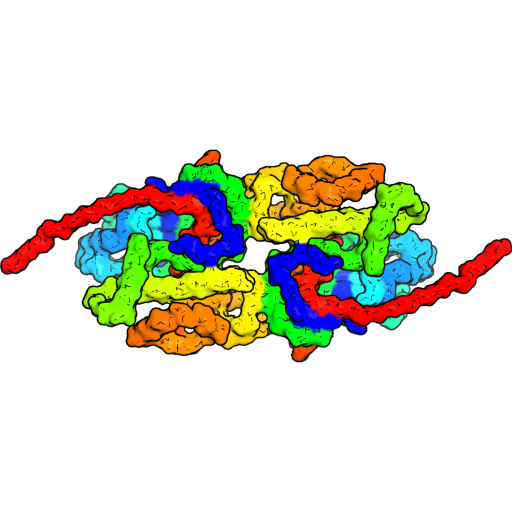 ? 1.097 -27.203 0.434 1 94.25 123 HIS B CA 1
ATOM 3711 C C . HIS B 1 123 ? 0.625 -25.797 0.747 1 94.25 123 HIS B C 1
ATOM 3713 O O . HIS B 1 123 ? -0.403 -25.344 0.232 1 94.25 123 HIS B O 1
ATOM 3719 N N . LYS B 1 124 ? 1.37 -25.141 1.561 1 94.12 124 LYS B N 1
ATOM 3720 C CA . LYS B 1 124 ? 1.04 -23.797 2.016 1 94.12 124 LYS B CA 1
ATOM 3721 C C . LYS B 1 124 ? 1.39 -22.75 0.955 1 94.12 124 LYS B C 1
ATOM 3723 O O . LYS B 1 124 ? 0.643 -21.797 0.749 1 94.12 124 LYS B O 1
ATOM 3728 N N . GLY B 1 125 ? 2.541 -22.891 0.41 1 96.12 125 GLY B N 1
ATOM 3729 C CA . GLY B 1 125 ? 3.033 -21.938 -0.577 1 96.12 125 GLY B CA 1
ATOM 3730 C C . GLY B 1 125 ? 4.402 -22.297 -1.121 1 96.12 125 GLY B C 1
ATOM 3731 O O . GLY B 1 125 ? 4.852 -23.438 -0.979 1 96.12 125 GLY B O 1
ATOM 3732 N N . ASN B 1 126 ? 4.934 -21.328 -1.845 1 97.81 126 ASN B N 1
ATOM 3733 C CA . ASN B 1 126 ? 6.238 -21.531 -2.463 1 97.81 126 ASN B CA 1
ATOM 3734 C C . ASN B 1 126 ? 7.16 -20.328 -2.242 1 97.81 126 ASN B C 1
ATOM 3736 O O . ASN B 1 126 ? 6.711 -19.188 -2.252 1 97.81 126 ASN B O 1
ATOM 3740 N N . LYS B 1 127 ? 8.406 -20.688 -2.025 1 98.38 127 LYS B N 1
ATOM 3741 C CA . LYS B 1 127 ? 9.453 -19.672 -2.012 1 98.38 127 LYS B CA 1
ATOM 3742 C C . LYS B 1 127 ? 10.203 -19.641 -3.338 1 98.38 127 LYS B C 1
ATOM 3744 O O . LYS B 1 127 ? 10.695 -20.672 -3.807 1 98.38 127 LYS B O 1
ATOM 3749 N N . PHE B 1 128 ? 10.336 -18.484 -3.867 1 98.62 128 PHE B N 1
ATOM 3750 C CA . PHE B 1 128 ? 10.977 -18.328 -5.168 1 98.62 128 PHE B CA 1
ATOM 3751 C C . PHE B 1 128 ? 12.305 -17.594 -5.027 1 98.62 128 PHE B C 1
ATOM 3753 O O . PHE B 1 128 ? 12.414 -16.641 -4.254 1 98.62 128 PHE B O 1
ATOM 3760 N N . THR B 1 129 ? 13.273 -18.031 -5.715 1 98.75 129 THR B N 1
ATOM 3761 C CA . THR B 1 129 ? 14.508 -17.312 -5.988 1 98.75 129 THR B CA 1
ATOM 3762 C C . THR B 1 129 ? 14.773 -17.234 -7.488 1 98.75 129 THR B C 1
ATOM 3764 O O . THR B 1 129 ? 15.055 -18.25 -8.125 1 98.75 129 THR B O 1
ATOM 3767 N N . ILE B 1 130 ? 14.719 -16.078 -8.023 1 98.69 130 ILE B N 1
ATOM 3768 C CA . ILE B 1 130 ? 14.781 -15.883 -9.461 1 98.69 130 ILE B CA 1
ATOM 3769 C C . ILE B 1 130 ? 15.969 -14.977 -9.805 1 98.69 130 ILE B C 1
ATOM 3771 O O . ILE B 1 130 ? 16.094 -13.883 -9.258 1 98.69 130 ILE B O 1
ATOM 3775 N N . THR B 1 131 ? 16.766 -15.461 -10.68 1 98.75 131 THR B N 1
ATOM 3776 C CA . THR B 1 131 ? 17.875 -14.648 -11.18 1 98.75 131 THR B CA 1
ATOM 3777 C C . THR B 1 131 ? 17.578 -14.164 -12.602 1 98.75 131 THR B C 1
ATOM 3779 O O . THR B 1 131 ? 17.391 -14.969 -13.508 1 98.75 131 THR B O 1
ATOM 3782 N N . LEU B 1 132 ? 17.5 -12.883 -12.797 1 98.75 132 LEU B N 1
ATOM 3783 C CA . LEU B 1 132 ? 17.344 -12.266 -14.102 1 98.75 132 LEU B CA 1
ATOM 3784 C C . LEU B 1 132 ? 18.703 -11.922 -14.703 1 98.75 132 LEU B C 1
ATOM 3786 O O . LEU B 1 132 ? 19.547 -11.336 -14.031 1 98.75 132 LEU B O 1
ATOM 3790 N N . ARG B 1 133 ? 18.891 -12.289 -15.914 1 98.62 133 ARG B N 1
ATOM 3791 C CA . ARG B 1 133 ? 20.156 -12.055 -16.578 1 98.62 133 ARG B CA 1
ATOM 3792 C C . ARG B 1 133 ? 19.984 -11.125 -17.781 1 98.62 133 ARG B C 1
ATOM 3794 O O . ARG B 1 133 ? 18.875 -10.992 -18.312 1 98.62 133 ARG B O 1
ATOM 3801 N N . ASN B 1 134 ? 21.094 -10.453 -18.188 1 98.62 134 ASN B N 1
ATOM 3802 C CA . ASN B 1 134 ? 21.109 -9.5 -19.281 1 98.62 134 ASN B CA 1
ATOM 3803 C C . ASN B 1 134 ? 20.078 -8.391 -19.078 1 98.62 134 ASN B C 1
ATOM 3805 O O . ASN B 1 134 ? 19.328 -8.062 -20 1 98.62 134 ASN B O 1
ATOM 3809 N N . VAL B 1 135 ? 20.016 -7.949 -17.922 1 98.75 135 VAL B N 1
ATOM 3810 C CA . VAL B 1 135 ? 19.109 -6.863 -17.578 1 98.75 135 VAL B CA 1
ATOM 3811 C C . VAL B 1 135 ? 19.562 -5.574 -18.25 1 98.75 135 VAL B C 1
ATOM 3813 O O . VAL B 1 135 ? 20.703 -5.137 -18.062 1 98.75 135 VAL B O 1
ATOM 3816 N N . THR B 1 136 ? 18.719 -4.918 -18.984 1 98.62 136 THR B N 1
ATOM 3817 C CA . THR B 1 136 ? 19.109 -3.764 -19.781 1 98.62 136 THR B CA 1
ATOM 3818 C C . THR B 1 136 ? 19.125 -2.494 -18.938 1 98.62 136 THR B C 1
ATOM 3820 O O . THR B 1 136 ? 19.906 -1.583 -19.188 1 98.62 136 THR B O 1
ATOM 3823 N N . ASP B 1 137 ? 18.219 -2.35 -17.984 1 97.81 137 ASP B N 1
ATOM 3824 C CA . ASP B 1 137 ? 18.094 -1.179 -17.125 1 97.81 137 ASP B CA 1
ATOM 3825 C C . ASP B 1 137 ? 17.766 -1.583 -15.695 1 97.81 137 ASP B C 1
ATOM 3827 O O . ASP B 1 137 ? 16.625 -1.471 -15.258 1 97.81 137 ASP B O 1
ATOM 3831 N N . PRO B 1 138 ? 18.781 -1.975 -14.938 1 97.94 138 PRO B N 1
ATOM 3832 C CA . PRO B 1 138 ? 18.547 -2.463 -13.578 1 97.94 138 PRO B CA 1
ATOM 3833 C C . PRO B 1 138 ? 17.812 -1.445 -12.703 1 97.94 138 PRO B C 1
ATOM 3835 O O . PRO B 1 138 ? 17 -1.825 -11.867 1 97.94 138 PRO B O 1
ATOM 3838 N N . LEU B 1 139 ? 18.078 -0.19 -12.867 1 97.12 139 LEU B N 1
ATOM 3839 C CA . LEU B 1 139 ? 17.438 0.837 -12.039 1 97.12 139 LEU B CA 1
ATOM 3840 C C . LEU B 1 139 ? 15.938 0.857 -12.258 1 97.12 139 LEU B C 1
ATOM 3842 O O . LEU B 1 139 ? 15.172 1.129 -11.328 1 97.12 139 LEU B O 1
ATOM 3846 N N . ASP B 1 140 ? 15.539 0.626 -13.453 1 97.25 140 ASP B N 1
ATOM 3847 C CA . ASP B 1 140 ? 14.109 0.581 -13.742 1 97.25 140 ASP B CA 1
ATOM 3848 C C . ASP B 1 140 ? 13.422 -0.511 -12.922 1 97.25 140 ASP B C 1
ATOM 3850 O O . ASP B 1 140 ? 12.312 -0.31 -12.414 1 97.25 140 ASP B O 1
ATOM 3854 N N . ILE B 1 141 ? 14.062 -1.64 -12.789 1 98.44 141 ILE B N 1
ATOM 3855 C CA . ILE B 1 141 ? 13.508 -2.732 -12 1 98.44 141 ILE B CA 1
ATOM 3856 C C . ILE B 1 141 ? 13.516 -2.355 -10.523 1 98.44 141 ILE B C 1
ATOM 3858 O O . ILE B 1 141 ? 12.508 -2.521 -9.828 1 98.44 141 ILE B O 1
ATOM 3862 N N . LEU B 1 142 ? 14.641 -1.851 -10.078 1 98.31 142 LEU B N 1
ATOM 3863 C CA . LEU B 1 142 ? 14.805 -1.524 -8.664 1 98.31 142 LEU B CA 1
ATOM 3864 C C . LEU B 1 142 ? 13.773 -0.494 -8.219 1 98.31 142 LEU B C 1
ATOM 3866 O O . LEU B 1 142 ? 13.234 -0.585 -7.117 1 98.31 142 LEU B O 1
ATOM 3870 N N . CYS B 1 143 ? 13.43 0.412 -9.078 1 97.25 143 CYS B N 1
ATOM 3871 C CA . CYS B 1 143 ? 12.5 1.492 -8.75 1 97.25 143 CYS B CA 1
ATOM 3872 C C . CYS B 1 143 ? 11.094 0.955 -8.523 1 97.25 143 CYS B C 1
ATOM 3874 O O . CYS B 1 143 ? 10.25 1.642 -7.949 1 97.25 143 CYS B O 1
ATOM 3876 N N . ARG B 1 144 ? 10.852 -0.26 -8.93 1 97.81 144 ARG B N 1
ATOM 3877 C CA . ARG B 1 144 ? 9.5 -0.808 -8.93 1 97.81 144 ARG B CA 1
ATOM 3878 C C . ARG B 1 144 ? 9.305 -1.771 -7.762 1 97.81 144 ARG B C 1
ATOM 3880 O O . ARG B 1 144 ? 8.18 -2.166 -7.461 1 97.81 144 ARG B O 1
ATOM 3887 N N . ILE B 1 145 ? 10.375 -2.088 -7.051 1 97.88 145 ILE B N 1
ATOM 3888 C CA . ILE B 1 145 ? 10.352 -3.178 -6.082 1 97.88 145 ILE B CA 1
ATOM 3889 C C . ILE B 1 145 ? 9.391 -2.836 -4.945 1 97.88 145 ILE B C 1
ATOM 3891 O O . ILE B 1 145 ? 8.547 -3.654 -4.566 1 97.88 145 ILE B O 1
ATOM 3895 N N . ASN B 1 146 ? 9.484 -1.702 -4.422 1 94.12 146 ASN B N 1
ATOM 3896 C CA . ASN B 1 146 ? 8.625 -1.358 -3.293 1 94.12 146 ASN B CA 1
ATOM 3897 C C . ASN B 1 146 ? 7.16 -1.291 -3.707 1 94.12 146 ASN B C 1
ATOM 3899 O O . ASN B 1 146 ? 6.273 -1.612 -2.914 1 94.12 146 ASN B O 1
ATOM 3903 N N . ALA B 1 147 ? 6.895 -0.819 -4.941 1 96.06 147 ALA B N 1
ATOM 3904 C CA . ALA B 1 147 ? 5.531 -0.849 -5.453 1 96.06 147 ALA B CA 1
ATOM 3905 C C . ALA B 1 147 ? 5 -2.277 -5.527 1 96.06 147 ALA B C 1
ATOM 3907 O O . ALA B 1 147 ? 3.889 -2.559 -5.074 1 96.06 147 ALA B O 1
ATOM 3908 N N . VAL B 1 148 ? 5.801 -3.131 -5.977 1 97.62 148 VAL B N 1
ATOM 3909 C CA . VAL B 1 148 ? 5.406 -4.523 -6.168 1 97.62 148 VAL B CA 1
ATOM 3910 C C . VAL B 1 148 ? 5.207 -5.195 -4.812 1 97.62 148 VAL B C 1
ATOM 3912 O O . VAL B 1 148 ? 4.328 -6.051 -4.66 1 97.62 148 VAL B O 1
ATOM 3915 N N . ARG B 1 149 ? 5.934 -4.793 -3.832 1 96.31 149 ARG B N 1
ATOM 3916 C CA . ARG B 1 149 ? 5.773 -5.32 -2.48 1 96.31 149 ARG B CA 1
ATOM 3917 C C . ARG B 1 149 ? 4.359 -5.078 -1.962 1 96.31 149 ARG B C 1
ATOM 3919 O O . ARG B 1 149 ? 3.859 -5.84 -1.131 1 96.31 149 ARG B O 1
ATOM 3926 N N . SER B 1 150 ? 3.76 -4.059 -2.541 1 93.75 150 SER B N 1
ATOM 3927 C CA . SER B 1 150 ? 2.406 -3.73 -2.104 1 93.75 150 SER B CA 1
ATOM 3928 C C . SER B 1 150 ? 1.368 -4.57 -2.84 1 93.75 150 SER B C 1
ATOM 3930 O O . SER B 1 150 ? 0.179 -4.52 -2.518 1 93.75 150 SER B O 1
ATOM 3932 N N . GLY B 1 151 ? 1.809 -5.234 -3.83 1 96.62 151 GLY B N 1
ATOM 3933 C CA . GLY B 1 151 ? 0.929 -6.16 -4.523 1 96.62 151 GLY B CA 1
ATOM 3934 C C . GLY B 1 151 ? 0.824 -5.883 -6.012 1 96.62 151 GLY B C 1
ATOM 3935 O O . GLY B 1 151 ? 1.078 -4.762 -6.457 1 96.62 151 GLY B O 1
ATOM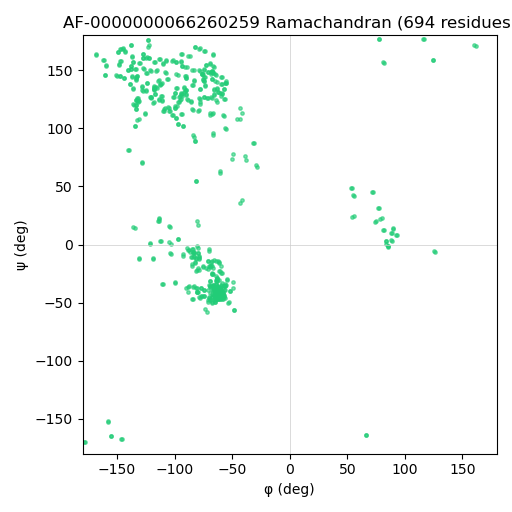 3936 N N . VAL B 1 152 ? 0.422 -6.914 -6.75 1 98.38 152 VAL B N 1
ATOM 3937 C CA . VAL B 1 152 ? 0.248 -6.859 -8.195 1 98.38 152 VAL B CA 1
ATOM 3938 C C . VAL B 1 152 ? -1.041 -7.574 -8.594 1 98.38 152 VAL B C 1
ATOM 3940 O O . VAL B 1 152 ? -1.62 -8.312 -7.789 1 98.38 152 VAL B O 1
ATOM 3943 N N . PRO B 1 153 ? -1.526 -7.297 -9.812 1 98.5 153 PRO B N 1
ATOM 3944 C CA . PRO B 1 153 ? -2.662 -8.109 -10.258 1 98.5 153 PRO B CA 1
ATOM 3945 C C . PRO B 1 153 ? -2.354 -9.602 -10.258 1 98.5 153 PRO B C 1
ATOM 3947 O O . PRO B 1 153 ? -1.313 -10.023 -10.773 1 98.5 153 PRO B O 1
ATOM 3950 N N . ASN B 1 154 ? -3.211 -10.359 -9.75 1 98.12 154 ASN B N 1
ATOM 3951 C CA . ASN B 1 154 ? -2.988 -11.797 -9.617 1 98.12 154 ASN B CA 1
ATOM 3952 C C . ASN B 1 154 ? -3.277 -12.531 -10.922 1 98.12 154 ASN B C 1
ATOM 3954 O O . ASN B 1 154 ? -4.031 -13.508 -10.93 1 98.12 154 ASN B O 1
ATOM 3958 N N . TYR B 1 155 ? -2.656 -12.133 -11.977 1 98.06 155 TYR B N 1
ATOM 3959 C CA . TYR B 1 155 ? -2.855 -12.711 -13.305 1 98.06 155 TYR B CA 1
ATOM 3960 C C . TYR B 1 155 ? -2.357 -14.148 -13.352 1 98.06 155 TYR B C 1
ATOM 3962 O O . TYR B 1 155 ? -1.374 -14.492 -12.695 1 98.06 155 TYR B O 1
ATOM 3970 N N . PHE B 1 156 ? -3.057 -14.883 -14.172 1 96.19 156 PHE B N 1
ATOM 3971 C CA . PHE B 1 156 ? -2.486 -16.156 -14.578 1 96.19 156 PHE B CA 1
ATOM 3972 C C . PHE B 1 156 ? -1.358 -15.953 -15.586 1 96.19 156 PHE B C 1
ATOM 3974 O O . PHE B 1 156 ? -1.455 -15.102 -16.469 1 96.19 156 PHE B O 1
ATOM 3981 N N . GLY B 1 157 ? -0.381 -16.719 -15.43 1 89.25 157 GLY B N 1
ATOM 3982 C CA . GLY B 1 157 ? 0.782 -16.609 -16.297 1 89.25 157 GLY B CA 1
ATOM 3983 C C . GLY B 1 157 ? 0.576 -17.234 -17.656 1 89.25 157 GLY B C 1
ATOM 3984 O O . GLY B 1 157 ? -0.372 -18 -17.859 1 89.25 157 GLY B O 1
ATOM 3985 N N . GLU B 1 158 ? 1.46 -17 -18.578 1 85.81 158 GLU B N 1
ATOM 3986 C CA . GLU B 1 158 ? 1.378 -17.469 -19.969 1 85.81 158 GLU B CA 1
ATOM 3987 C C . GLU B 1 158 ? 1.416 -18.984 -20.031 1 85.81 158 GLU B C 1
ATOM 3989 O O . GLU B 1 158 ? 0.824 -19.594 -20.922 1 85.81 158 GLU B O 1
ATOM 3994 N N . GLN B 1 159 ? 2.084 -19.547 -19.109 1 80.38 159 GLN B N 1
ATOM 3995 C CA . GLN B 1 159 ? 2.232 -21 -19.094 1 80.38 159 GLN B CA 1
ATOM 3996 C C . GLN B 1 159 ? 0.877 -21.688 -18.969 1 80.38 159 GLN B C 1
ATOM 3998 O O . GLN B 1 159 ? 0.722 -22.844 -19.375 1 80.38 159 GLN B O 1
ATOM 4003 N N . ARG B 1 160 ? -0.04 -20.969 -18.453 1 85.12 160 ARG B N 1
ATOM 4004 C CA . ARG B 1 160 ? -1.391 -21.5 -18.312 1 85.12 160 ARG B CA 1
ATOM 4005 C C . ARG B 1 160 ? -2.061 -21.656 -19.688 1 85.12 160 ARG B C 1
ATOM 4007 O O . ARG B 1 160 ? -2.961 -22.484 -19.844 1 85.12 160 ARG B O 1
ATOM 4014 N N . PHE B 1 161 ? -1.586 -20.984 -20.703 1 90.25 161 PHE B N 1
ATOM 4015 C CA . PHE B 1 161 ? -2.34 -20.875 -21.938 1 90.25 161 PHE B CA 1
ATOM 4016 C C . PHE B 1 161 ? -1.65 -21.625 -23.062 1 90.25 161 PHE B C 1
ATOM 4018 O O . PHE B 1 161 ? -2.152 -21.672 -24.188 1 90.25 161 PHE B O 1
ATOM 4025 N N . GLY B 1 162 ? -0.524 -22.297 -22.703 1 82.31 162 GLY B N 1
ATOM 4026 C CA . GLY B 1 162 ? 0.176 -23.109 -23.672 1 82.31 162 GLY B CA 1
ATOM 4027 C C . GLY B 1 162 ? 1.03 -22.297 -24.641 1 82.31 162 GLY B C 1
ATOM 4028 O O . GLY B 1 162 ? 1.062 -21.078 -24.547 1 82.31 162 GLY B O 1
ATOM 4029 N N . ARG B 1 163 ? 1.692 -22.984 -25.453 1 79.12 163 ARG B N 1
ATOM 4030 C CA . ARG B 1 163 ? 2.547 -22.328 -26.453 1 79.12 163 ARG B CA 1
ATOM 4031 C C . ARG B 1 163 ? 1.723 -21.484 -27.422 1 79.12 163 ARG B C 1
ATOM 4033 O O . ARG B 1 163 ? 0.764 -21.984 -28.016 1 79.12 163 ARG B O 1
ATOM 4040 N N . ASP B 1 164 ? 2.039 -20.234 -27.5 1 79.75 164 ASP B N 1
ATOM 4041 C CA . ASP B 1 164 ? 1.411 -19.281 -28.406 1 79.75 164 ASP B CA 1
ATOM 4042 C C . ASP B 1 164 ? -0.101 -19.25 -28.203 1 79.75 164 ASP B C 1
ATOM 4044 O O . ASP B 1 164 ? -0.862 -19.125 -29.172 1 79.75 164 ASP B O 1
ATOM 4048 N N . GLY B 1 165 ? -0.543 -19.625 -27.031 1 85.94 165 GLY B N 1
ATOM 4049 C CA . GLY B 1 165 ? -1.957 -19.531 -26.703 1 85.94 165 GLY B CA 1
ATOM 4050 C C . GLY B 1 165 ? -2.787 -20.656 -27.297 1 85.94 165 GLY B C 1
ATOM 4051 O O . GLY B 1 165 ? -3.992 -20.5 -27.516 1 85.94 165 GLY B O 1
ATOM 4052 N N . HIS B 1 166 ? -2.229 -21.672 -27.594 1 89.56 166 HIS B N 1
ATOM 4053 C CA . HIS B 1 166 ? -2.895 -22.781 -28.25 1 89.56 166 HIS B CA 1
ATOM 4054 C C . HIS B 1 166 ? -4.102 -23.25 -27.453 1 89.56 166 HIS B C 1
ATOM 4056 O O . HIS B 1 166 ? -5.133 -23.609 -28.031 1 89.56 166 HIS B O 1
ATOM 4062 N N . ASN B 1 167 ? -3.982 -23.281 -26.156 1 92.81 167 ASN B N 1
ATOM 4063 C CA . ASN B 1 167 ? -5.09 -23.734 -25.328 1 92.81 167 ASN B CA 1
ATOM 4064 C C . ASN B 1 167 ? -6.32 -22.844 -25.5 1 92.81 167 ASN B C 1
ATOM 4066 O O . ASN B 1 167 ? -7.453 -23.328 -25.422 1 92.81 167 ASN B O 1
ATOM 4070 N N . LEU B 1 168 ? -6.125 -21.609 -25.781 1 93.75 168 LEU B N 1
ATOM 4071 C CA . LEU B 1 168 ? -7.242 -20.688 -25.969 1 93.75 168 LEU B CA 1
ATOM 4072 C C . LEU B 1 168 ? -7.926 -20.922 -27.312 1 93.75 168 LEU B C 1
ATOM 4074 O O . LEU B 1 168 ? -9.148 -20.828 -27.422 1 93.75 168 LEU B O 1
ATOM 4078 N N . VAL B 1 169 ? -7.113 -21.188 -28.297 1 93.88 169 VAL B N 1
ATOM 4079 C CA . VAL B 1 169 ? -7.66 -21.516 -29.609 1 93.88 169 VAL B CA 1
ATOM 4080 C C . VAL B 1 169 ? -8.523 -22.781 -29.5 1 93.88 169 VAL B C 1
ATOM 4082 O O . VAL B 1 169 ? -9.633 -22.812 -30.031 1 93.88 169 VAL B O 1
ATOM 4085 N N . MET B 1 170 ? -8.008 -23.734 -28.781 1 94.62 170 MET B N 1
ATOM 4086 C CA . MET B 1 170 ? -8.75 -24.969 -28.578 1 94.62 170 MET B CA 1
ATOM 4087 C C . MET B 1 170 ? -10.031 -24.703 -27.797 1 94.62 170 MET B C 1
ATOM 4089 O O . MET B 1 170 ? -11.062 -25.328 -28.062 1 94.62 170 MET B O 1
ATOM 4093 N N . ALA B 1 171 ? -9.992 -23.859 -26.891 1 94.94 171 ALA B N 1
ATOM 4094 C CA . ALA B 1 171 ? -11.18 -23.5 -26.125 1 94.94 171 ALA B CA 1
ATOM 4095 C C . ALA B 1 171 ? -12.25 -22.891 -27.016 1 94.94 171 ALA B C 1
ATOM 4097 O O . ALA B 1 171 ? -13.43 -23.234 -26.906 1 94.94 171 ALA B O 1
ATOM 4098 N N . GLU B 1 172 ? -11.844 -22 -27.875 1 94.38 172 GLU B N 1
ATOM 4099 C CA . GLU B 1 172 ? -12.766 -21.375 -28.828 1 94.38 172 GLU B CA 1
ATOM 4100 C C . GLU B 1 172 ? -13.461 -22.438 -29.672 1 94.38 172 GLU B C 1
ATOM 4102 O O . GLU B 1 172 ? -14.68 -22.391 -29.875 1 94.38 172 GLU B O 1
ATOM 4107 N N . LYS B 1 173 ? -12.688 -23.344 -30.109 1 94.5 173 LYS B N 1
ATOM 4108 C CA . LYS B 1 173 ? -13.234 -24.438 -30.922 1 94.5 173 LYS B CA 1
ATOM 4109 C C . LYS B 1 173 ? -14.18 -25.297 -30.109 1 94.5 173 LYS B C 1
ATOM 4111 O O . LYS B 1 173 ? -15.242 -25.688 -30.594 1 94.5 173 LYS B O 1
ATOM 4116 N N . MET B 1 174 ? -13.758 -25.594 -28.938 1 94.56 174 MET B N 1
ATOM 4117 C CA . MET B 1 174 ? -14.578 -26.422 -28.062 1 94.56 174 MET B CA 1
ATOM 4118 C C . MET B 1 174 ? -15.938 -25.766 -27.812 1 94.56 174 MET B C 1
ATOM 4120 O O . MET B 1 174 ? -16.969 -26.422 -27.922 1 94.56 174 MET B O 1
ATOM 4124 N N . PHE B 1 175 ? -15.961 -24.516 -27.562 1 92.81 175 PHE B N 1
ATOM 4125 C CA . PHE B 1 175 ? -17.203 -23.812 -27.266 1 92.81 175 PHE B CA 1
ATOM 4126 C C . PHE B 1 175 ? -18.016 -23.594 -28.531 1 92.81 175 PHE B C 1
ATOM 4128 O O . PHE B 1 175 ? -19.219 -23.297 -28.469 1 92.81 175 PHE B O 1
ATOM 4135 N N . ALA B 1 176 ? -17.375 -23.672 -29.672 1 92 176 ALA B N 1
ATOM 4136 C CA . ALA B 1 176 ? -18.078 -23.594 -30.938 1 92 176 ALA B CA 1
ATOM 4137 C C . ALA B 1 176 ? -18.656 -24.953 -31.344 1 92 176 ALA B C 1
ATOM 4139 O O . ALA B 1 176 ? -19.297 -25.094 -32.375 1 92 176 ALA B O 1
ATOM 4140 N N . GLY B 1 177 ? -18.312 -26 -30.547 1 91.12 177 GLY B N 1
ATOM 4141 C CA . GLY B 1 177 ? -19 -27.266 -30.781 1 91.12 177 GLY B CA 1
ATOM 4142 C C . GLY B 1 177 ? -18.047 -28.422 -31.031 1 91.12 177 GLY B C 1
ATOM 4143 O O . GLY B 1 177 ? -18.484 -29.562 -31.141 1 91.12 177 GLY B O 1
ATOM 4144 N N . GLU B 1 178 ? -16.75 -28.156 -31.125 1 93.94 178 GLU B N 1
ATOM 4145 C CA . GLU B 1 178 ? -15.797 -29.234 -31.344 1 93.94 178 GLU B CA 1
ATOM 4146 C C . GLU B 1 178 ? -15.609 -30.062 -30.078 1 93.94 178 GLU B C 1
ATOM 4148 O O . GLU B 1 178 ? -15.477 -29.516 -28.984 1 93.94 178 GLU B O 1
ATOM 4153 N N . ARG B 1 179 ? -15.586 -31.359 -30.281 1 91.69 179 ARG B N 1
ATOM 4154 C CA . ARG B 1 179 ? -15.445 -32.25 -29.141 1 91.69 179 ARG B CA 1
ATOM 4155 C C . ARG B 1 179 ? -13.984 -32.625 -28.906 1 91.69 179 ARG B C 1
ATOM 4157 O O . ARG B 1 179 ? -13.281 -33 -29.844 1 91.69 179 ARG B O 1
ATOM 4164 N N . ILE B 1 180 ? -13.617 -32.469 -27.703 1 92.19 180 ILE B N 1
ATOM 4165 C CA . ILE B 1 180 ? -12.305 -32.938 -27.281 1 92.19 180 ILE B CA 1
ATOM 4166 C C . ILE B 1 180 ? -12.445 -34.219 -26.484 1 92.19 180 ILE B C 1
ATOM 4168 O O . ILE B 1 180 ? -12.945 -34.219 -25.359 1 92.19 180 ILE B O 1
ATOM 4172 N N . ARG B 1 181 ? -11.938 -35.312 -26.984 1 91.44 181 ARG B N 1
ATOM 4173 C CA . ARG B 1 181 ? -12.172 -36.656 -26.422 1 91.44 181 ARG B CA 1
ATOM 4174 C C . ARG B 1 181 ? -11.25 -36.906 -25.234 1 91.44 181 ARG B C 1
ATOM 4176 O O . ARG B 1 181 ? -11.664 -37.531 -24.25 1 91.44 181 ARG B O 1
ATOM 4183 N N . ASP B 1 182 ? -10.07 -36.406 -25.375 1 92.19 182 ASP B N 1
ATOM 4184 C CA . ASP B 1 182 ? -9.117 -36.625 -24.281 1 92.19 182 ASP B CA 1
ATOM 4185 C C . ASP B 1 182 ? -9.523 -35.844 -23.047 1 92.19 182 ASP B C 1
ATOM 4187 O O . ASP B 1 182 ? -9.508 -34.625 -23.047 1 92.19 182 ASP B O 1
ATOM 4191 N N . LYS B 1 183 ? -9.906 -36.562 -22 1 90.88 183 LYS B N 1
ATOM 4192 C CA . LYS B 1 183 ? -10.422 -35.969 -20.781 1 90.88 183 LYS B CA 1
ATOM 4193 C C . LYS B 1 183 ? -9.391 -35.031 -20.141 1 90.88 183 LYS B C 1
ATOM 4195 O O . LYS B 1 183 ? -9.734 -33.969 -19.641 1 90.88 183 LYS B O 1
ATOM 4200 N N . LYS B 1 184 ? -8.211 -35.438 -20.141 1 87.12 184 LYS B N 1
ATOM 4201 C CA . LYS B 1 184 ? -7.145 -34.625 -19.531 1 87.12 184 LYS B CA 1
ATOM 4202 C C . LYS B 1 184 ? -6.957 -33.312 -20.281 1 87.12 184 LYS B C 1
ATOM 4204 O O . LYS B 1 184 ? -6.887 -32.25 -19.672 1 87.12 184 LYS B O 1
ATOM 4209 N N . LEU B 1 185 ? -6.84 -33.438 -21.562 1 89.94 185 LEU B N 1
ATOM 4210 C CA . LEU B 1 185 ? -6.695 -32.25 -22.406 1 89.94 185 LEU B CA 1
ATOM 4211 C C . LEU B 1 185 ? -7.887 -31.328 -22.234 1 89.94 185 LEU B C 1
ATOM 4213 O O . LEU B 1 185 ? -7.719 -30.109 -22.141 1 89.94 185 LEU B O 1
ATOM 4217 N N . ARG B 1 186 ? -9.039 -31.906 -22.203 1 93.25 186 ARG B N 1
ATOM 4218 C CA . ARG B 1 186 ? -10.258 -31.125 -22.016 1 93.25 186 ARG B CA 1
ATOM 4219 C C . ARG B 1 186 ? -10.188 -30.312 -20.719 1 93.25 186 ARG B C 1
ATOM 4221 O O . ARG B 1 186 ? -10.547 -29.141 -20.703 1 93.25 186 ARG B O 1
ATOM 4228 N N . GLY B 1 187 ? -9.773 -30.906 -19.688 1 93.38 187 GLY B N 1
ATOM 4229 C CA . GLY B 1 187 ? -9.609 -30.203 -18.422 1 93.38 187 GLY B CA 1
ATOM 4230 C C . GLY B 1 187 ? -8.656 -29.031 -18.516 1 93.38 187 GLY B C 1
ATOM 4231 O O . GLY B 1 187 ? -8.945 -27.953 -17.984 1 93.38 187 GLY B O 1
ATOM 4232 N N . ILE B 1 188 ? -7.59 -29.234 -19.219 1 91.44 188 ILE B N 1
ATOM 4233 C CA . ILE B 1 188 ? -6.578 -28.188 -19.391 1 91.44 188 ILE B CA 1
ATOM 4234 C C . ILE B 1 188 ? -7.176 -27.016 -20.141 1 91.44 188 ILE B C 1
ATOM 4236 O O . ILE B 1 188 ? -6.98 -25.859 -19.75 1 91.44 188 ILE B O 1
ATOM 4240 N N . ILE B 1 189 ? -7.848 -27.344 -21.141 1 93.94 189 ILE B N 1
ATOM 4241 C CA . ILE B 1 189 ? -8.438 -26.328 -22 1 93.94 189 ILE B CA 1
ATOM 4242 C C . ILE B 1 189 ? -9.477 -25.531 -21.234 1 93.94 189 ILE B C 1
ATOM 4244 O O . ILE B 1 189 ? -9.523 -24.297 -21.312 1 93.94 189 ILE B O 1
ATOM 4248 N N . ILE B 1 190 ? -10.273 -26.219 -20.453 1 95.19 190 ILE B N 1
ATOM 4249 C CA . ILE B 1 190 ? -11.312 -25.578 -19.641 1 95.19 190 ILE B CA 1
ATOM 4250 C C . ILE B 1 190 ? -10.664 -24.641 -18.641 1 95.19 190 ILE B C 1
ATOM 4252 O O . ILE B 1 190 ? -11.094 -23.484 -18.484 1 95.19 190 ILE B O 1
ATOM 4256 N N . SER B 1 191 ? -9.664 -25.047 -18.047 1 94.19 191 SER B N 1
ATOM 4257 C CA . SER B 1 191 ? -8.945 -24.234 -17.078 1 94.19 191 SER B CA 1
ATOM 4258 C C . SER B 1 191 ? -8.328 -23 -17.734 1 94.19 191 SER B C 1
ATOM 4260 O O . SER B 1 191 ? -8.375 -21.906 -17.172 1 94.19 191 SER B O 1
ATOM 4262 N N . ALA B 1 192 ? -7.773 -23.203 -18.844 1 94.62 192 ALA B N 1
ATOM 4263 C CA . ALA B 1 192 ? -7.168 -22.094 -19.578 1 94.62 192 ALA B CA 1
ATOM 4264 C C . ALA B 1 192 ? -8.211 -21.047 -19.938 1 94.62 192 ALA B C 1
ATOM 4266 O O . ALA B 1 192 ? -7.965 -19.844 -19.812 1 94.62 192 ALA B O 1
ATOM 4267 N N . ALA B 1 193 ? -9.336 -21.547 -20.391 1 95.5 193 ALA B N 1
ATOM 4268 C CA . ALA B 1 193 ? -10.414 -20.625 -20.75 1 95.5 193 ALA B CA 1
ATOM 4269 C C . ALA B 1 193 ? -10.859 -19.797 -19.547 1 95.5 193 ALA B C 1
ATOM 4271 O O . ALA B 1 193 ? -10.984 -18.578 -19.641 1 95.5 193 ALA B O 1
ATOM 4272 N N . ARG B 1 194 ? -11.062 -20.453 -18.469 1 95.88 194 ARG B N 1
ATOM 4273 C CA . ARG B 1 194 ? -11.492 -19.781 -17.234 1 95.88 194 ARG B CA 1
ATOM 4274 C C . ARG B 1 194 ? -10.445 -18.781 -16.766 1 95.88 194 ARG B C 1
ATOM 4276 O O . ARG B 1 194 ? -10.789 -17.672 -16.344 1 95.88 194 ARG B O 1
ATOM 4283 N N . SER B 1 195 ? -9.195 -19.156 -16.875 1 96.56 195 SER B N 1
ATOM 4284 C CA . SER B 1 195 ? -8.086 -18.297 -16.484 1 96.56 195 SER B CA 1
ATOM 4285 C C . SER B 1 195 ? -8.016 -17.062 -17.391 1 96.56 195 SER B C 1
ATOM 4287 O O . SER B 1 195 ? -7.711 -15.961 -16.906 1 96.56 195 SER B O 1
ATOM 4289 N N . HIS B 1 196 ? -8.32 -17.297 -18.609 1 96.06 196 HIS B N 1
ATOM 4290 C CA . HIS B 1 196 ? -8.297 -16.188 -19.562 1 96.06 196 HIS B CA 1
ATOM 4291 C C . HIS B 1 196 ? -9.352 -15.148 -19.219 1 96.06 196 HIS B C 1
ATOM 4293 O O . HIS B 1 196 ? -9.062 -13.953 -19.172 1 96.06 196 HIS B O 1
ATOM 4299 N N . VAL B 1 197 ? -10.508 -15.578 -18.953 1 96.56 197 VAL B N 1
ATOM 4300 C CA . VAL B 1 197 ? -11.594 -14.672 -18.609 1 96.56 197 VAL B CA 1
ATOM 4301 C C . VAL B 1 197 ? -11.273 -13.945 -17.312 1 96.56 197 VAL B C 1
ATOM 4303 O O . VAL B 1 197 ? -11.484 -12.734 -17.203 1 96.56 197 VAL B O 1
ATOM 4306 N N . PHE B 1 198 ? -10.766 -14.711 -16.359 1 97.75 198 PHE B N 1
ATOM 4307 C CA . PHE B 1 198 ? -10.32 -14.102 -15.109 1 97.75 198 PHE B CA 1
ATOM 4308 C C . PHE B 1 198 ? -9.344 -12.969 -15.375 1 97.75 198 PHE B C 1
ATOM 4310 O O . PHE B 1 198 ? -9.523 -11.852 -14.883 1 97.75 198 PHE B O 1
ATOM 4317 N N . ASN B 1 199 ? -8.344 -13.227 -16.188 1 98 199 ASN B N 1
ATOM 4318 C CA . ASN B 1 199 ? -7.324 -12.227 -16.5 1 98 199 ASN B CA 1
ATOM 4319 C C . ASN B 1 199 ? -7.938 -10.984 -17.125 1 98 199 ASN B C 1
ATOM 4321 O O . ASN B 1 199 ? -7.562 -9.859 -16.797 1 98 199 ASN B O 1
ATOM 4325 N N . GLN B 1 200 ? -8.859 -11.203 -18.016 1 97 200 GLN B N 1
ATOM 4326 C CA . GLN B 1 200 ? -9.484 -10.07 -18.703 1 97 200 GLN B CA 1
ATOM 4327 C C . GLN B 1 200 ? -10.266 -9.203 -17.719 1 97 200 GLN B C 1
ATOM 4329 O O . GLN B 1 200 ? -10.211 -7.969 -17.781 1 97 200 GLN B O 1
ATOM 4334 N N . LEU B 1 201 ? -10.93 -9.805 -16.844 1 97.25 201 LEU B N 1
ATOM 4335 C CA . LEU B 1 201 ? -11.711 -9.055 -15.859 1 97.25 201 LEU B CA 1
ATOM 4336 C C . LEU B 1 201 ? -10.797 -8.281 -14.914 1 97.25 201 LEU B C 1
ATOM 4338 O O . LEU B 1 201 ? -11.055 -7.113 -14.617 1 97.25 201 LEU B O 1
ATOM 4342 N N . VAL B 1 202 ? -9.75 -8.953 -14.445 1 98.12 202 VAL B N 1
ATOM 4343 C CA . VAL B 1 202 ? -8.789 -8.297 -13.562 1 98.12 202 VAL B CA 1
ATOM 4344 C C . VAL B 1 202 ? -8.148 -7.113 -14.289 1 98.12 202 VAL B C 1
ATOM 4346 O O . VAL B 1 202 ? -7.965 -6.043 -13.703 1 98.12 202 VAL B O 1
ATOM 4349 N N . SER B 1 203 ? -7.863 -7.328 -15.531 1 98.06 203 SER B N 1
ATOM 4350 C CA . SER B 1 203 ? -7.27 -6.27 -16.344 1 98.06 203 SER B CA 1
ATOM 4351 C C . SER B 1 203 ? -8.195 -5.066 -16.438 1 98.06 203 SER B C 1
ATOM 4353 O O . SER B 1 203 ? -7.758 -3.922 -16.328 1 98.06 203 SER B O 1
ATOM 4355 N N . LEU B 1 204 ? -9.438 -5.312 -16.656 1 96.62 204 LEU B N 1
ATOM 4356 C CA . LEU B 1 204 ? -10.414 -4.234 -16.719 1 96.62 204 LEU B CA 1
ATOM 4357 C C . LEU B 1 204 ? -10.523 -3.504 -15.391 1 96.62 204 LEU B C 1
ATOM 4359 O O . LEU B 1 204 ? -10.602 -2.273 -15.352 1 96.62 204 LEU B O 1
ATOM 4363 N N . ARG B 1 205 ? -10.516 -4.277 -14.344 1 97.12 205 ARG B N 1
ATOM 4364 C CA . ARG B 1 205 ? -10.539 -3.693 -13.008 1 97.12 205 ARG B CA 1
ATOM 4365 C C . ARG B 1 205 ? -9.352 -2.768 -12.797 1 97.12 205 ARG B C 1
ATOM 4367 O O . ARG B 1 205 ? -9.5 -1.658 -12.281 1 97.12 205 ARG B O 1
ATOM 4374 N N . VAL B 1 206 ? -8.195 -3.213 -13.148 1 97.06 206 VAL B N 1
ATOM 4375 C CA . VAL B 1 206 ? -6.965 -2.445 -13.008 1 97.06 206 VAL B CA 1
ATOM 4376 C C . VAL B 1 206 ? -7.078 -1.138 -13.789 1 97.06 206 VAL B C 1
ATOM 4378 O O . VAL B 1 206 ? -6.734 -0.07 -13.273 1 97.06 206 VAL B O 1
ATOM 4381 N N . LYS B 1 207 ? -7.582 -1.233 -14.945 1 95.19 207 LYS B N 1
ATOM 4382 C CA . LYS B 1 207 ? -7.699 -0.069 -15.82 1 95.19 207 LYS B CA 1
ATOM 4383 C C . LYS B 1 207 ? -8.703 0.939 -15.258 1 95.19 207 LYS B C 1
ATOM 4385 O O . LYS B 1 207 ? -8.414 2.135 -15.188 1 95.19 207 LYS B O 1
ATOM 4390 N N . GLU B 1 208 ? -9.781 0.459 -14.789 1 91.56 208 GLU B N 1
ATOM 4391 C CA . GLU B 1 208 ? -10.891 1.34 -14.438 1 91.56 208 GLU B CA 1
ATOM 4392 C C . GLU B 1 208 ? -10.773 1.844 -13 1 91.56 208 GLU B C 1
ATOM 4394 O O . GLU B 1 208 ? -11.102 2.994 -12.711 1 91.56 208 GLU B O 1
ATOM 4399 N N . HIS B 1 209 ? -10.297 1.007 -12.133 1 89.88 209 HIS B N 1
ATOM 4400 C CA . HIS B 1 209 ? -10.422 1.343 -10.727 1 89.88 209 HIS B CA 1
ATOM 4401 C C . HIS B 1 209 ? -9.094 1.18 -10 1 89.88 209 HIS B C 1
ATOM 4403 O O . HIS B 1 209 ? -8.938 1.64 -8.859 1 89.88 209 HIS B O 1
ATOM 4409 N N . GLY B 1 210 ? -8.188 0.578 -10.656 1 92.38 210 GLY B N 1
ATOM 4410 C CA . GLY B 1 210 ? -7.004 0.172 -9.922 1 92.38 210 GLY B CA 1
ATOM 4411 C C . GLY B 1 210 ? -7.281 -0.887 -8.875 1 92.38 210 GLY B C 1
ATOM 4412 O O . GLY B 1 210 ? -8.297 -1.579 -8.938 1 92.38 210 GLY B O 1
ATOM 4413 N N . LEU B 1 211 ? -6.367 -1.099 -7.945 1 95.38 211 LEU B N 1
ATOM 4414 C CA . LEU B 1 211 ? -6.551 -2.133 -6.934 1 95.38 211 LEU B CA 1
ATOM 4415 C C . LEU B 1 211 ? -6.523 -1.534 -5.531 1 95.38 211 LEU B C 1
ATOM 4417 O O . LEU B 1 211 ? -6.68 -2.252 -4.543 1 95.38 211 LEU B O 1
ATOM 4421 N N . ALA B 1 212 ? -6.367 -0.26 -5.488 1 94.31 212 ALA B N 1
ATOM 4422 C CA . ALA B 1 212 ? -6.254 0.389 -4.184 1 94.31 212 ALA B CA 1
ATOM 4423 C C . ALA B 1 212 ? -7.625 0.591 -3.547 1 94.31 212 ALA B C 1
ATOM 4425 O O . ALA B 1 212 ? -7.805 0.335 -2.354 1 94.31 212 ALA B O 1
ATOM 4426 N N . LYS B 1 213 ? -8.594 0.974 -4.289 1 95.44 213 LYS B N 1
ATOM 4427 C CA . LYS B 1 213 ? -9.953 1.223 -3.814 1 95.44 213 LYS B CA 1
ATOM 4428 C C . LYS B 1 213 ? -10.836 -0.011 -3.996 1 95.44 213 LYS B C 1
ATOM 4430 O O . LYS B 1 213 ? -10.539 -0.872 -4.828 1 95.44 213 LYS B O 1
ATOM 4435 N N . THR B 1 214 ? -11.883 -0.063 -3.201 1 96.62 214 THR B N 1
ATOM 4436 C CA . THR B 1 214 ? -12.922 -1.056 -3.451 1 96.62 214 THR B CA 1
ATOM 4437 C C . THR B 1 214 ? -14.031 -0.467 -4.316 1 96.62 214 THR B C 1
ATOM 4439 O O . THR B 1 214 ? -14.102 0.749 -4.508 1 96.62 214 THR B O 1
ATOM 4442 N N . MET B 1 215 ? -14.812 -1.312 -4.848 1 95.44 215 MET B N 1
ATOM 4443 C CA . MET B 1 215 ? -16.094 -0.894 -5.418 1 95.44 215 MET B CA 1
ATOM 4444 C C . MET B 1 215 ? -17.156 -0.763 -4.336 1 95.44 215 MET B C 1
ATOM 4446 O O . MET B 1 215 ? -16.922 -1.139 -3.186 1 95.44 215 MET B O 1
ATOM 4450 N N . HIS B 1 216 ? -18.297 -0.185 -4.727 1 96.19 216 HIS B N 1
ATOM 4451 C CA . HIS B 1 216 ? -19.391 -0.04 -3.77 1 96.19 216 HIS B CA 1
ATOM 4452 C C . HIS B 1 216 ? -19.859 -1.398 -3.26 1 96.19 216 HIS B C 1
ATOM 4454 O O . HIS B 1 216 ? -20.234 -1.53 -2.096 1 96.19 216 HIS B O 1
ATOM 4460 N N . ARG B 1 217 ? -19.844 -2.297 -4.152 1 96.25 217 ARG B N 1
ATOM 4461 C CA . ARG B 1 217 ? -20.156 -3.689 -3.85 1 96.25 217 ARG B CA 1
ATOM 4462 C C . ARG B 1 217 ? -19.062 -4.625 -4.363 1 96.25 217 ARG B C 1
ATOM 4464 O O . ARG B 1 217 ? -18.562 -4.438 -5.469 1 96.25 217 ARG B O 1
ATOM 4471 N N . GLU B 1 218 ? -18.672 -5.523 -3.482 1 97.12 218 GLU B N 1
ATOM 4472 C CA . GLU B 1 218 ? -17.609 -6.48 -3.805 1 97.12 218 GLU B CA 1
ATOM 4473 C C . GLU B 1 218 ? -18.031 -7.902 -3.455 1 97.12 218 GLU B C 1
ATOM 4475 O O . GLU B 1 218 ? -18.953 -8.109 -2.664 1 97.12 218 GLU B O 1
ATOM 4480 N N . VAL B 1 219 ? -17.406 -8.805 -4.109 1 97.81 219 VAL B N 1
ATOM 4481 C CA . VAL B 1 219 ? -17.391 -10.172 -3.592 1 97.81 219 VAL B CA 1
ATOM 4482 C C . VAL B 1 219 ? -16.094 -10.43 -2.85 1 97.81 219 VAL B C 1
ATOM 4484 O O . VAL B 1 219 ? -15.023 -10.508 -3.467 1 97.81 219 VAL B O 1
ATOM 4487 N N . PHE B 1 220 ? -16.172 -10.531 -1.552 1 98 220 PHE B N 1
ATOM 4488 C CA . PHE B 1 220 ? -15.008 -10.727 -0.708 1 98 220 PHE B CA 1
ATOM 4489 C C . PHE B 1 220 ? -14.734 -12.219 -0.496 1 98 220 PHE B C 1
ATOM 4491 O O . PHE B 1 220 ? -15.672 -13.016 -0.422 1 98 220 PHE B O 1
ATOM 4498 N N . MET B 1 221 ? -13.516 -12.523 -0.423 1 97.19 221 MET B N 1
ATOM 4499 C CA . MET B 1 221 ? -13.102 -13.883 -0.071 1 97.19 221 MET B CA 1
ATOM 4500 C C . MET B 1 221 ? -12.562 -13.93 1.354 1 97.19 221 MET B C 1
ATOM 4502 O O . MET B 1 221 ? -11.867 -13.016 1.79 1 97.19 221 MET B O 1
ATOM 4506 N N . LEU B 1 222 ? -12.867 -14.977 1.989 1 96.12 222 LEU B N 1
ATOM 4507 C CA . LEU B 1 222 ? -12.281 -15.195 3.307 1 96.12 222 LEU B CA 1
ATOM 4508 C C . LEU B 1 222 ? -10.836 -15.68 3.184 1 96.12 222 LEU B C 1
ATOM 4510 O O . LEU B 1 222 ? -10.547 -16.578 2.389 1 96.12 222 LEU B O 1
ATOM 4514 N N . SER B 1 223 ? -10 -15.055 3.994 1 91.69 223 SER B N 1
ATOM 4515 C CA . SER B 1 223 ? -8.586 -15.43 3.947 1 91.69 223 SER B CA 1
ATOM 4516 C C . SER B 1 223 ? -8.391 -16.891 4.336 1 91.69 223 SER B C 1
ATOM 4518 O O . SER B 1 223 ? -8.914 -17.344 5.355 1 91.69 223 SER B O 1
ATOM 4520 N N . GLY B 1 224 ? -7.625 -17.641 3.51 1 83.69 224 GLY B N 1
ATOM 4521 C CA . GLY B 1 224 ? -7.293 -19.031 3.818 1 83.69 224 GLY B CA 1
ATOM 4522 C C . GLY B 1 224 ? -8.375 -20 3.41 1 83.69 224 GLY B C 1
ATOM 4523 O O . GLY B 1 224 ? -8.305 -21.188 3.734 1 83.69 224 GLY B O 1
ATOM 4524 N N . SER B 1 225 ? -9.43 -19.438 2.779 1 87 225 SER B N 1
ATOM 4525 C CA . SER B 1 225 ? -10.508 -20.328 2.348 1 87 225 SER B CA 1
ATOM 4526 C C . SER B 1 225 ? -11 -19.953 0.952 1 87 225 SER B C 1
ATOM 4528 O O . SER B 1 225 ? -10.57 -18.953 0.384 1 87 225 SER B O 1
ATOM 4530 N N . ASN B 1 226 ? -11.836 -20.828 0.475 1 87.94 226 ASN B N 1
ATOM 4531 C CA . ASN B 1 226 ? -12.438 -20.562 -0.823 1 87.94 226 ASN B CA 1
ATOM 4532 C C . ASN B 1 226 ? -13.828 -19.938 -0.674 1 87.94 226 ASN B C 1
ATOM 4534 O O . ASN B 1 226 ? -14.5 -19.656 -1.67 1 87.94 226 ASN B O 1
ATOM 4538 N N . ALA B 1 227 ? -14.172 -19.672 0.533 1 94.5 227 ALA B N 1
ATOM 4539 C CA . ALA B 1 227 ? -15.492 -19.078 0.757 1 94.5 227 ALA B CA 1
ATOM 4540 C C . ALA B 1 227 ? -15.5 -17.594 0.372 1 94.5 227 ALA B C 1
ATOM 4542 O O . ALA B 1 227 ? -14.477 -16.922 0.481 1 94.5 227 ALA B O 1
ATOM 4543 N N . PHE B 1 228 ? -16.688 -17.203 -0.12 1 97 228 PHE B N 1
ATOM 4544 C CA . PHE B 1 228 ? -16.812 -15.812 -0.52 1 97 228 PHE B CA 1
ATOM 4545 C C . PHE B 1 228 ? -18.234 -15.305 -0.28 1 97 228 PHE B C 1
ATOM 4547 O O . PHE B 1 228 ? -19.156 -16.109 -0.115 1 97 228 PHE B O 1
ATOM 4554 N N . PHE B 1 229 ? -18.375 -14.039 -0.166 1 97.5 229 PHE B N 1
ATOM 4555 C CA . PHE B 1 229 ? -19.688 -13.414 0.008 1 97.5 229 PHE B CA 1
ATOM 4556 C C . PHE B 1 229 ? -19.719 -12.039 -0.656 1 97.5 229 PHE B C 1
ATOM 4558 O O . PHE B 1 229 ? -18.703 -11.352 -0.718 1 97.5 229 PHE B O 1
ATOM 4565 N N . GLU B 1 230 ? -20.844 -11.742 -1.178 1 97.19 230 GLU B N 1
ATOM 4566 C CA . GLU B 1 230 ? -21.078 -10.43 -1.775 1 97.19 230 GLU B CA 1
ATOM 4567 C C . GLU B 1 230 ? -21.656 -9.453 -0.755 1 97.19 230 GLU B C 1
ATOM 4569 O O . GLU B 1 230 ? -22.562 -9.805 0 1 97.19 230 GLU B O 1
ATOM 4574 N N . ASP B 1 231 ? -21.125 -8.258 -0.73 1 97.12 231 ASP B N 1
ATOM 4575 C CA . ASP B 1 231 ? -21.641 -7.238 0.178 1 97.12 231 ASP B CA 1
ATOM 4576 C C . ASP B 1 231 ? -21.25 -5.836 -0.288 1 97.12 231 ASP B C 1
ATOM 4578 O O . ASP B 1 231 ? -20.281 -5.672 -1.037 1 97.12 231 ASP B O 1
ATOM 4582 N N . ALA B 1 232 ? -22.062 -4.891 0.109 1 96.19 232 ALA B N 1
ATOM 4583 C CA . ALA B 1 232 ? -21.625 -3.506 -0.033 1 96.19 232 ALA B CA 1
ATOM 4584 C C . ALA B 1 232 ? -20.469 -3.191 0.918 1 96.19 232 ALA B C 1
ATOM 4586 O O . ALA B 1 232 ? -20.375 -3.779 1.999 1 96.19 232 ALA B O 1
ATOM 4587 N N . ILE B 1 233 ? -19.609 -2.328 0.517 1 97.19 233 ILE B N 1
ATOM 4588 C CA . ILE B 1 233 ? -18.547 -1.898 1.425 1 97.19 233 ILE B CA 1
ATOM 4589 C C . ILE B 1 233 ? -19.172 -1.271 2.674 1 97.19 233 ILE B C 1
ATOM 4591 O O . ILE B 1 233 ? -20.156 -0.542 2.586 1 97.19 233 ILE B O 1
ATOM 4595 N N . SER B 1 234 ? -18.625 -1.58 3.816 1 97.38 234 SER B N 1
ATOM 4596 C CA . SER B 1 234 ? -19.094 -1.127 5.125 1 97.38 234 SER B CA 1
ATOM 4597 C C . SER B 1 234 ? -17.938 -0.938 6.09 1 97.38 234 SER B C 1
ATOM 4599 O O . SER B 1 234 ? -16.797 -1.319 5.789 1 97.38 234 SER B O 1
ATOM 4601 N N . ASP B 1 235 ? -18.266 -0.312 7.191 1 97.25 235 ASP B N 1
ATOM 4602 C CA . ASP B 1 235 ? -17.266 -0.15 8.234 1 97.25 235 ASP B CA 1
ATOM 4603 C C . ASP B 1 235 ? -16.625 -1.49 8.594 1 97.25 235 ASP B C 1
ATOM 4605 O O . ASP B 1 235 ? -15.398 -1.583 8.734 1 97.25 235 ASP B O 1
ATOM 4609 N N . GLU B 1 236 ? -17.453 -2.438 8.633 1 96.75 236 GLU B N 1
ATOM 4610 C CA . GLU B 1 236 ? -17 -3.77 9.023 1 96.75 236 GLU B CA 1
ATOM 4611 C C . GLU B 1 236 ? -16.062 -4.359 7.984 1 96.75 236 GLU B C 1
ATOM 4613 O O . GLU B 1 236 ? -14.992 -4.863 8.32 1 96.75 236 GLU B O 1
ATOM 4618 N N . ASN B 1 237 ? -16.484 -4.32 6.75 1 97.06 237 ASN B N 1
ATOM 4619 C CA . ASN B 1 237 ? -15.664 -4.891 5.684 1 97.06 237 ASN B CA 1
ATOM 4620 C C . ASN B 1 237 ? -14.336 -4.148 5.531 1 97.06 237 ASN B C 1
ATOM 4622 O O . ASN B 1 237 ? -13.312 -4.75 5.203 1 97.06 237 ASN B O 1
ATOM 4626 N N . ILE B 1 238 ? -14.398 -2.875 5.773 1 96.94 238 ILE B N 1
ATOM 4627 C CA . ILE B 1 238 ? -13.195 -2.061 5.715 1 96.94 238 ILE B CA 1
ATOM 4628 C C . ILE B 1 238 ? -12.195 -2.533 6.773 1 96.94 238 ILE B C 1
ATOM 4630 O O . ILE B 1 238 ? -11.016 -2.729 6.484 1 96.94 238 ILE B O 1
ATOM 4634 N N . ALA B 1 239 ? -12.695 -2.729 7.957 1 95.94 239 ALA B N 1
ATOM 4635 C CA . ALA B 1 239 ? -11.852 -3.211 9.047 1 95.94 239 ALA B CA 1
ATOM 4636 C C . ALA B 1 239 ? -11.336 -4.617 8.766 1 95.94 239 ALA B C 1
ATOM 4638 O O . ALA B 1 239 ? -10.172 -4.922 9.031 1 95.94 239 ALA B O 1
ATOM 4639 N N . ARG B 1 240 ? -12.188 -5.422 8.219 1 96.5 240 ARG B N 1
ATOM 4640 C CA . ARG B 1 240 ? -11.82 -6.801 7.926 1 96.5 240 ARG B CA 1
ATOM 4641 C C . ARG B 1 240 ? -10.797 -6.863 6.793 1 96.5 240 ARG B C 1
ATOM 4643 O O . ARG B 1 240 ? -9.914 -7.723 6.797 1 96.5 240 ARG B O 1
ATOM 4650 N N . LEU B 1 241 ? -10.906 -6.004 5.805 1 96.06 241 LEU B N 1
ATOM 4651 C CA . LEU B 1 241 ? -9.898 -5.906 4.754 1 96.06 241 LEU B CA 1
ATOM 4652 C C . LEU B 1 241 ? -8.555 -5.488 5.332 1 96.06 241 LEU B C 1
ATOM 4654 O O . LEU B 1 241 ? -7.52 -6.062 4.984 1 96.06 241 LEU B O 1
ATOM 4658 N N . ALA B 1 242 ? -8.602 -4.57 6.23 1 93.19 242 ALA B N 1
ATOM 4659 C CA . ALA B 1 242 ? -7.383 -4.047 6.832 1 93.19 242 ALA B CA 1
ATOM 4660 C C . ALA B 1 242 ? -6.664 -5.121 7.645 1 93.19 242 ALA B C 1
ATOM 4662 O O . ALA B 1 242 ? -5.43 -5.18 7.656 1 93.19 242 ALA B O 1
ATOM 4663 N N . SER B 1 243 ? -7.402 -5.957 8.289 1 93.75 243 SER B N 1
ATOM 4664 C CA . SER B 1 243 ? -6.812 -6.996 9.125 1 93.75 243 SER B CA 1
ATOM 4665 C C . SER B 1 243 ? -6.391 -8.203 8.297 1 93.75 243 SER B C 1
ATOM 4667 O O . SER B 1 243 ? -5.688 -9.086 8.797 1 93.75 243 SER B O 1
ATOM 4669 N N . GLY B 1 244 ? -6.891 -8.258 7.102 1 93.31 244 GLY B N 1
ATOM 4670 C CA . GLY B 1 244 ? -6.57 -9.391 6.246 1 93.31 244 GLY B CA 1
ATOM 4671 C C . GLY B 1 244 ? -7.523 -10.555 6.418 1 93.31 244 GLY B C 1
ATOM 4672 O O . GLY B 1 244 ? -7.281 -11.648 5.898 1 93.31 244 GLY B O 1
ATOM 4673 N N . ASP B 1 245 ? -8.57 -10.305 7.129 1 96.62 245 ASP B N 1
ATOM 4674 C CA . ASP B 1 245 ? -9.578 -11.336 7.336 1 96.62 245 ASP B CA 1
ATOM 4675 C C . ASP B 1 245 ? -10.273 -11.695 6.027 1 96.62 245 ASP B C 1
ATOM 4677 O O . ASP B 1 245 ? -10.641 -12.852 5.805 1 96.62 245 ASP B O 1
ATOM 4681 N N . ILE B 1 246 ? -10.5 -10.664 5.25 1 97.38 246 ILE B N 1
ATOM 4682 C CA . ILE B 1 246 ? -11.094 -10.875 3.936 1 97.38 246 ILE B CA 1
ATOM 4683 C C . ILE B 1 246 ? -10.227 -10.195 2.869 1 97.38 246 ILE B C 1
ATOM 4685 O O . ILE B 1 246 ? -9.352 -9.391 3.189 1 97.38 246 ILE B O 1
ATOM 4689 N N . MET B 1 247 ? -10.453 -10.57 1.64 1 96.56 247 MET B N 1
ATOM 4690 C CA . MET B 1 247 ? -9.695 -10.039 0.506 1 96.56 247 MET B CA 1
ATOM 4691 C C . MET B 1 247 ? -10.625 -9.75 -0.671 1 96.56 247 MET B C 1
ATOM 4693 O O . MET B 1 247 ? -11.68 -10.367 -0.807 1 96.56 247 MET B O 1
ATOM 4697 N N . MET B 1 248 ? -10.203 -8.852 -1.452 1 96.5 248 MET B N 1
ATOM 4698 C CA . MET B 1 248 ? -10.906 -8.633 -2.717 1 96.5 248 MET B CA 1
ATOM 4699 C C . MET B 1 248 ? -10.633 -9.773 -3.691 1 96.5 248 MET B C 1
ATOM 4701 O O . MET B 1 248 ? -9.586 -10.422 -3.625 1 96.5 248 MET B O 1
ATOM 4705 N N . SER B 1 249 ? -11.562 -9.953 -4.578 1 97.62 249 SER B N 1
ATOM 4706 C CA . SER B 1 249 ? -11.461 -11.109 -5.457 1 97.62 249 SER B CA 1
ATOM 4707 C C . SER B 1 249 ? -12.07 -10.828 -6.824 1 97.62 249 SER B C 1
ATOM 4709 O O . SER B 1 249 ? -12.727 -9.797 -7.016 1 97.62 249 SER B O 1
ATOM 4711 N N . ALA B 1 250 ? -11.805 -11.617 -7.738 1 97.5 250 ALA B N 1
ATOM 4712 C CA . ALA B 1 250 ? -12.414 -11.641 -9.062 1 97.5 250 ALA B CA 1
ATOM 4713 C C . ALA B 1 250 ? -12.938 -13.031 -9.406 1 97.5 250 ALA B C 1
ATOM 4715 O O . ALA B 1 250 ? -12.531 -14.023 -8.805 1 97.5 250 ALA B O 1
ATOM 4716 N N . PRO B 1 251 ? -13.805 -13.07 -10.344 1 96.94 251 PRO B N 1
ATOM 4717 C CA . PRO B 1 251 ? -14.508 -14.344 -10.547 1 96.94 251 PRO B CA 1
ATOM 4718 C C . PRO B 1 251 ? -13.719 -15.312 -11.438 1 96.94 251 PRO B C 1
ATOM 4720 O O . PRO B 1 251 ? -13.102 -14.891 -12.422 1 96.94 251 PRO B O 1
ATOM 4723 N N . MET B 1 252 ? -13.758 -16.531 -10.969 1 96.56 252 MET B N 1
ATOM 4724 C CA . MET B 1 252 ? -13.578 -17.688 -11.836 1 96.56 252 MET B CA 1
ATOM 4725 C C . MET B 1 252 ? -14.93 -18.203 -12.336 1 96.56 252 MET B C 1
ATOM 4727 O O . MET B 1 252 ? -15.617 -18.938 -11.625 1 96.56 252 MET B O 1
ATOM 4731 N N . VAL B 1 253 ? -15.234 -17.875 -13.57 1 95.31 253 VAL B N 1
ATOM 4732 C CA . VAL B 1 253 ? -16.625 -17.906 -14.023 1 95.31 253 VAL B CA 1
ATOM 4733 C C . VAL B 1 253 ? -17.062 -19.344 -14.227 1 95.31 253 VAL B C 1
ATOM 4735 O O . VAL B 1 253 ? -16.25 -20.203 -14.609 1 95.31 253 VAL B O 1
ATOM 4738 N N . GLY B 1 254 ? -18.391 -19.562 -14.031 1 91.44 254 GLY B N 1
ATOM 4739 C CA . GLY B 1 254 ? -19.125 -20.797 -14.242 1 91.44 254 GLY B CA 1
ATOM 4740 C C . GLY B 1 254 ? -20.609 -20.594 -14.445 1 91.44 254 GLY B C 1
ATOM 4741 O O . GLY B 1 254 ? -21.031 -19.609 -15.055 1 91.44 254 GLY B O 1
ATOM 4742 N N . LYS B 1 255 ? -21.484 -21.547 -14.109 1 83.44 255 LYS B N 1
ATOM 4743 C CA . LYS B 1 255 ? -22.906 -21.625 -14.422 1 83.44 255 LYS B CA 1
ATOM 4744 C C . LYS B 1 255 ? -23.688 -20.578 -13.641 1 83.44 255 LYS B C 1
ATOM 4746 O O . LYS B 1 255 ? -24.656 -20.016 -14.156 1 83.44 255 LYS B O 1
ATOM 4751 N N . SER B 1 256 ? -23.406 -20.219 -12.484 1 75.5 256 SER B N 1
ATOM 4752 C CA . SER B 1 256 ? -24.25 -19.422 -11.602 1 75.5 256 SER B CA 1
ATOM 4753 C C . SER B 1 256 ? -23.844 -17.953 -11.617 1 75.5 256 SER B C 1
ATOM 4755 O O . SER B 1 256 ? -22.719 -17.625 -11.984 1 75.5 256 SER B O 1
ATOM 4757 N N . GLU B 1 257 ? -25 -17.156 -11.445 1 81.31 257 GLU B N 1
ATOM 4758 C CA . GLU B 1 257 ? -24.75 -15.727 -11.289 1 81.31 257 GLU B CA 1
ATOM 4759 C C . GLU B 1 257 ? -24.312 -15.391 -9.867 1 81.31 257 GLU B C 1
ATOM 4761 O O . GLU B 1 257 ? -23.875 -14.273 -9.594 1 81.31 257 GLU B O 1
ATOM 4766 N N . LYS B 1 258 ? -24.406 -16.375 -9.117 1 87 258 LYS B N 1
ATOM 4767 C CA . LYS B 1 258 ? -23.953 -16.141 -7.746 1 87 258 LYS B CA 1
ATOM 4768 C C . LYS B 1 258 ? -22.469 -15.805 -7.711 1 87 258 LYS B C 1
ATOM 4770 O O . LYS B 1 258 ? -21.672 -16.406 -8.438 1 87 258 LYS B O 1
ATOM 4775 N N . GLY B 1 259 ? -22.188 -14.797 -6.957 1 92.44 259 GLY B N 1
ATOM 4776 C CA . GLY B 1 259 ? -20.781 -14.43 -6.789 1 92.44 259 GLY B CA 1
ATOM 4777 C C . GLY B 1 259 ? -20.297 -13.445 -7.828 1 92.44 259 GLY B C 1
ATOM 4778 O O . GLY B 1 259 ? -19.094 -13.344 -8.078 1 92.44 259 GLY B O 1
ATOM 4779 N N . LEU B 1 260 ? -21.234 -12.859 -8.516 1 95.56 260 LEU B N 1
ATOM 4780 C CA . LEU B 1 260 ? -20.906 -11.82 -9.484 1 95.56 260 LEU B CA 1
ATOM 4781 C C . LEU B 1 260 ? -21.594 -10.508 -9.133 1 95.56 260 LEU B C 1
ATOM 4783 O O . LEU B 1 260 ? -22.812 -10.484 -8.922 1 95.56 260 LEU B O 1
ATOM 4787 N N . THR B 1 261 ? -20.844 -9.484 -9.047 1 96 261 THR B N 1
ATOM 4788 C CA . THR B 1 261 ? -21.469 -8.18 -8.891 1 96 261 THR B CA 1
ATOM 4789 C C . THR B 1 261 ? -22.094 -7.711 -10.203 1 96 261 THR B C 1
ATOM 4791 O O . THR B 1 261 ? -21.797 -8.258 -11.266 1 96 261 THR B O 1
ATOM 4794 N N . GLU B 1 262 ? -22.922 -6.676 -10.148 1 95.56 262 GLU B N 1
ATOM 4795 C CA . GLU B 1 262 ? -23.531 -6.137 -11.359 1 95.56 262 GLU B CA 1
ATOM 4796 C C . GLU B 1 262 ? -22.469 -5.609 -12.328 1 95.56 262 GLU B C 1
ATOM 4798 O O . GLU B 1 262 ? -22.578 -5.816 -13.539 1 95.56 262 GLU B O 1
ATOM 4803 N N . GLN B 1 263 ? -21.531 -4.953 -11.812 1 94.81 263 GLN B N 1
ATOM 4804 C CA . GLN B 1 263 ? -20.469 -4.422 -12.656 1 94.81 263 GLN B CA 1
ATOM 4805 C C . GLN B 1 263 ? -19.688 -5.543 -13.344 1 94.81 263 GLN B C 1
ATOM 4807 O O . GLN B 1 263 ? -19.328 -5.43 -14.516 1 94.81 263 GLN B O 1
ATOM 4812 N N . GLU B 1 264 ? -19.422 -6.605 -12.664 1 96.19 264 GLU B N 1
ATOM 4813 C CA . GLU B 1 264 ? -18.703 -7.738 -13.234 1 96.19 264 GLU B CA 1
ATOM 4814 C C . GLU B 1 264 ? -19.5 -8.391 -14.352 1 96.19 264 GLU B C 1
ATOM 4816 O O . GLU B 1 264 ? -18.938 -8.828 -15.359 1 96.19 264 GLU B O 1
ATOM 4821 N N . LYS B 1 265 ? -20.766 -8.453 -14.156 1 95.44 265 LYS B N 1
ATOM 4822 C CA . LYS B 1 265 ? -21.625 -8.984 -15.211 1 95.44 265 LYS B CA 1
ATOM 4823 C C . LYS B 1 265 ? -21.484 -8.172 -16.5 1 95.44 265 LYS B C 1
ATOM 4825 O O . LYS B 1 265 ? -21.453 -8.734 -17.594 1 95.44 265 LYS B O 1
ATOM 4830 N N . VAL B 1 266 ? -21.422 -6.875 -16.297 1 95.56 266 VAL B N 1
ATOM 4831 C CA . VAL B 1 266 ? -21.25 -5.988 -17.438 1 95.56 266 VAL B CA 1
ATOM 4832 C C . VAL B 1 266 ? -19.906 -6.262 -18.109 1 95.56 266 VAL B C 1
ATOM 4834 O O . VAL B 1 266 ? -19.844 -6.383 -19.344 1 95.56 266 VAL B O 1
ATOM 4837 N N . TRP B 1 267 ? -18.859 -6.426 -17.328 1 95.56 267 TRP B N 1
ATOM 4838 C CA . TRP B 1 267 ? -17.516 -6.648 -17.844 1 95.56 267 TRP B CA 1
ATOM 4839 C C . TRP B 1 267 ? -17.422 -8 -18.547 1 95.56 267 TRP B C 1
ATOM 4841 O O . TRP B 1 267 ? -16.594 -8.195 -19.438 1 95.56 267 TRP B O 1
ATOM 4851 N N . LEU B 1 268 ? -18.266 -8.93 -18.188 1 95.69 268 LEU B N 1
ATOM 4852 C CA . LEU B 1 268 ? -18.234 -10.281 -18.734 1 95.69 268 LEU B CA 1
ATOM 4853 C C . LEU B 1 268 ? -18.969 -10.344 -20.078 1 95.69 268 LEU B C 1
ATOM 4855 O O . LEU B 1 268 ? -18.906 -11.352 -20.781 1 95.69 268 LEU B O 1
ATOM 4859 N N . GLY B 1 269 ? -19.625 -9.258 -20.469 1 95.12 269 GLY B N 1
ATOM 4860 C CA . GLY B 1 269 ? -20.422 -9.195 -21.672 1 95.12 269 GLY B CA 1
ATOM 4861 C C . GLY B 1 269 ? -19.703 -9.742 -22.891 1 95.12 269 GLY B C 1
ATOM 4862 O O . GLY B 1 269 ? -20.188 -10.68 -23.547 1 95.12 269 GLY B O 1
ATOM 4863 N N . PRO B 1 270 ? -18.547 -9.227 -23.219 1 94.88 270 PRO B N 1
ATOM 4864 C CA . PRO B 1 270 ? -17.812 -9.664 -24.391 1 94.88 270 PRO B CA 1
ATOM 4865 C C . PRO B 1 270 ? -17.406 -11.141 -24.328 1 94.88 270 PRO B C 1
ATOM 4867 O O . PRO B 1 270 ? -17.047 -11.734 -25.344 1 94.88 270 PRO B O 1
ATOM 4870 N N . TYR B 1 271 ? -17.5 -11.773 -23.125 1 93.62 271 TYR B N 1
ATOM 4871 C CA . TYR B 1 271 ? -17.062 -13.156 -22.938 1 93.62 271 TYR B CA 1
ATOM 4872 C C . TYR B 1 271 ? -18.25 -14.055 -22.609 1 93.62 271 TYR B C 1
ATOM 4874 O O . TYR B 1 271 ? -18.078 -15.141 -22.062 1 93.62 271 TYR B O 1
ATOM 4882 N N . GLN B 1 272 ? -19.406 -13.617 -22.922 1 92.56 272 GLN B N 1
ATOM 4883 C CA . GLN B 1 272 ? -20.625 -14.312 -22.531 1 92.56 272 GLN B CA 1
ATOM 4884 C C . GLN B 1 272 ? -20.672 -15.727 -23.109 1 92.56 272 GLN B C 1
ATOM 4886 O O . GLN B 1 272 ? -21.094 -16.656 -22.422 1 92.56 272 GLN B O 1
ATOM 4891 N N . SER B 1 273 ? -20.234 -15.883 -24.312 1 91.81 273 SER B N 1
ATOM 4892 C CA . SER B 1 273 ? -20.234 -17.203 -24.922 1 91.81 273 SER B CA 1
ATOM 4893 C C . SER B 1 273 ? -19.375 -18.188 -24.156 1 91.81 273 SER B C 1
ATOM 4895 O O . SER B 1 273 ? -19.734 -19.344 -23.969 1 91.81 273 SER B O 1
ATOM 4897 N N . TRP B 1 274 ? -18.203 -17.75 -23.703 1 92.81 274 TRP B N 1
ATOM 4898 C CA . TRP B 1 274 ? -17.328 -18.594 -22.906 1 92.81 274 TRP B CA 1
ATOM 4899 C C . TRP B 1 274 ? -17.938 -18.891 -21.547 1 92.81 274 TRP B C 1
ATOM 4901 O O . TRP B 1 274 ? -17.875 -20.031 -21.062 1 92.81 274 TRP B O 1
ATOM 4911 N N . CYS B 1 275 ? -18.562 -17.906 -21 1 93.44 275 CYS B N 1
ATOM 4912 C CA . CYS B 1 275 ? -19.234 -18.094 -19.719 1 93.44 275 CYS B CA 1
ATOM 4913 C C . CYS B 1 275 ? -20.312 -19.156 -19.828 1 93.44 275 CYS B C 1
ATOM 4915 O O . CYS B 1 275 ? -20.406 -20.062 -18.984 1 93.44 275 CYS B O 1
ATOM 4917 N N . ASP B 1 276 ? -21.078 -19.047 -20.891 1 92.31 276 ASP B N 1
ATOM 4918 C CA . ASP B 1 276 ? -22.141 -20.016 -21.109 1 92.31 276 ASP B CA 1
ATOM 4919 C C . ASP B 1 276 ? -21.578 -21.422 -21.312 1 92.31 276 ASP B C 1
ATOM 4921 O O . ASP B 1 276 ? -22.078 -22.391 -20.75 1 92.31 276 ASP B O 1
ATOM 4925 N N . GLY B 1 277 ? -20.562 -21.453 -22.109 1 92.5 277 GLY B N 1
ATOM 4926 C CA . GLY B 1 277 ? -19.922 -22.75 -22.359 1 92.5 277 GLY B CA 1
ATOM 4927 C C . GLY B 1 277 ? -19.391 -23.391 -21.094 1 92.5 277 GLY B C 1
ATOM 4928 O O . GLY B 1 277 ? -19.594 -24.578 -20.875 1 92.5 277 GLY B O 1
ATOM 4929 N N . LEU B 1 278 ? -18.766 -22.625 -20.266 1 94.12 278 LEU B N 1
ATOM 4930 C CA . LEU B 1 278 ? -18.219 -23.125 -19 1 94.12 278 LEU B CA 1
ATOM 4931 C C . LEU B 1 278 ? -19.328 -23.562 -18.062 1 94.12 278 LEU B C 1
ATOM 4933 O O . LEU B 1 278 ? -19.203 -24.578 -17.375 1 94.12 278 LEU B O 1
ATOM 4937 N N . GLY B 1 279 ? -20.375 -22.844 -18.078 1 92.56 279 GLY B N 1
ATOM 4938 C CA . GLY B 1 279 ? -21.547 -23.234 -17.297 1 92.56 279 GLY B CA 1
ATOM 4939 C C . GLY B 1 279 ? -22.156 -24.547 -17.75 1 92.56 279 GLY B C 1
ATOM 4940 O O . GLY B 1 279 ? -22.562 -25.359 -16.922 1 92.56 279 GLY B O 1
ATOM 4941 N N . GLU B 1 280 ? -22.234 -24.703 -18.984 1 92.12 280 GLU B N 1
ATOM 4942 C CA . GLU B 1 280 ? -22.812 -25.922 -19.547 1 92.12 280 GLU B CA 1
ATOM 4943 C C . GLU B 1 280 ? -21.969 -27.156 -19.188 1 92.12 280 GLU B C 1
ATOM 4945 O O . GLU B 1 280 ? -22.5 -28.266 -19.078 1 92.12 280 GLU B O 1
ATOM 4950 N N . LEU B 1 281 ? -20.719 -26.891 -18.984 1 92 281 LEU B N 1
ATOM 4951 C CA . LEU B 1 281 ? -19.812 -27.969 -18.594 1 92 281 LEU B CA 1
ATOM 4952 C C . LEU B 1 281 ? -19.938 -28.281 -17.109 1 92 281 LEU B C 1
ATOM 4954 O O . LEU B 1 281 ? -19.25 -29.172 -16.594 1 92 281 LEU B O 1
ATOM 4958 N N . GLY B 1 282 ? -20.781 -27.516 -16.406 1 91.69 282 GLY B N 1
ATOM 4959 C CA . GLY B 1 282 ? -21.094 -27.812 -15.016 1 91.69 282 GLY B CA 1
ATOM 4960 C C . GLY B 1 282 ? -20.219 -27.078 -14.031 1 91.69 282 GLY B C 1
ATOM 4961 O O . GLY B 1 282 ? -20.25 -27.328 -12.828 1 91.69 282 GLY B O 1
ATOM 4962 N N . LEU B 1 283 ? -19.422 -26.172 -14.484 1 93.25 283 LEU B N 1
ATOM 4963 C CA . LEU B 1 283 ? -18.562 -25.422 -13.578 1 93.25 283 LEU B CA 1
ATOM 4964 C C . LEU B 1 283 ? -19.375 -24.375 -12.805 1 93.25 283 LEU B C 1
ATOM 4966 O O . LEU B 1 283 ? -20.281 -23.766 -13.352 1 93.25 283 LEU B O 1
ATOM 4970 N N . LYS B 1 284 ? -18.984 -24.234 -11.531 1 92.31 284 LYS B N 1
ATOM 4971 C CA . LYS B 1 284 ? -19.594 -23.203 -10.68 1 92.31 284 LYS B CA 1
ATOM 4972 C C . LYS B 1 284 ? -18.703 -21.969 -10.594 1 92.31 284 LYS B C 1
ATOM 4974 O O . LYS B 1 284 ? -17.484 -22.062 -10.797 1 92.31 284 LYS B O 1
ATOM 4979 N N . ASN B 1 285 ? -19.344 -20.859 -10.273 1 93.88 285 ASN B N 1
ATOM 4980 C CA . ASN B 1 285 ? -18.547 -19.672 -10.016 1 93.88 285 ASN B CA 1
ATOM 4981 C C . ASN B 1 285 ? -17.688 -19.828 -8.773 1 93.88 285 ASN B C 1
ATOM 4983 O O . ASN B 1 285 ? -18.156 -20.312 -7.738 1 93.88 285 ASN B O 1
ATOM 4987 N N . GLU B 1 286 ? -16.484 -19.547 -8.922 1 95.12 286 GLU B N 1
ATOM 4988 C CA . GLU B 1 286 ? -15.523 -19.453 -7.824 1 95.12 286 GLU B CA 1
ATOM 4989 C C . GLU B 1 286 ? -14.859 -18.094 -7.789 1 95.12 286 GLU B C 1
ATOM 4991 O O . GLU B 1 286 ? -15.133 -17.234 -8.633 1 95.12 286 GLU B O 1
ATOM 4996 N N . ARG B 1 287 ? -14.148 -17.875 -6.734 1 96.69 287 ARG B N 1
ATOM 4997 C CA . ARG B 1 287 ? -13.453 -16.594 -6.602 1 96.69 287 ARG B CA 1
ATOM 4998 C C . ARG B 1 287 ? -11.961 -16.797 -6.395 1 96.69 287 ARG B C 1
ATOM 5000 O O . ARG B 1 287 ? -11.539 -17.812 -5.816 1 96.69 287 ARG B O 1
ATOM 5007 N N . ARG B 1 288 ? -11.258 -15.906 -6.891 1 96.69 288 ARG B N 1
ATOM 5008 C CA . ARG B 1 288 ? -9.805 -15.867 -6.73 1 96.69 288 ARG B CA 1
ATOM 5009 C C . ARG B 1 288 ? -9.336 -14.477 -6.32 1 96.69 288 ARG B C 1
ATOM 5011 O O . ARG B 1 288 ? -9.891 -13.469 -6.77 1 96.69 288 ARG B O 1
ATOM 5018 N N . MET B 1 289 ? -8.32 -14.477 -5.516 1 96.44 289 MET B N 1
ATOM 5019 C CA . MET B 1 289 ? -7.809 -13.203 -5.02 1 96.44 289 MET B CA 1
ATOM 5020 C C . MET B 1 289 ? -7.461 -12.266 -6.172 1 96.44 289 MET B C 1
ATOM 5022 O O . MET B 1 289 ? -6.859 -12.688 -7.16 1 96.44 289 MET B O 1
ATOM 5026 N N . LEU B 1 290 ? -7.781 -11.062 -5.996 1 97 290 LEU B N 1
ATOM 5027 C CA . LEU B 1 290 ? -7.586 -10.031 -7.012 1 97 290 LEU B CA 1
ATOM 5028 C C . LEU B 1 290 ? -6.145 -9.539 -7.02 1 97 290 LEU B C 1
ATOM 5030 O O . LEU B 1 290 ? -5.57 -9.305 -8.086 1 97 290 LEU B O 1
ATOM 5034 N N . ARG B 1 291 ? -5.613 -9.391 -5.871 1 96.88 291 ARG B N 1
ATOM 5035 C CA . ARG B 1 291 ? -4.289 -8.812 -5.664 1 96.88 291 ARG B CA 1
ATOM 5036 C C . ARG B 1 291 ? -3.336 -9.828 -5.043 1 96.88 291 ARG B C 1
ATOM 5038 O O . ARG B 1 291 ? -3.676 -10.484 -4.059 1 96.88 291 ARG B O 1
ATOM 5045 N N . LEU B 1 292 ? -2.193 -9.953 -5.652 1 97.44 292 LEU B N 1
ATOM 5046 C CA . LEU B 1 292 ? -1.133 -10.828 -5.16 1 97.44 292 LEU B CA 1
ATOM 5047 C C . LEU B 1 292 ? -0.076 -10.023 -4.406 1 97.44 292 LEU B C 1
ATOM 5049 O O . LEU B 1 292 ? 0.587 -9.164 -4.988 1 97.44 292 LEU B O 1
ATOM 5053 N N . ILE B 1 293 ? 0.087 -10.305 -3.145 1 96.5 293 ILE B N 1
ATOM 5054 C CA . ILE B 1 293 ? 1.087 -9.633 -2.32 1 96.5 293 ILE B CA 1
ATOM 5055 C C . ILE B 1 293 ? 2.211 -10.609 -1.978 1 96.5 293 ILE B C 1
ATOM 5057 O O . ILE B 1 293 ? 1.989 -11.602 -1.274 1 96.5 293 ILE B O 1
ATOM 5061 N N . PRO B 1 294 ? 3.406 -10.344 -2.471 1 98 294 PRO B N 1
ATOM 5062 C CA . PRO B 1 294 ? 4.516 -11.242 -2.146 1 98 294 PRO B CA 1
ATOM 5063 C C . PRO B 1 294 ? 4.961 -11.133 -0.69 1 98 294 PRO B C 1
ATOM 5065 O O . PRO B 1 294 ? 4.867 -10.055 -0.095 1 98 294 PRO B O 1
ATOM 5068 N N . GLN B 1 295 ? 5.422 -12.227 -0.19 1 96.94 295 GLN B N 1
ATOM 5069 C CA . GLN B 1 295 ? 5.953 -12.25 1.168 1 96.94 295 GLN B CA 1
ATOM 5070 C C . GLN B 1 295 ? 7.477 -12.148 1.165 1 96.94 295 GLN B C 1
ATOM 5072 O O . GLN B 1 295 ? 8.141 -12.797 0.351 1 96.94 295 GLN B O 1
ATOM 5077 N N . ASP B 1 296 ? 8.016 -11.281 2.053 1 96.12 296 ASP B N 1
ATOM 5078 C CA . ASP B 1 296 ? 9.453 -11.172 2.299 1 96.12 296 ASP B CA 1
ATOM 5079 C C . ASP B 1 296 ? 10.219 -10.93 0.997 1 96.12 296 ASP B C 1
ATOM 5081 O O . ASP B 1 296 ? 11.195 -11.617 0.712 1 96.12 296 ASP B O 1
ATOM 5085 N N . PHE B 1 297 ? 9.789 -10.008 0.215 1 97.62 297 PHE B N 1
ATOM 5086 C CA . PHE B 1 297 ? 10.414 -9.703 -1.064 1 97.62 297 PHE B CA 1
ATOM 5087 C C . PHE B 1 297 ? 11.758 -9.008 -0.857 1 97.62 297 PHE B C 1
ATOM 5089 O O . PHE B 1 297 ? 11.836 -7.984 -0.176 1 97.62 297 PHE B O 1
ATOM 5096 N N . SER B 1 298 ? 12.82 -9.562 -1.465 1 97 298 SER B N 1
ATOM 5097 C CA . SER B 1 298 ? 14.141 -8.961 -1.417 1 97 298 SER B CA 1
ATOM 5098 C C . SER B 1 298 ? 14.82 -8.992 -2.783 1 97 298 SER B C 1
ATOM 5100 O O . SER B 1 298 ? 14.453 -9.805 -3.641 1 97 298 SER B O 1
ATOM 5102 N N . VAL B 1 299 ? 15.742 -8.133 -2.965 1 98.12 299 VAL B N 1
ATOM 5103 C CA . VAL B 1 299 ? 16.484 -8.031 -4.219 1 98.12 299 VAL B CA 1
ATOM 5104 C C . VAL B 1 299 ? 17.984 -7.914 -3.924 1 98.12 299 VAL B C 1
ATOM 5106 O O . VAL B 1 299 ? 18.375 -7.309 -2.926 1 98.12 299 VAL B O 1
ATOM 5109 N N . GLU B 1 300 ? 18.75 -8.5 -4.742 1 98.25 300 GLU B N 1
ATOM 5110 C CA . GLU B 1 300 ? 20.203 -8.438 -4.695 1 98.25 300 GLU B CA 1
ATOM 5111 C C . GLU B 1 300 ? 20.797 -8.172 -6.078 1 98.25 300 GLU B C 1
ATOM 5113 O O . GLU B 1 300 ? 20.594 -8.961 -7.004 1 98.25 300 GLU B O 1
ATOM 5118 N N . THR B 1 301 ? 21.484 -7.109 -6.184 1 98.38 301 THR B N 1
ATOM 5119 C CA . THR B 1 301 ? 22.234 -6.844 -7.41 1 98.38 301 THR B CA 1
ATOM 5120 C C . THR B 1 301 ? 23.531 -7.637 -7.434 1 98.38 301 THR B C 1
ATOM 5122 O O . THR B 1 301 ? 24.422 -7.41 -6.609 1 98.38 301 THR B O 1
ATOM 5125 N N . ILE B 1 302 ? 23.625 -8.516 -8.352 1 98.31 302 ILE B N 1
ATOM 5126 C CA . ILE B 1 302 ? 24.797 -9.383 -8.438 1 98.31 302 ILE B CA 1
ATOM 5127 C C . ILE B 1 302 ? 25.906 -8.672 -9.227 1 98.31 30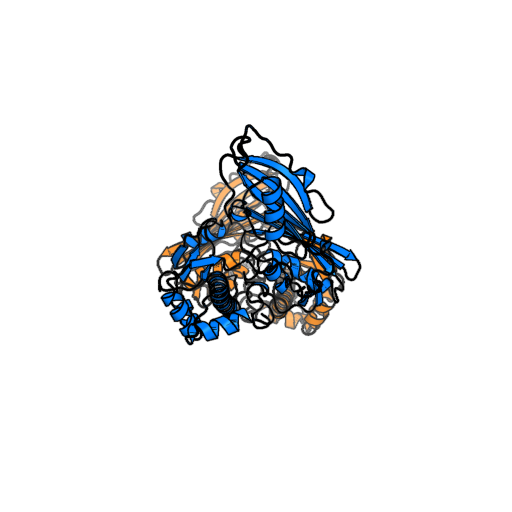2 ILE B C 1
ATOM 5129 O O . ILE B 1 302 ? 27.078 -8.703 -8.828 1 98.31 302 ILE B O 1
ATOM 5133 N N . ASP B 1 303 ? 25.547 -8.102 -10.359 1 97.56 303 ASP B N 1
ATOM 5134 C CA . ASP B 1 303 ? 26.438 -7.262 -11.172 1 97.56 303 ASP B CA 1
ATOM 5135 C C . ASP B 1 303 ? 25.625 -6.285 -12.023 1 97.56 303 ASP B C 1
ATOM 5137 O O . ASP B 1 303 ? 24.422 -6.09 -11.789 1 97.56 303 ASP B O 1
ATOM 5141 N N . GLU B 1 304 ? 26.156 -5.66 -13 1 96.44 304 GLU B N 1
ATOM 5142 C CA . GLU B 1 304 ? 25.531 -4.57 -13.75 1 96.44 304 GLU B CA 1
ATOM 5143 C C . GLU B 1 304 ? 24.344 -5.062 -14.562 1 96.44 304 GLU B C 1
ATOM 5145 O O . GLU B 1 304 ? 23.5 -4.266 -14.992 1 96.44 304 GLU B O 1
ATOM 5150 N N . SER B 1 305 ? 24.234 -6.371 -14.82 1 98.19 305 SER B N 1
ATOM 5151 C CA . SER B 1 305 ? 23.172 -6.867 -15.688 1 98.19 305 SER B CA 1
ATOM 5152 C C . SER B 1 305 ? 22.5 -8.102 -15.086 1 98.19 305 SER B C 1
ATOM 5154 O O . SER B 1 305 ? 21.859 -8.875 -15.797 1 98.19 305 SER B O 1
ATOM 5156 N N . THR B 1 306 ? 22.75 -8.344 -13.805 1 98.75 306 THR B N 1
ATOM 5157 C CA . THR B 1 306 ? 22.188 -9.523 -13.156 1 98.75 306 THR B CA 1
ATOM 5158 C C . THR B 1 306 ? 21.547 -9.148 -11.82 1 98.75 306 THR B C 1
ATOM 5160 O O . THR B 1 306 ? 22.188 -8.547 -10.961 1 98.75 306 THR B O 1
ATOM 5163 N N . LEU B 1 307 ? 20.297 -9.484 -11.672 1 98.75 307 LEU B N 1
ATOM 5164 C CA . LEU B 1 307 ? 19.547 -9.25 -10.438 1 98.75 307 LEU B CA 1
ATOM 5165 C C . LEU B 1 307 ? 18.953 -10.547 -9.906 1 98.75 307 LEU B C 1
ATOM 5167 O O . LEU B 1 307 ? 18.453 -11.367 -10.672 1 98.75 307 LEU B O 1
ATOM 5171 N N . LYS B 1 308 ? 19.016 -10.711 -8.648 1 98.81 308 LYS B N 1
ATOM 5172 C CA . LYS B 1 308 ? 18.391 -11.844 -7.961 1 98.81 308 LYS B CA 1
ATOM 5173 C C . LYS B 1 308 ? 17.219 -11.391 -7.102 1 98.81 308 LYS B C 1
ATOM 5175 O O . LYS B 1 308 ? 17.344 -10.477 -6.285 1 98.81 308 LYS B O 1
ATOM 5180 N N . LEU B 1 309 ? 16.109 -11.992 -7.285 1 98.69 309 LEU B N 1
ATOM 5181 C CA . LEU B 1 309 ? 14.891 -11.703 -6.551 1 98.69 309 LEU B CA 1
ATOM 5182 C C . LEU B 1 309 ? 14.492 -12.891 -5.68 1 98.69 309 LEU B C 1
ATOM 5184 O O . LEU B 1 309 ? 14.602 -14.047 -6.102 1 98.69 309 LEU B O 1
ATOM 5188 N N . SER B 1 310 ? 13.992 -12.648 -4.484 1 98.62 310 SER B N 1
ATOM 5189 C CA . SER B 1 310 ? 13.492 -13.68 -3.582 1 98.62 310 SER B CA 1
ATOM 5190 C C . SER B 1 310 ? 12.18 -13.258 -2.936 1 98.62 310 SER B C 1
ATOM 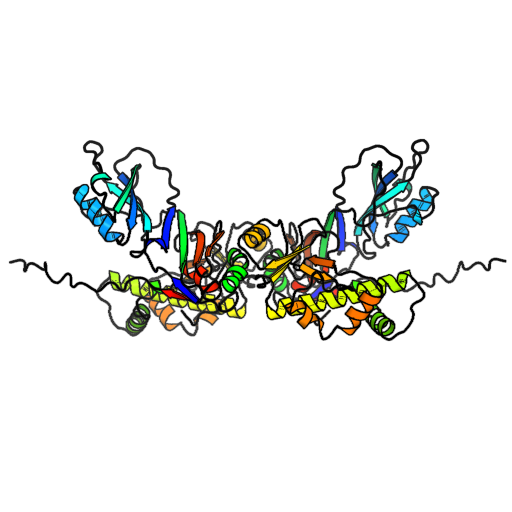5192 O O . SER B 1 310 ? 12.047 -12.133 -2.445 1 98.62 310 SER B O 1
ATOM 5194 N N . PHE B 1 311 ? 11.195 -14.195 -2.918 1 98.56 311 PHE B N 1
ATOM 5195 C CA . PHE B 1 311 ? 9.906 -13.898 -2.311 1 98.56 311 PHE B CA 1
ATOM 5196 C C . PHE B 1 311 ? 9.078 -15.172 -2.154 1 98.56 311 PHE B C 1
ATOM 5198 O O . PHE B 1 311 ? 9.383 -16.188 -2.77 1 98.56 311 PHE B O 1
ATOM 5205 N N . GLY B 1 312 ? 8.078 -15.117 -1.342 1 98.38 312 GLY B N 1
ATOM 5206 C CA . GLY B 1 312 ? 7.102 -16.188 -1.189 1 98.38 312 GLY B CA 1
ATOM 5207 C C . GLY B 1 312 ? 5.75 -15.844 -1.79 1 98.38 312 GLY B C 1
ATOM 5208 O O . GLY B 1 312 ? 5.336 -14.688 -1.783 1 98.38 312 GLY B O 1
ATOM 5209 N N . LEU B 1 313 ? 5.105 -16.875 -2.271 1 97.44 313 LEU B N 1
ATOM 5210 C CA . LEU B 1 313 ? 3.746 -16.734 -2.785 1 97.44 313 LEU B CA 1
ATOM 5211 C C . LEU B 1 313 ? 2.848 -17.844 -2.256 1 97.44 313 LEU B C 1
ATOM 5213 O O . LEU B 1 313 ? 3.309 -18.969 -2.035 1 97.44 313 LEU B O 1
ATOM 5217 N N . PRO B 1 314 ? 1.542 -17.531 -2.139 1 94 314 PRO B N 1
ATOM 5218 C CA . PRO B 1 314 ? 0.598 -18.609 -1.806 1 94 314 PRO B CA 1
ATOM 5219 C C . PRO B 1 314 ? 0.461 -19.641 -2.92 1 94 314 PRO B C 1
ATOM 5221 O O . PRO B 1 314 ? 0.897 -19.391 -4.051 1 94 314 PRO B O 1
ATOM 5224 N N . LYS B 1 315 ? -0.082 -20.734 -2.547 1 92.12 315 LYS B N 1
ATOM 5225 C CA . LYS B 1 315 ? -0.307 -21.766 -3.557 1 92.12 315 LYS B CA 1
ATOM 5226 C C . LYS B 1 315 ? -1.215 -21.25 -4.672 1 92.12 315 LYS B C 1
ATOM 5228 O O . LYS B 1 315 ? -2.09 -20.422 -4.434 1 92.12 315 LYS B O 1
ATOM 5233 N N . GLY B 1 316 ? -0.934 -21.672 -5.777 1 88.94 316 GLY B N 1
ATOM 5234 C CA . GLY B 1 316 ? -1.79 -21.344 -6.906 1 88.94 316 GLY B CA 1
ATOM 5235 C C . GLY B 1 316 ? -1.453 -20.016 -7.551 1 88.94 316 GLY B C 1
ATOM 5236 O O . GLY B 1 316 ? -2.076 -19.625 -8.539 1 88.94 316 GLY B O 1
ATOM 5237 N N . CYS B 1 317 ? -0.509 -19.297 -7.043 1 93.69 317 CYS B N 1
ATOM 5238 C CA . CYS B 1 317 ? -0.1 -18.016 -7.605 1 93.69 317 CYS B CA 1
ATOM 5239 C C . CYS B 1 317 ? 1.179 -18.172 -8.422 1 93.69 317 CYS B C 1
ATOM 5241 O O . CYS B 1 317 ? 1.947 -19.109 -8.219 1 93.69 317 CYS B O 1
ATOM 5243 N N . PHE B 1 318 ? 1.388 -17.203 -9.312 1 94.75 318 PHE B N 1
ATOM 5244 C CA . PHE B 1 318 ? 2.48 -17.328 -10.266 1 94.75 318 PHE B CA 1
ATOM 5245 C C . PHE B 1 318 ? 3.514 -16.234 -10.047 1 94.75 318 PHE B C 1
ATOM 5247 O O . PHE B 1 318 ? 3.166 -15.047 -9.961 1 94.75 318 PHE B O 1
ATOM 5254 N N . ALA B 1 319 ? 4.738 -16.625 -10.07 1 96.56 319 ALA B N 1
ATOM 5255 C CA . ALA B 1 319 ? 5.82 -15.656 -9.961 1 96.56 319 ALA B CA 1
ATOM 5256 C C . ALA B 1 319 ? 5.812 -14.688 -11.133 1 96.56 319 ALA B C 1
ATOM 5258 O O . ALA B 1 319 ? 6.207 -13.523 -11 1 96.56 319 ALA B O 1
ATOM 5259 N N . THR B 1 320 ? 5.34 -15.172 -12.234 1 95.69 320 THR B N 1
ATOM 5260 C CA . THR B 1 320 ? 5.348 -14.359 -13.453 1 95.69 320 THR B CA 1
ATOM 5261 C C . THR B 1 320 ? 4.387 -13.18 -13.32 1 95.69 320 THR B C 1
ATOM 5263 O O . THR B 1 320 ? 4.531 -12.18 -14.023 1 95.69 320 THR B O 1
ATOM 5266 N N . ALA B 1 321 ? 3.365 -13.305 -12.477 1 97.06 321 ALA B N 1
ATOM 5267 C CA . ALA B 1 321 ? 2.5 -12.156 -12.211 1 97.06 321 ALA B CA 1
ATOM 5268 C C . ALA B 1 321 ? 3.289 -11 -11.602 1 97.06 321 ALA B C 1
ATOM 5270 O O . ALA 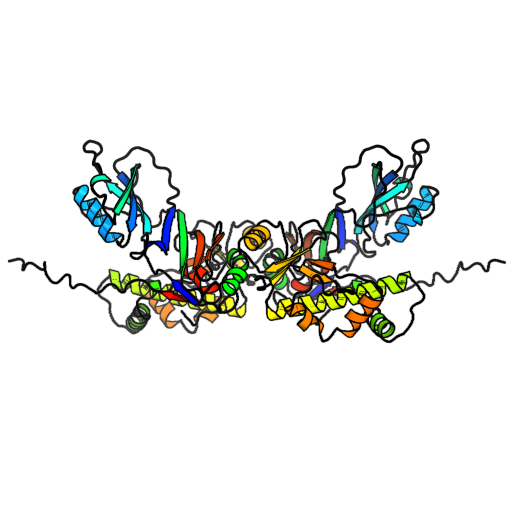B 1 321 ? 3.057 -9.836 -11.938 1 97.06 321 ALA B O 1
ATOM 5271 N N . LEU B 1 322 ? 4.246 -11.32 -10.758 1 97.69 322 LEU B N 1
ATOM 5272 C CA . LEU B 1 322 ? 5.113 -10.312 -10.148 1 97.69 322 LEU B CA 1
ATOM 5273 C C . LEU B 1 322 ? 6.133 -9.789 -11.156 1 97.69 322 LEU B C 1
ATOM 5275 O O . LEU B 1 322 ? 6.328 -8.578 -11.273 1 97.69 322 LEU B O 1
ATOM 5279 N N . LEU B 1 323 ? 6.727 -10.703 -11.898 1 97.81 323 LEU B N 1
ATOM 5280 C CA . LEU B 1 323 ? 7.773 -10.352 -12.852 1 97.81 323 LEU B CA 1
ATOM 5281 C C . LEU B 1 323 ? 7.238 -9.391 -13.914 1 97.81 323 LEU B C 1
ATOM 5283 O O . LEU B 1 323 ? 7.945 -8.484 -14.344 1 97.81 323 LEU B O 1
ATOM 5287 N N . ARG B 1 324 ? 6.027 -9.648 -14.258 1 97.06 324 ARG B N 1
ATOM 5288 C CA . ARG B 1 324 ? 5.406 -8.828 -15.297 1 97.06 324 ARG B CA 1
ATOM 5289 C C . ARG B 1 324 ? 5.441 -7.352 -14.914 1 97.06 324 ARG B C 1
ATOM 5291 O O . ARG B 1 324 ? 5.594 -6.488 -15.781 1 97.06 324 ARG B O 1
ATOM 5298 N N . GLU B 1 325 ? 5.301 -7.023 -13.648 1 98 325 GLU B N 1
ATOM 5299 C CA . GLU B 1 325 ? 5.27 -5.641 -13.18 1 98 325 GLU B CA 1
ATOM 5300 C C . GLU B 1 325 ? 6.684 -5.102 -12.969 1 98 325 GLU B C 1
ATOM 5302 O O . GLU B 1 325 ? 6.863 -3.908 -12.711 1 98 325 GLU B O 1
ATOM 5307 N N . LEU B 1 326 ? 7.699 -5.945 -13.148 1 98.31 326 LEU B N 1
ATOM 5308 C CA . LEU B 1 326 ? 9.07 -5.543 -12.836 1 98.31 326 LEU B CA 1
ATOM 5309 C C . LEU B 1 326 ? 9.891 -5.402 -14.117 1 98.31 326 LEU B C 1
ATOM 5311 O O . LEU B 1 326 ? 10.781 -4.555 -14.195 1 98.31 326 LEU B O 1
ATOM 5315 N N . VAL B 1 327 ? 9.562 -6.285 -15.141 1 98.44 327 VAL B N 1
ATOM 5316 C CA . VAL B 1 327 ? 10.492 -6.391 -16.266 1 98.44 327 VAL B CA 1
ATOM 5317 C C . VAL B 1 327 ? 9.781 -6.992 -17.469 1 98.44 327 VAL B C 1
ATOM 5319 O O . VAL B 1 327 ? 8.852 -7.789 -17.312 1 98.44 327 VAL B O 1
ATOM 5322 N N . ASP B 1 328 ? 10.164 -6.559 -18.641 1 97.31 328 ASP B N 1
ATOM 5323 C CA . ASP B 1 328 ? 9.797 -7.246 -19.875 1 97.31 328 ASP B CA 1
ATOM 5324 C C . ASP B 1 328 ? 10.734 -8.422 -20.141 1 97.31 328 ASP B C 1
ATOM 5326 O O . ASP B 1 328 ? 11.734 -8.273 -20.844 1 97.31 328 ASP B O 1
ATOM 5330 N N . TYR B 1 329 ? 10.406 -9.578 -19.641 1 96.38 329 TYR B N 1
ATOM 5331 C CA . TYR B 1 329 ? 11.352 -10.688 -19.656 1 96.38 329 TYR B CA 1
ATOM 5332 C C . TYR B 1 329 ? 11.133 -11.562 -20.891 1 96.38 329 TYR B C 1
ATOM 5334 O O . TYR B 1 329 ? 10.039 -11.602 -21.453 1 96.38 329 TYR B O 1
ATOM 5342 N N . THR B 1 330 ? 12.188 -12.219 -21.297 1 94.75 330 THR B N 1
ATOM 5343 C CA . THR B 1 330 ? 12.172 -13.289 -22.297 1 94.75 330 THR B CA 1
ATOM 5344 C C . THR B 1 330 ? 12.484 -14.633 -21.641 1 94.75 330 THR B C 1
ATOM 5346 O O . THR B 1 330 ? 13.492 -14.766 -20.953 1 94.75 330 THR B O 1
ATOM 5349 N N . ASP B 1 331 ? 11.602 -15.547 -21.828 1 92.31 331 ASP B N 1
ATOM 5350 C CA . ASP B 1 331 ? 11.883 -16.891 -21.344 1 92.31 331 ASP B CA 1
ATOM 5351 C C . ASP B 1 331 ? 13.031 -17.531 -22.125 1 92.31 331 ASP B C 1
ATOM 5353 O O . ASP B 1 331 ? 12.875 -17.859 -23.312 1 92.31 331 ASP B O 1
ATOM 5357 N N . ALA B 1 332 ? 14.125 -17.75 -21.516 1 92.62 332 ALA B N 1
ATOM 5358 C CA . ALA B 1 332 ? 15.336 -18.25 -22.172 1 92.62 332 ALA B CA 1
ATOM 5359 C C . ALA B 1 332 ? 15.555 -19.719 -21.859 1 92.62 332 ALA B C 1
ATOM 5361 O O . ALA B 1 332 ? 16.656 -20.25 -22.031 1 92.62 332 ALA B O 1
ATOM 5362 N N . SER B 1 333 ? 14.531 -20.359 -21.359 1 88.81 333 SER B N 1
ATOM 5363 C CA . SER B 1 333 ? 14.648 -21.797 -21.062 1 88.81 333 SER B CA 1
ATOM 5364 C C . SER B 1 333 ? 14.898 -22.609 -22.328 1 88.81 333 SER B C 1
ATOM 5366 O O . SER B 1 333 ? 14.422 -22.234 -23.406 1 88.81 333 SER B O 1
ATOM 5368 N N . PRO B 1 334 ? 15.781 -23.625 -22.234 1 81.56 334 PRO B N 1
ATOM 5369 C CA . PRO B 1 334 ? 16.047 -24.438 -23.406 1 81.56 334 PRO B CA 1
ATOM 5370 C C . PRO B 1 334 ? 14.789 -25.062 -24 1 81.56 334 PRO B C 1
ATOM 5372 O O . PRO B 1 334 ? 13.891 -25.469 -23.266 1 81.56 334 PRO B O 1
ATOM 5375 N N . ARG B 1 335 ? 14.531 -24.859 -25.219 1 67.62 335 ARG B N 1
ATOM 5376 C CA . ARG B 1 335 ? 13.367 -25.391 -25.922 1 67.62 335 ARG B CA 1
ATOM 5377 C C . ARG B 1 335 ? 13.445 -26.906 -26.031 1 67.62 335 ARG B C 1
ATOM 5379 O O . ARG B 1 335 ? 14.516 -27.469 -26.266 1 67.62 335 ARG B O 1
ATOM 5386 N N . GLU B 1 336 ? 12.844 -27.703 -25.172 1 55.44 336 GLU B N 1
ATOM 5387 C CA . GLU B 1 336 ? 12.812 -29.172 -25.266 1 55.44 336 GLU B CA 1
ATOM 5388 C C . GLU B 1 336 ? 12.477 -29.625 -26.672 1 55.44 336 GLU B C 1
ATOM 5390 O O . GLU B 1 336 ? 11.523 -29.125 -27.281 1 55.44 336 GLU B O 1
ATOM 5395 N N . ARG B 1 337 ? 13.406 -30.172 -27.438 1 41.12 337 ARG B N 1
ATOM 5396 C CA . ARG B 1 337 ? 13.109 -30.969 -28.625 1 41.12 337 ARG B CA 1
ATOM 5397 C C . ARG B 1 337 ? 12.18 -32.125 -28.281 1 41.12 337 ARG B C 1
ATOM 5399 O O . ARG B 1 337 ? 12.383 -32.812 -27.297 1 41.12 337 ARG B O 1
ATOM 5406 N N . LYS B 1 338 ? 10.891 -32.094 -28.5 1 42.47 338 LYS B N 1
ATOM 5407 C CA . LYS B 1 338 ? 9.977 -33.25 -28.5 1 42.47 338 LYS B CA 1
ATOM 5408 C C . LYS B 1 338 ? 10.695 -34.5 -28.922 1 42.47 338 LYS B C 1
ATOM 5410 O O . LYS B 1 338 ? 11.016 -34.688 -30.109 1 42.47 338 LYS B O 1
ATOM 5415 N N . GLU B 1 339 ? 11.602 -35.062 -28.203 1 36.56 339 GLU B N 1
ATOM 5416 C CA . GLU B 1 339 ? 11.914 -36.438 -28.609 1 36.56 339 GLU B CA 1
ATOM 5417 C C . GLU B 1 339 ? 10.68 -37.312 -28.562 1 36.56 339 GLU B C 1
ATOM 5419 O O . GLU B 1 339 ? 9.922 -37.281 -27.594 1 36.56 339 GLU B O 1
ATOM 5424 N N . LYS B 1 340 ? 10.055 -37.844 -29.703 1 39.28 340 LYS B N 1
ATOM 5425 C CA . LYS B 1 340 ? 9.117 -38.906 -30.047 1 39.28 340 LYS B CA 1
ATOM 5426 C C . LYS B 1 340 ? 9.367 -40.156 -29.203 1 39.28 340 LYS B C 1
ATOM 5428 O O . LYS B 1 340 ? 10.398 -40.812 -29.359 1 39.28 340 LYS B O 1
ATOM 5433 N N . ASP B 1 341 ? 9.055 -40.188 -27.953 1 37.09 341 ASP B N 1
ATOM 5434 C CA . ASP B 1 341 ? 8.891 -41.562 -27.406 1 37.09 341 ASP B CA 1
ATOM 5435 C C . ASP B 1 341 ? 8.102 -42.438 -28.375 1 37.09 341 ASP B C 1
ATOM 5437 O O . ASP B 1 341 ? 6.875 -42.5 -28.312 1 37.09 341 ASP B O 1
ATOM 5441 N N . SER B 1 342 ? 8.18 -42.375 -29.641 1 33.34 342 SER B N 1
ATOM 5442 C CA . SER B 1 342 ? 7.602 -43.312 -30.594 1 33.34 342 SER B CA 1
ATOM 5443 C C . SER B 1 342 ? 7.957 -44.75 -30.219 1 33.34 342 SER B C 1
ATOM 5445 O O . SER B 1 342 ? 7.492 -45.719 -30.844 1 33.34 342 SER B O 1
ATOM 5447 N N . LYS B 1 343 ? 9.102 -45.188 -29.609 1 37.75 343 LYS B N 1
ATOM 5448 C CA . LYS B 1 343 ? 9.453 -46.594 -29.859 1 37.75 343 LYS B CA 1
ATOM 5449 C C . LYS B 1 343 ? 8.508 -47.531 -29.125 1 37.75 343 LYS B C 1
ATOM 5451 O O . LYS B 1 343 ? 8.336 -48.688 -29.547 1 37.75 343 LYS B O 1
ATOM 5456 N N . ASP B 1 344 ? 8.367 -47.469 -27.797 1 33.09 344 ASP B N 1
ATOM 5457 C CA . ASP B 1 344 ? 8.008 -48.75 -27.188 1 33.09 344 ASP B CA 1
ATOM 5458 C C . ASP B 1 344 ? 6.512 -49.031 -27.328 1 33.09 344 ASP B C 1
ATOM 5460 O O . ASP B 1 344 ? 5.781 -49.031 -26.328 1 33.09 344 ASP B O 1
ATOM 5464 N N . GLU B 1 345 ? 5.719 -48.438 -28.234 1 29.19 345 GLU B N 1
ATOM 5465 C CA . GLU B 1 345 ? 4.488 -49.156 -28.5 1 29.19 345 GLU B CA 1
ATOM 5466 C C . GLU B 1 345 ? 4.785 -50.562 -29.047 1 29.19 345 GLU B C 1
ATOM 5468 O O . GLU B 1 345 ? 5.23 -50.719 -30.188 1 29.19 345 GLU B O 1
ATOM 5473 N N . ASP B 1 346 ? 5.445 -51.469 -28.266 1 28.48 346 ASP B N 1
ATOM 5474 C CA . ASP B 1 346 ? 5.406 -52.906 -28.609 1 28.48 346 ASP B CA 1
ATOM 5475 C C . ASP B 1 346 ? 4.004 -53.312 -29.047 1 28.48 346 ASP B C 1
ATOM 5477 O O . ASP B 1 346 ? 3.012 -52.938 -28.406 1 28.48 346 ASP B O 1
ATOM 5481 N N . PRO B 1 347 ? 3.797 -53.688 -30.328 1 31.8 347 PRO B N 1
ATOM 5482 C CA . PRO B 1 347 ? 2.588 -54.312 -30.844 1 31.8 347 PRO B CA 1
ATOM 5483 C C . PRO B 1 347 ? 2.143 -55.5 -29.984 1 31.8 347 PRO B C 1
ATOM 5485 O O . PRO B 1 347 ? 2.963 -56.344 -29.625 1 31.8 347 PRO B O 1
ATOM 5488 N N . ILE B 1 348 ? 1.507 -55.406 -28.812 1 27.91 348 ILE B N 1
ATOM 5489 C CA . ILE B 1 348 ? 0.834 -56.594 -28.266 1 27.91 348 ILE B CA 1
ATOM 5490 C C . ILE B 1 348 ? 0.309 -57.469 -29.422 1 27.91 348 ILE B C 1
ATOM 5492 O O . ILE B 1 348 ? -0.544 -57.031 -30.188 1 27.91 348 ILE B O 1
ATOM 5496 N N . LYS B 1 349 ? 1.334 -58.375 -29.859 1 24.98 349 LYS B N 1
ATOM 5497 C CA . LYS B 1 349 ? 0.883 -59.688 -30.234 1 24.98 349 LYS B CA 1
ATOM 5498 C C . LYS B 1 349 ? 0.199 -60.406 -29.078 1 24.98 349 LYS B C 1
ATOM 5500 O O . LYS B 1 349 ? 0.685 -60.344 -27.938 1 24.98 349 LYS B O 1
#

Nearest PDB structures (foldseek):
  1si7-assembly1_A  TM=9.017E-01  e=1.092E-39  Escherichia coli
  1szw-assembly1_A  TM=9.289E-01  e=2.141E-37  Escherichia coli
  1z2z-assembly2_B  TM=6.983E-01  e=3.658E-22  Methanosarcina mazei
  5kkp-assembly1_A  TM=7.671E-01  e=4.687E-19  Homo sapiens
  7mzv-assembly1_A  TM=7.814E-01  e=8.427E-19  Saccharomyces cerevisiae

Secondary structure (DSSP, 8-state):
-TTSPPSS-----EEEE-SSGGGEEEEEE------S-SSEEEEEEEEES--HHHHHHHHHHHHTS-GGGEEES----SSSEEEEEEEEE--TTS---GGGG--SSEEEEEEEEESSPPPTT---EEEEEEEEES-S-HHHHHTTHHHHHT-EE-PPPGGGG-GGGHHHHHHHHHHTT-----HHHHHHHHHHHHHHHHHHHHHHHHHHHTTTSPPSEEEEEETTSS-EEEEE--HHHHHHHHHTSEEEEEEE--S-STT--HHHHHHTGGGHHHHHHHHHTTPPPEEEESEE--EEEEEEEEETTEEEEEEEEETT--HHHHHHTT-EEEE-----------TT-----/-TTSPPSS-----EEEE-SSGGGEEEEEE------S-SSEEEEEEEEES--HHHHHHHHHHHHTS-GGGEEES----SSSEEEEEEEEE--TTS---GGGG--SSEEEEEEEEESSPPPTT-S-EEEEEEEEES-S-HHHHHTTHHHHHT-EE-PPPGGGG-GGGHHHHHHHHHHTT-----HHHHHHHHHHHHHHHHHHHHHHHHHHHTTTSPPSEEEEEETTSS-EEEEE--HHHHHHHHHTSEEEEEEE--S-STT--HHHHHHTGGGHHHHHHHHHTTPPPEEEESEE--EEEEEEEEETTEEEEEEEEETT--HHHHHHTT-EEEE-----------TT-----